Protein AF-A0A1X0NUV6-F1 (afdb_monomer_lite)

Sequence (522 aa):
MAQHPDKIKWKEHMSHGLSASQFGMALGLCGRVVDFVDYLRNIVGTELEFTGNASTSHGIVTEAKSRSLYELLTGNAVSDGGFFLTDDGLLGCSPDGRMFYRTNSQNGDSQPQVKGNISTIEVDTREKAVPTVKIPFRSKWQPQVHSTSSLESSSSSSPMQEKCRLLEIKSPFHSLYDGSKPAYQPFGIPQQYLCQMQGQMAIAGVDECDFFVYLDKPACQVVAWRVYRSQEFWEWAGPKLRQVSQWVRDGPPSWLNRSFEFDAFDFSKLVVEPLIFPYDITENAPIRDPRRFPFFERHPNPYESTTSLLLKDDQEALLRSLMNPVTRFLFYSETDSQTEDGMQKEECVLWCRSEKPIPESATVGISWNSLNVEKNSTNDIANWNMKVAVKKPLDFNNGIVICTVHNRQVKFNENNDNSISVRYFERLFFTSLLPLTTQSPALEAVAPSTVMDPLNDGCDDPSSRPETVNECSQRSFYFINETKRFDKRRRSCSISDDSVIIIENESTSRRSVSIEVCTLSQ

Foldseek 3Di:
DPDDPVNVVLCVVQLLAEELLCLCVCQQLPAFNVVSLCCSQPPPPDPNDCPDDPQRVQFVQCLLVLQLLVLLLQLFDWAFQDKFADPVSRYIYGFRTKTKDFDPCVDVDDDDPDDDDDDDDDDDDDDDDDDDDDDPPPPPPDDDDDDDDDDDDDPPPPPGDIAMETEHEHEGAEDQQFCLDPCCPDFSRRVSVVSSRLSSCVRVVHFKYKYKYFYQPPFTKIWIKIWTHDPVVCVQRVVSSVVSSCCSVVNNDPPRDRPDHDDDDDPVPTDMGTDGAIATLRVLGGDPDCRRGVNCVVDPDLVPPPPPVPDDPSSVLSNLSSNFVVNCVQRHDPDCPPPVPPDDDPWDKFKWFFPAQLPVVQVVQKDFDDPPPPPPPPPVSRPGRKIKIWTHDPGSNVQWTKIFIDDPPDPDDPPDGRIIIGGSSSNVRRSRIDTDPPPPPPPPPPDDDDDDDDDYDDDDDDDDDDDDDDDDDDDDDDDDDPDPDDDDDDDDDDDDDDDDDDDDDDDDDDDDDDDDDDDDDD

Organism: NCBI:txid67003

Secondary structure (DSSP, 8-state):
-PPPHHHHHHHHH-TT-EEGGGHHHHTTTTS-HHHHHHIIIIITTSTTS----HHHHHHHHHHHHHHHHHHHHH----B----EE-TTSSEEE--SEEEEEE--TTS---S--S--------------PPP--------S-----------------PPP-EEEEEEEEE--SS-S--TTSGGGTTTTS-HHHHHHHHHHHHHHT-SEEEEEEEE-SSS-EEEEEEEE--HHHHHHHHHHHHHHHHHHHH---TT--TT--PPPP-GGGS-EEEEEEEEETTTTEE---TTT-TTGGGS--TTT---GGGS-HHHHHHHHHHH-HHHHHHH---------S-------EEEEEESSPPPHHHHHH-EESS----GGGTTGGG----EEEEEPPS-STT-EEEEEEE-TTS---TT---EEEEETT-HHHHHTEEE-------------------------------------------------------------S-----------S-------------

pLDDT: mean 75.66, std 26.55, range [22.31, 98.81]

Radius of gyration: 31.15 Å; chains: 1; bounding box: 81×99×83 Å

InterPro domains:
  IPR011335 Restriction endonuclease type II-like [SSF52980] (9-250)
  IPR011604 PD-(D/E)XK endonuclease-like domain superfamily [G3DSA:3.90.320.10] (6-252)
  IPR019080 YqaJ viral recombinase [PF09588] (9-206)
  IPR051703 NF-kappa-B Signaling Regulator [PTHR46609] (2-325)

Structure (mmCIF, N/CA/C/O backbone):
data_AF-A0A1X0NUV6-F1
#
_entry.id   AF-A0A1X0NUV6-F1
#
loop_
_atom_site.group_PDB
_atom_site.id
_atom_site.type_symbol
_atom_site.label_atom_id
_atom_site.label_alt_id
_atom_site.label_comp_id
_atom_site.label_asym_id
_atom_site.label_entity_id
_atom_site.label_seq_id
_atom_site.pdbx_PDB_ins_code
_atom_site.Cartn_x
_atom_site.Cartn_y
_atom_site.Cartn_z
_atom_site.occupancy
_atom_site.B_iso_or_equiv
_atom_site.auth_seq_id
_atom_site.auth_comp_id
_atom_site.auth_asym_id
_atom_site.auth_atom_id
_atom_site.pdbx_PDB_model_num
ATOM 1 N N . MET A 1 1 ? 11.931 4.943 1.319 1.00 46.28 1 MET A N 1
ATOM 2 C CA . MET A 1 1 ? 11.627 3.637 1.938 1.00 46.28 1 MET A CA 1
ATOM 3 C C . MET A 1 1 ? 12.933 3.077 2.456 1.00 46.28 1 MET A C 1
ATOM 5 O O . MET A 1 1 ? 13.927 3.215 1.743 1.00 46.28 1 MET A O 1
ATOM 9 N N . ALA A 1 2 ? 12.967 2.538 3.677 1.00 55.44 2 ALA A N 1
ATOM 10 C CA . ALA A 1 2 ? 14.160 1.847 4.158 1.00 55.44 2 ALA A CA 1
ATOM 11 C C . ALA A 1 2 ? 14.452 0.711 3.171 1.00 55.44 2 ALA A C 1
ATOM 13 O O . ALA A 1 2 ? 13.598 -0.137 2.923 1.00 55.44 2 ALA A O 1
ATOM 14 N N . GLN A 1 3 ? 15.596 0.762 2.491 1.00 77.38 3 GLN A N 1
ATOM 15 C CA . GLN A 1 3 ? 15.897 -0.262 1.501 1.00 77.38 3 GLN A CA 1
ATOM 16 C C . GLN A 1 3 ? 16.219 -1.562 2.234 1.00 77.38 3 GLN A C 1
ATOM 18 O O . GLN A 1 3 ? 17.076 -1.575 3.115 1.00 77.38 3 GLN A O 1
ATOM 23 N N . HIS A 1 4 ? 15.538 -2.649 1.862 1.00 88.56 4 HIS A N 1
ATOM 24 C CA . HIS A 1 4 ? 15.842 -3.975 2.389 1.00 88.56 4 HIS A CA 1
ATOM 25 C C . HIS A 1 4 ? 17.346 -4.268 2.200 1.00 88.56 4 HIS A C 1
ATOM 27 O O . HIS A 1 4 ? 17.849 -4.071 1.088 1.00 88.56 4 HIS A O 1
ATOM 33 N N . PRO A 1 5 ? 18.082 -4.747 3.221 1.00 92.50 5 PRO A N 1
ATOM 34 C CA . PRO A 1 5 ? 19.536 -4.919 3.136 1.00 92.50 5 PRO A CA 1
ATOM 35 C C . PRO A 1 5 ? 19.984 -5.756 1.933 1.00 92.50 5 PRO A C 1
ATOM 37 O O . PRO A 1 5 ? 20.959 -5.429 1.261 1.00 92.50 5 PRO A O 1
ATOM 40 N N . ASP A 1 6 ? 19.231 -6.806 1.603 1.00 94.81 6 ASP A N 1
ATOM 41 C CA . ASP A 1 6 ? 19.552 -7.660 0.455 1.00 94.81 6 ASP A CA 1
ATOM 42 C C . ASP A 1 6 ? 19.289 -6.989 -0.899 1.00 94.81 6 ASP A C 1
ATOM 44 O O . ASP A 1 6 ? 19.956 -7.322 -1.876 1.00 94.81 6 ASP A O 1
ATOM 48 N N . LYS A 1 7 ? 18.394 -5.991 -0.966 1.00 94.75 7 LYS A N 1
ATOM 49 C CA . LYS A 1 7 ? 18.219 -5.165 -2.168 1.00 94.75 7 LYS A CA 1
ATOM 50 C C . LYS A 1 7 ? 19.465 -4.320 -2.426 1.00 94.75 7 LYS A C 1
ATOM 52 O O . LYS A 1 7 ? 19.875 -4.204 -3.578 1.00 94.75 7 LYS A O 1
ATOM 57 N N . ILE A 1 8 ? 20.062 -3.759 -1.370 1.00 93.50 8 ILE A N 1
ATOM 58 C CA . ILE A 1 8 ? 21.303 -2.973 -1.458 1.00 93.50 8 ILE A CA 1
ATOM 59 C C . ILE A 1 8 ? 22.433 -3.870 -1.967 1.00 93.50 8 ILE A C 1
ATOM 61 O O . ILE A 1 8 ? 23.012 -3.584 -3.012 1.00 93.50 8 ILE A O 1
ATOM 65 N N . LYS A 1 9 ? 22.654 -5.019 -1.312 1.00 95.62 9 LY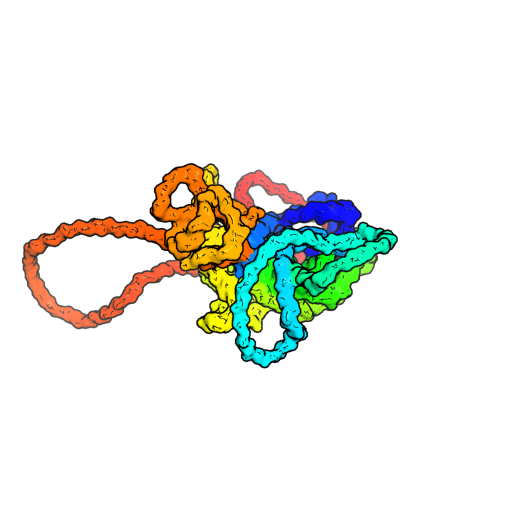S A N 1
ATOM 66 C CA . LYS A 1 9 ? 23.658 -6.007 -1.745 1.00 95.62 9 LYS A CA 1
ATOM 67 C C . LYS A 1 9 ? 23.440 -6.448 -3.188 1.00 95.62 9 LYS A C 1
ATOM 69 O O . LYS A 1 9 ? 24.387 -6.543 -3.960 1.00 95.62 9 LYS A O 1
ATOM 74 N N . TRP A 1 10 ? 22.197 -6.719 -3.583 1.00 95.88 10 TRP A N 1
ATOM 75 C CA . TRP A 1 10 ? 21.893 -7.078 -4.965 1.00 95.88 10 TRP A CA 1
ATOM 76 C C . TRP A 1 10 ? 22.240 -5.949 -5.936 1.00 95.88 10 TRP A C 1
ATOM 78 O O . TRP A 1 10 ? 22.851 -6.222 -6.963 1.00 95.88 10 TRP A O 1
ATOM 88 N N . LYS A 1 11 ? 21.927 -4.691 -5.608 1.00 93.75 11 LYS A N 1
ATOM 89 C CA . LYS A 1 11 ? 22.270 -3.535 -6.448 1.00 93.75 11 LYS A CA 1
ATOM 90 C C . LYS A 1 11 ? 23.772 -3.312 -6.602 1.00 93.75 11 LYS A C 1
ATOM 92 O O . LYS A 1 11 ? 24.189 -2.894 -7.677 1.00 93.75 11 LYS A O 1
ATOM 97 N N . GLU A 1 12 ? 24.571 -3.642 -5.591 1.00 93.62 12 GLU A N 1
ATOM 98 C CA . GLU A 1 12 ? 26.038 -3.611 -5.686 1.00 93.62 12 GLU A CA 1
ATOM 99 C C . GLU A 1 12 ? 26.567 -4.614 -6.726 1.00 93.62 12 GLU A C 1
ATOM 101 O O . GLU A 1 12 ? 27.489 -4.303 -7.474 1.00 93.62 12 GLU A O 1
ATOM 106 N N . HIS A 1 13 ? 25.959 -5.803 -6.816 1.00 95.12 13 HIS A N 1
ATOM 107 C CA . HIS A 1 13 ? 26.381 -6.856 -7.752 1.00 95.12 13 HIS A CA 1
ATOM 108 C C . HIS A 1 13 ? 25.717 -6.734 -9.134 1.00 95.12 13 HIS A C 1
ATOM 110 O O . HIS A 1 13 ? 26.300 -7.113 -10.148 1.00 95.12 13 HIS A O 1
ATOM 116 N N . MET A 1 14 ? 24.494 -6.204 -9.179 1.00 94.81 14 MET A N 1
ATOM 117 C CA . MET A 1 14 ? 23.630 -6.104 -10.356 1.00 94.81 14 MET A CA 1
ATOM 118 C C . MET A 1 14 ? 23.179 -4.653 -10.552 1.00 94.81 14 MET A C 1
ATOM 120 O O . MET A 1 14 ? 21.990 -4.333 -10.484 1.00 94.81 14 MET A O 1
ATOM 124 N N . SER A 1 15 ? 24.134 -3.760 -10.819 1.00 94.00 15 SER A N 1
ATOM 125 C CA . SER A 1 15 ? 23.891 -2.313 -10.961 1.00 94.00 15 SER A CA 1
ATOM 126 C C . SER A 1 15 ? 22.811 -1.968 -12.001 1.00 94.00 15 SER A C 1
ATOM 128 O O . SER A 1 15 ? 21.980 -1.087 -11.777 1.00 94.00 15 SER A O 1
ATOM 130 N N . HIS A 1 16 ? 22.749 -2.735 -13.092 1.00 96.06 16 HIS A N 1
ATOM 131 C CA . HIS A 1 16 ? 21.771 -2.604 -14.179 1.00 96.06 16 HIS A CA 1
ATOM 132 C C . HIS A 1 16 ? 20.442 -3.343 -13.930 1.00 96.06 16 HIS A C 1
ATOM 134 O O . HIS A 1 16 ? 19.530 -3.276 -14.760 1.00 96.06 16 HIS A O 1
ATOM 140 N N . GLY A 1 17 ? 20.314 -4.071 -12.817 1.00 96.75 17 GLY A N 1
ATOM 141 C CA . GLY A 1 17 ? 19.087 -4.779 -12.466 1.00 96.75 17 GLY A CA 1
ATOM 142 C C . GLY A 1 17 ? 17.946 -3.811 -12.149 1.00 96.75 17 GLY A C 1
ATOM 143 O O . GLY A 1 17 ? 18.179 -2.703 -11.666 1.00 96.75 17 GLY A O 1
ATOM 144 N N . LEU A 1 18 ? 16.696 -4.200 -12.391 1.00 98.12 18 LEU A N 1
ATOM 145 C CA . LEU A 1 18 ? 15.523 -3.350 -12.143 1.00 98.12 18 LEU A CA 1
ATOM 146 C C . LEU A 1 18 ? 14.721 -3.857 -10.945 1.00 98.12 18 LEU A C 1
ATOM 148 O O . LEU A 1 18 ? 14.373 -5.034 -10.866 1.00 98.12 18 LEU A O 1
ATOM 152 N N . SER A 1 19 ? 14.413 -2.965 -10.004 1.00 97.81 19 SER A N 1
ATOM 153 C CA . SER A 1 19 ? 13.496 -3.287 -8.906 1.00 97.81 19 SER A CA 1
ATOM 154 C C . SER A 1 19 ? 12.045 -3.007 -9.297 1.00 97.81 19 SER A C 1
ATOM 156 O O . SER A 1 19 ? 11.794 -2.102 -10.088 1.00 97.81 19 SER A O 1
ATOM 158 N N . ALA A 1 20 ? 11.083 -3.734 -8.724 1.00 98.12 20 ALA A N 1
ATOM 159 C CA . ALA A 1 20 ? 9.664 -3.615 -9.082 1.00 98.12 20 ALA A CA 1
ATOM 160 C C . ALA A 1 20 ? 9.110 -2.179 -9.017 1.00 98.12 20 ALA A C 1
ATOM 162 O O . ALA A 1 20 ? 8.323 -1.781 -9.872 1.00 98.12 20 ALA A O 1
ATOM 163 N N . SER A 1 21 ? 9.576 -1.357 -8.071 1.00 96.50 21 SER A N 1
ATOM 164 C CA . SER A 1 21 ? 9.194 0.061 -7.964 1.00 96.50 21 SER A CA 1
ATOM 165 C C . SER A 1 21 ? 9.615 0.910 -9.174 1.00 96.50 21 SER A C 1
ATOM 167 O O . SER A 1 21 ? 9.131 2.023 -9.343 1.00 96.50 21 SER A O 1
ATOM 169 N N . GLN A 1 22 ? 10.524 0.404 -10.011 1.00 97.44 22 GLN A N 1
ATOM 170 C CA . GLN A 1 22 ? 11.012 1.054 -11.227 1.00 97.44 22 GLN A CA 1
ATOM 171 C C . GLN A 1 22 ? 10.286 0.567 -12.491 1.00 97.44 22 GLN A C 1
ATOM 173 O O . GLN A 1 22 ? 10.464 1.158 -13.553 1.00 97.44 22 GLN A O 1
ATOM 178 N N . PHE A 1 23 ? 9.464 -0.487 -12.410 1.00 98.50 23 PHE A N 1
ATOM 179 C CA . PHE A 1 23 ? 8.874 -1.115 -13.598 1.00 98.50 23 PHE A CA 1
ATOM 180 C C . PHE A 1 23 ? 7.961 -0.163 -14.369 1.00 98.50 23 PHE A C 1
ATOM 182 O O . PHE A 1 23 ? 8.035 -0.119 -15.590 1.00 98.50 23 PHE A O 1
ATOM 189 N N . GLY A 1 24 ? 7.163 0.657 -13.678 1.00 98.19 24 GLY A N 1
ATOM 190 C CA . GLY A 1 24 ? 6.322 1.651 -14.347 1.00 98.19 24 GLY A CA 1
ATOM 191 C C . GLY A 1 24 ? 7.122 2.678 -15.158 1.00 98.19 24 GLY A C 1
ATOM 192 O O . GLY A 1 24 ? 6.729 3.011 -16.270 1.00 98.19 24 GLY A O 1
ATOM 193 N N . MET A 1 25 ? 8.271 3.140 -14.649 1.00 97.69 25 MET A N 1
ATOM 194 C CA . MET A 1 25 ? 9.156 4.055 -15.386 1.00 97.69 25 MET A CA 1
ATOM 195 C C . MET A 1 25 ? 9.848 3.350 -16.556 1.00 97.69 25 MET A C 1
ATOM 197 O O . MET A 1 25 ? 9.859 3.875 -17.665 1.00 97.69 25 MET A O 1
ATOM 201 N N . ALA A 1 26 ? 10.359 2.136 -16.328 1.00 98.31 26 ALA A N 1
ATOM 202 C CA . ALA A 1 26 ? 10.993 1.317 -17.360 1.00 98.31 26 ALA A CA 1
ATOM 203 C C . ALA A 1 26 ? 10.045 0.998 -18.529 1.00 98.31 26 ALA A C 1
ATOM 205 O O . ALA A 1 26 ? 10.490 0.875 -19.665 1.00 98.31 26 ALA A O 1
ATOM 206 N N . LEU A 1 27 ? 8.741 0.894 -18.258 1.00 98.50 27 LEU A N 1
ATOM 207 C CA . LEU A 1 27 ? 7.695 0.651 -19.253 1.00 98.50 27 LEU A CA 1
ATOM 208 C C . LEU A 1 27 ? 7.103 1.942 -19.855 1.00 98.50 27 LEU A C 1
ATOM 210 O O . LEU A 1 27 ? 6.200 1.849 -20.678 1.00 98.50 27 LEU A O 1
ATOM 214 N N . GLY A 1 28 ? 7.591 3.128 -19.471 1.00 97.62 28 GLY A N 1
ATOM 215 C CA . GLY A 1 28 ? 7.167 4.412 -20.050 1.00 97.62 28 GLY A CA 1
ATOM 216 C C . GLY A 1 28 ? 5.889 5.027 -19.459 1.00 97.62 28 GLY A C 1
ATOM 217 O O . GLY A 1 28 ? 5.324 5.944 -20.042 1.00 97.62 28 GLY A O 1
ATOM 218 N N . LEU A 1 29 ? 5.413 4.560 -18.300 1.00 96.12 29 LEU A N 1
ATOM 219 C CA . LEU A 1 29 ? 4.155 5.035 -17.691 1.00 96.12 29 LEU A CA 1
ATOM 220 C C . LEU A 1 29 ? 4.332 6.275 -16.801 1.00 96.12 29 LEU A C 1
ATOM 222 O O . LEU A 1 29 ? 3.357 6.900 -16.392 1.00 96.12 29 LEU A O 1
ATOM 226 N N . CYS A 1 30 ? 5.575 6.625 -16.468 1.00 92.25 30 CYS A N 1
ATOM 227 C CA . CYS A 1 30 ? 5.910 7.769 -15.618 1.00 92.25 30 CYS A CA 1
ATOM 228 C C . CYS A 1 30 ? 7.164 8.488 -16.141 1.00 92.25 30 CYS A C 1
ATOM 230 O O . CYS A 1 30 ? 8.133 8.694 -15.411 1.00 92.25 30 CYS A O 1
ATOM 232 N N . GLY A 1 31 ? 7.155 8.820 -17.432 1.00 94.38 31 GLY A N 1
ATOM 233 C CA . GLY A 1 31 ? 8.279 9.434 -18.137 1.00 94.38 31 GLY A CA 1
ATOM 234 C C . GLY A 1 31 ? 8.656 8.653 -19.392 1.00 94.38 31 GLY A C 1
ATOM 235 O O . GLY A 1 31 ? 7.995 7.683 -19.752 1.00 94.38 31 GLY A O 1
ATOM 236 N N . ARG A 1 32 ? 9.721 9.084 -20.069 1.00 97.62 32 ARG A N 1
ATOM 237 C CA . ARG A 1 32 ? 10.198 8.443 -21.301 1.00 97.62 32 ARG A CA 1
ATOM 238 C C . ARG A 1 32 ? 11.205 7.350 -20.976 1.00 97.62 32 ARG A C 1
ATOM 240 O O . ARG A 1 32 ? 12.070 7.534 -20.121 1.00 97.62 32 ARG A O 1
ATOM 247 N N . VAL A 1 33 ? 11.147 6.246 -21.719 1.00 98.25 33 VAL A N 1
ATOM 248 C CA . VAL A 1 33 ? 12.046 5.099 -21.513 1.00 98.25 33 VAL A CA 1
ATOM 249 C C . VAL A 1 33 ? 13.513 5.500 -21.695 1.00 98.25 33 VAL A C 1
ATOM 251 O O . VAL A 1 33 ? 14.351 5.110 -20.888 1.00 98.25 33 VAL A O 1
ATOM 254 N N . VAL A 1 34 ? 13.824 6.328 -22.701 1.00 98.06 34 VAL A N 1
ATOM 255 C CA . VAL A 1 34 ? 15.197 6.805 -22.944 1.00 98.06 34 VAL A CA 1
ATOM 256 C C . VAL A 1 34 ? 15.747 7.633 -21.779 1.00 98.06 34 VAL A C 1
ATOM 258 O O . VAL A 1 34 ? 16.877 7.403 -21.365 1.00 98.06 34 VAL A O 1
ATOM 261 N N . ASP A 1 35 ? 14.937 8.530 -21.202 1.00 97.69 35 ASP A N 1
ATOM 262 C CA . ASP A 1 35 ? 15.359 9.375 -20.078 1.00 97.69 35 ASP A CA 1
ATOM 263 C C . ASP A 1 35 ? 15.580 8.505 -18.816 1.00 97.69 35 ASP A C 1
ATOM 265 O O . ASP A 1 35 ? 16.493 8.750 -18.032 1.00 97.69 35 ASP A O 1
ATOM 269 N N . PHE A 1 36 ? 14.789 7.437 -18.635 1.00 97.62 36 PHE A N 1
ATOM 270 C CA . PHE A 1 36 ? 14.983 6.480 -17.540 1.00 97.62 36 PHE A CA 1
ATOM 271 C C . PHE A 1 36 ? 16.255 5.630 -17.702 1.00 97.62 36 PHE A C 1
ATOM 273 O O . PHE A 1 36 ? 16.977 5.413 -16.726 1.00 97.62 36 PHE A O 1
ATOM 280 N N . VAL A 1 37 ? 16.546 5.153 -18.918 1.00 97.94 37 VAL A N 1
ATOM 281 C CA . VAL A 1 37 ? 17.789 4.416 -19.211 1.00 97.94 37 VAL A CA 1
ATOM 282 C C . VAL A 1 37 ? 19.008 5.307 -18.977 1.00 97.94 37 VAL A C 1
ATOM 284 O O . VAL A 1 37 ? 19.965 4.860 -18.347 1.00 97.94 37 VAL A O 1
ATOM 287 N N . ASP A 1 38 ? 18.958 6.556 -19.443 1.00 97.19 38 ASP A N 1
ATOM 288 C CA . ASP A 1 38 ? 20.014 7.548 -19.231 1.00 97.19 38 ASP A CA 1
ATOM 289 C C . ASP A 1 38 ? 20.251 7.807 -17.736 1.00 97.19 38 ASP A C 1
ATOM 291 O O . ASP A 1 38 ? 21.378 7.678 -17.259 1.00 97.19 38 ASP A O 1
ATOM 295 N N . TYR A 1 39 ? 19.177 8.030 -16.970 1.00 96.62 39 TYR A N 1
ATOM 296 C CA . TYR A 1 39 ? 19.250 8.200 -15.518 1.00 96.62 39 TYR A CA 1
ATOM 297 C C . TYR A 1 39 ? 19.945 7.022 -14.817 1.00 96.62 39 TYR A C 1
ATOM 299 O O . TYR A 1 39 ? 20.868 7.223 -14.028 1.00 96.62 39 TYR A O 1
ATOM 307 N N . LEU A 1 40 ? 19.560 5.777 -15.119 1.00 95.81 40 LEU A N 1
ATOM 308 C CA . LEU A 1 40 ? 20.181 4.611 -14.481 1.00 95.81 40 LEU A CA 1
ATOM 309 C C . LEU A 1 40 ? 21.653 4.412 -14.855 1.00 95.81 40 LEU A C 1
ATOM 311 O O . LEU A 1 40 ? 22.398 3.845 -14.061 1.00 95.81 40 LEU A O 1
ATOM 315 N N . ARG A 1 41 ? 22.062 4.825 -16.057 1.00 95.94 41 ARG A N 1
ATOM 316 C CA . ARG A 1 41 ? 23.435 4.638 -16.546 1.00 95.94 41 ARG A CA 1
ATOM 317 C C . ARG A 1 41 ? 24.387 5.725 -16.082 1.00 95.94 41 ARG A C 1
ATOM 319 O O . ARG A 1 41 ? 25.523 5.425 -15.732 1.00 95.94 41 ARG A O 1
ATOM 326 N N . ASN A 1 42 ? 23.927 6.967 -16.158 1.00 95.94 42 ASN A N 1
ATOM 327 C CA . ASN A 1 42 ? 24.794 8.136 -16.108 1.00 95.94 42 ASN A CA 1
ATOM 328 C C . ASN A 1 42 ? 24.583 8.970 -14.840 1.00 95.94 42 ASN A C 1
ATOM 330 O O . ASN A 1 42 ? 25.432 9.798 -14.529 1.00 95.94 42 ASN A O 1
ATOM 334 N N . ILE A 1 43 ? 23.477 8.763 -14.111 1.00 92.44 43 ILE A N 1
ATOM 335 C CA . ILE A 1 43 ? 23.127 9.564 -12.928 1.00 92.44 43 ILE A CA 1
ATOM 336 C C . ILE A 1 43 ? 23.185 8.734 -11.639 1.00 92.44 43 ILE A C 1
ATOM 338 O O . ILE A 1 43 ? 23.703 9.218 -10.634 1.00 92.44 43 ILE A O 1
ATOM 342 N N . VAL A 1 44 ? 22.687 7.494 -11.631 1.00 90.50 44 VAL A N 1
ATOM 343 C CA . VAL A 1 44 ? 22.752 6.631 -10.434 1.00 90.50 44 VAL A CA 1
ATOM 344 C C . VAL A 1 44 ? 24.208 6.346 -10.055 1.00 90.50 44 VAL A C 1
ATOM 346 O O . VAL A 1 44 ? 25.012 5.968 -10.905 1.00 90.50 44 VAL A O 1
ATOM 349 N N . GLY A 1 45 ? 24.546 6.517 -8.775 1.00 88.19 45 GLY A N 1
ATOM 350 C CA . GLY A 1 45 ? 25.916 6.437 -8.266 1.00 88.19 45 GLY A CA 1
ATOM 351 C C . GLY A 1 45 ? 26.708 7.747 -8.342 1.00 88.19 45 GLY A C 1
ATOM 352 O O . GLY A 1 45 ? 27.864 7.766 -7.922 1.00 88.19 45 GLY A O 1
ATOM 353 N N . THR A 1 46 ? 26.111 8.831 -8.848 1.00 93.38 46 THR A N 1
ATOM 354 C CA . THR A 1 46 ? 26.702 10.181 -8.841 1.00 93.38 46 THR A CA 1
ATOM 355 C C . THR A 1 46 ? 26.038 11.065 -7.783 1.00 93.38 46 THR A C 1
ATOM 357 O O . THR A 1 46 ? 25.009 10.716 -7.206 1.00 93.38 46 THR A O 1
ATOM 360 N N . GLU A 1 47 ? 26.583 12.255 -7.554 1.00 92.75 47 GLU A N 1
ATOM 361 C CA . GLU A 1 47 ? 25.992 13.296 -6.708 1.00 92.75 47 GLU A CA 1
ATOM 362 C C . GLU A 1 47 ? 24.637 13.816 -7.217 1.00 92.75 47 GLU A C 1
ATOM 364 O O . GLU A 1 47 ? 23.884 14.419 -6.453 1.00 92.75 47 GLU A O 1
ATOM 369 N N . LEU A 1 48 ? 24.319 13.573 -8.493 1.00 92.62 48 LEU A N 1
ATOM 370 C CA . LEU A 1 48 ? 23.044 13.943 -9.108 1.00 92.62 48 LEU A CA 1
ATOM 371 C C . LEU A 1 48 ? 21.948 12.894 -8.861 1.00 92.62 48 LEU A C 1
ATOM 373 O O . LEU A 1 48 ? 20.793 13.104 -9.245 1.00 92.62 48 LEU A O 1
ATOM 377 N N . GLU A 1 49 ? 22.279 11.757 -8.240 1.00 93.19 49 GLU A N 1
ATOM 378 C CA . GLU A 1 49 ? 21.297 10.738 -7.898 1.00 93.19 49 GLU A CA 1
ATOM 379 C C . GLU A 1 49 ? 20.224 11.304 -6.958 1.00 93.19 49 GLU A C 1
ATOM 381 O O . GLU A 1 49 ? 20.500 11.926 -5.934 1.00 93.19 49 GLU A O 1
ATOM 386 N N . PHE A 1 50 ? 18.956 11.055 -7.290 1.00 91.50 50 PHE A N 1
ATOM 387 C CA . PHE A 1 50 ? 17.844 11.376 -6.406 1.00 91.50 50 PHE A CA 1
ATOM 388 C C . PHE A 1 50 ? 17.946 10.599 -5.082 1.00 91.50 50 PHE A C 1
ATOM 390 O O . PHE A 1 50 ? 17.618 9.416 -5.008 1.00 91.50 50 PHE A O 1
ATOM 397 N N . THR A 1 51 ? 18.334 11.293 -4.012 1.00 90.19 51 THR A N 1
ATOM 398 C CA . THR A 1 51 ? 18.478 10.728 -2.658 1.00 90.19 51 THR A CA 1
ATOM 399 C C . THR A 1 51 ? 17.186 10.757 -1.835 1.00 90.19 51 THR A C 1
ATOM 401 O O . THR A 1 51 ? 17.131 10.210 -0.733 1.00 90.19 51 THR A O 1
ATOM 404 N N . GLY A 1 52 ? 16.114 11.349 -2.370 1.00 90.06 52 GLY A N 1
ATOM 405 C CA . GLY A 1 52 ? 14.819 11.465 -1.706 1.00 90.06 52 GLY A CA 1
ATOM 406 C C . GLY A 1 52 ? 14.293 12.897 -1.663 1.00 90.06 52 GLY A C 1
ATOM 407 O O . GLY A 1 52 ? 14.991 13.863 -1.947 1.00 90.06 52 GLY A O 1
ATOM 408 N N . ASN A 1 53 ? 13.019 13.032 -1.308 1.00 92.69 53 ASN A N 1
ATOM 409 C CA . ASN A 1 53 ? 12.374 14.313 -1.031 1.00 92.69 53 ASN A CA 1
ATOM 410 C C . ASN A 1 53 ? 11.479 14.180 0.213 1.00 92.69 53 ASN A C 1
ATOM 412 O O . ASN A 1 53 ? 11.359 13.095 0.788 1.00 92.69 53 ASN A O 1
ATOM 416 N N . ALA A 1 54 ? 10.812 15.266 0.609 1.00 93.69 54 ALA A N 1
ATOM 417 C CA . ALA A 1 54 ? 9.909 15.269 1.761 1.00 93.69 54 ALA A CA 1
ATOM 418 C C . ALA A 1 54 ? 8.805 14.195 1.674 1.00 93.69 54 ALA A C 1
ATOM 420 O O . ALA A 1 54 ? 8.446 13.608 2.691 1.00 93.69 54 ALA A O 1
ATOM 421 N N . SER A 1 55 ? 8.306 13.880 0.471 1.00 92.56 55 SER A N 1
ATOM 422 C CA . SER A 1 55 ? 7.322 12.805 0.276 1.00 92.56 55 SER A CA 1
ATOM 423 C C . SER A 1 55 ? 7.928 11.419 0.520 1.00 92.56 55 SER A C 1
ATOM 425 O O . SER A 1 55 ? 7.302 10.589 1.175 1.00 92.56 55 SER A O 1
ATOM 427 N N . THR A 1 56 ? 9.159 11.169 0.061 1.00 91.12 56 THR A N 1
ATOM 428 C CA . THR A 1 56 ? 9.879 9.913 0.338 1.00 91.12 56 THR A CA 1
ATOM 429 C C . THR A 1 56 ? 10.131 9.734 1.833 1.00 91.12 56 THR A C 1
ATOM 431 O O . THR A 1 56 ? 9.907 8.643 2.359 1.00 91.12 56 THR A O 1
ATOM 434 N N . SER A 1 57 ? 10.569 10.793 2.519 1.00 93.94 57 SER A N 1
ATOM 435 C CA . SER A 1 57 ? 10.789 10.777 3.970 1.00 93.94 57 SER A CA 1
ATOM 436 C C . SER A 1 57 ? 9.486 10.556 4.735 1.00 93.94 57 SER A C 1
ATOM 438 O O . SER A 1 57 ? 9.444 9.734 5.645 1.00 93.94 57 SER A O 1
ATOM 440 N N . HIS A 1 58 ? 8.400 11.217 4.325 1.00 94.38 58 HIS A N 1
ATOM 441 C CA . HIS A 1 58 ? 7.076 11.011 4.907 1.00 94.38 58 HIS A CA 1
ATOM 442 C C . HIS A 1 58 ? 6.605 9.560 4.767 1.00 94.38 58 HIS A C 1
ATOM 444 O O . HIS A 1 58 ? 6.162 8.969 5.750 1.00 94.38 58 HIS A O 1
ATOM 450 N N . GLY A 1 59 ? 6.767 8.963 3.582 1.00 94.38 59 GLY A N 1
ATOM 451 C CA . GLY A 1 59 ? 6.449 7.554 3.357 1.00 94.38 59 GLY A CA 1
ATOM 452 C C . GLY A 1 59 ? 7.225 6.619 4.289 1.00 94.38 59 GLY A C 1
ATOM 453 O O . GLY A 1 59 ? 6.626 5.729 4.874 1.00 94.38 59 GLY A O 1
ATOM 454 N N . ILE A 1 60 ? 8.528 6.862 4.500 1.00 93.00 60 ILE A N 1
ATOM 455 C CA . ILE A 1 60 ? 9.353 6.074 5.441 1.00 93.00 60 ILE A CA 1
ATOM 456 C C . ILE A 1 60 ? 8.801 6.160 6.865 1.00 93.00 60 ILE A C 1
ATOM 458 O O . ILE A 1 60 ? 8.623 5.142 7.523 1.00 93.00 60 ILE A O 1
ATOM 462 N N . VAL A 1 61 ? 8.542 7.379 7.342 1.00 94.12 61 VAL A N 1
ATOM 463 C CA . VAL A 1 61 ? 8.108 7.618 8.726 1.00 94.12 61 VAL A CA 1
ATOM 464 C C . VAL A 1 61 ? 6.725 7.021 8.991 1.00 94.12 61 VAL A C 1
ATOM 466 O O . VAL A 1 61 ? 6.459 6.514 10.078 1.00 94.12 61 VAL A O 1
ATOM 469 N N . THR A 1 62 ? 5.833 7.068 8.002 1.00 95.50 62 THR A N 1
ATOM 470 C CA . THR A 1 62 ? 4.441 6.626 8.158 1.00 95.50 62 THR A CA 1
ATOM 471 C C . THR A 1 62 ? 4.220 5.151 7.835 1.00 95.50 62 THR A C 1
ATOM 473 O O . THR A 1 62 ? 3.147 4.636 8.146 1.00 95.50 62 THR A O 1
ATOM 476 N N . GLU A 1 63 ? 5.196 4.442 7.264 1.00 96.19 63 GLU A N 1
ATOM 477 C CA . GLU A 1 63 ? 5.042 3.046 6.832 1.00 96.19 63 GLU A CA 1
ATOM 478 C C . GLU A 1 63 ? 4.620 2.121 7.984 1.00 96.19 63 GLU A C 1
ATOM 480 O O . GLU A 1 63 ? 3.620 1.413 7.867 1.00 96.19 63 GLU A O 1
ATOM 485 N N . ALA A 1 64 ? 5.313 2.173 9.130 1.00 96.69 64 ALA A N 1
ATOM 486 C CA . ALA A 1 64 ? 4.992 1.333 10.287 1.00 96.69 64 ALA A CA 1
ATOM 487 C C . ALA A 1 64 ? 3.574 1.604 10.817 1.00 96.69 64 ALA A C 1
ATOM 489 O O . ALA A 1 64 ? 2.813 0.673 11.078 1.00 96.69 64 ALA A O 1
ATOM 490 N N . LYS A 1 65 ? 3.184 2.883 10.887 1.00 97.12 65 LYS A N 1
ATOM 491 C CA . LYS A 1 65 ? 1.834 3.308 11.284 1.00 97.12 65 LYS A CA 1
ATOM 492 C C . LYS A 1 65 ? 0.774 2.809 10.300 1.00 97.12 65 LYS A C 1
ATOM 494 O O . LYS A 1 65 ? -0.255 2.284 10.713 1.00 97.12 65 LYS A O 1
ATOM 499 N N . SER A 1 66 ? 1.057 2.907 9.005 1.00 97.75 66 SER A N 1
ATOM 500 C CA . SER A 1 66 ? 0.181 2.421 7.933 1.00 97.75 66 SER A CA 1
ATOM 501 C C . SER A 1 66 ? 0.002 0.902 8.013 1.00 97.75 66 SER A C 1
ATOM 503 O O . SER A 1 66 ? -1.123 0.412 7.934 1.00 97.75 66 SER A O 1
ATOM 505 N N . ARG A 1 67 ? 1.093 0.154 8.239 1.00 98.12 67 ARG A N 1
ATOM 506 C CA . ARG A 1 67 ? 1.073 -1.305 8.423 1.00 98.12 67 ARG A CA 1
ATOM 507 C C . ARG A 1 67 ? 0.228 -1.693 9.635 1.00 98.12 67 ARG A C 1
ATOM 509 O O . ARG A 1 67 ? -0.657 -2.529 9.499 1.00 98.12 67 ARG A O 1
ATOM 516 N N . SER A 1 68 ? 0.435 -1.050 10.785 1.00 98.06 68 SER A N 1
ATOM 517 C CA . SER A 1 68 ? -0.363 -1.296 11.993 1.00 98.06 68 SER A CA 1
ATOM 518 C C . SER A 1 68 ? -1.855 -1.027 11.784 1.00 98.06 68 SER A C 1
ATOM 520 O O . SER A 1 68 ? -2.691 -1.789 12.265 1.00 98.06 68 SER A O 1
ATOM 522 N N . LEU A 1 69 ? -2.212 0.023 11.037 1.00 98.12 69 LEU A N 1
ATOM 523 C CA . LEU A 1 69 ? -3.611 0.281 10.699 1.00 98.12 69 LEU A CA 1
ATOM 524 C C . LEU A 1 69 ? -4.174 -0.808 9.782 1.00 98.12 69 LEU A C 1
ATOM 526 O O . LEU A 1 69 ? -5.271 -1.301 10.026 1.00 98.12 69 LEU A O 1
ATOM 530 N N . TYR A 1 70 ? -3.425 -1.223 8.760 1.00 98.38 70 TYR A N 1
ATOM 531 C CA . TYR A 1 70 ? -3.823 -2.329 7.891 1.00 98.38 70 TYR A CA 1
ATOM 532 C C . TYR A 1 70 ? -4.072 -3.626 8.685 1.00 98.38 70 TYR A C 1
ATOM 534 O O . TYR A 1 70 ? -5.108 -4.271 8.499 1.00 98.38 70 TYR A O 1
ATOM 542 N N . GLU A 1 71 ? -3.165 -3.986 9.600 1.00 97.62 71 GLU A N 1
ATOM 543 C CA . GLU A 1 71 ? -3.312 -5.151 10.485 1.00 97.62 71 GLU A CA 1
ATOM 544 C C . GLU A 1 71 ? -4.588 -5.052 11.332 1.00 97.62 71 GLU A C 1
ATOM 546 O O . GLU A 1 71 ? -5.379 -5.994 11.371 1.00 97.62 71 GLU A O 1
ATOM 551 N N . LEU A 1 72 ? -4.839 -3.890 11.945 1.00 96.88 72 LEU A N 1
ATOM 552 C CA . LEU A 1 72 ? -6.036 -3.642 12.753 1.00 96.88 72 LEU A CA 1
ATOM 553 C C . LEU A 1 72 ? -7.336 -3.750 11.952 1.00 96.88 72 LEU A C 1
ATOM 555 O O . LEU A 1 72 ? -8.327 -4.306 12.432 1.00 96.88 72 LEU A O 1
ATOM 559 N N . LEU A 1 73 ? -7.358 -3.198 10.741 1.00 97.00 73 LEU A N 1
ATOM 560 C CA . LEU A 1 73 ? -8.554 -3.178 9.905 1.00 97.00 73 LEU A CA 1
ATOM 561 C C . LEU A 1 73 ? -8.867 -4.567 9.342 1.00 97.00 73 LEU A C 1
ATOM 563 O O . LEU A 1 73 ? -10.020 -5.010 9.363 1.00 97.00 73 LEU A O 1
ATOM 567 N N . THR A 1 74 ? -7.845 -5.283 8.880 1.00 96.25 74 THR A N 1
ATOM 568 C CA . THR A 1 74 ? -8.025 -6.572 8.202 1.00 96.25 74 THR A CA 1
ATOM 569 C C . THR A 1 74 ? -7.998 -7.775 9.142 1.00 96.25 74 THR A C 1
ATOM 571 O O . THR A 1 74 ? -8.515 -8.826 8.776 1.00 96.25 74 THR A O 1
ATOM 574 N N . GLY A 1 75 ? -7.433 -7.633 10.345 1.00 95.12 75 GLY A N 1
ATOM 575 C CA . GLY A 1 75 ? -7.179 -8.750 11.258 1.00 95.12 75 GLY A CA 1
ATOM 576 C C . GLY A 1 75 ? -6.074 -9.698 10.778 1.00 95.12 75 GLY A C 1
ATOM 577 O O . GLY A 1 75 ? -5.900 -10.769 11.353 1.00 95.12 75 GLY A O 1
ATOM 578 N N . ASN A 1 76 ? -5.339 -9.339 9.720 1.00 95.38 76 ASN A N 1
ATOM 579 C CA . ASN A 1 76 ? -4.247 -10.152 9.196 1.00 95.38 76 ASN A CA 1
ATOM 580 C C . ASN A 1 76 ? -2.925 -9.708 9.817 1.00 95.38 76 ASN A C 1
ATOM 582 O O . ASN A 1 76 ? -2.582 -8.530 9.758 1.00 95.38 76 ASN A O 1
ATOM 586 N N . ALA A 1 77 ? -2.159 -10.657 10.351 1.00 96.00 77 ALA A N 1
ATOM 587 C CA . ALA A 1 77 ? -0.784 -10.407 10.762 1.00 96.00 77 ALA A CA 1
ATOM 588 C C . ALA A 1 77 ? 0.113 -10.219 9.529 1.00 96.00 77 ALA A C 1
ATOM 590 O O . ALA A 1 77 ? 0.086 -11.038 8.600 1.00 96.00 77 ALA A O 1
ATOM 591 N N . VAL A 1 78 ? 0.929 -9.166 9.531 1.00 96.94 78 VAL A N 1
ATOM 592 C CA . VAL A 1 78 ? 1.843 -8.850 8.431 1.00 96.94 78 VAL A CA 1
ATOM 593 C C . VAL A 1 78 ? 3.274 -9.175 8.846 1.00 96.94 78 VAL A C 1
ATOM 595 O O . VAL A 1 78 ? 3.839 -8.595 9.768 1.00 96.94 78 VAL A O 1
ATOM 598 N N . SER A 1 79 ? 3.885 -10.111 8.128 1.00 96.12 79 SER A N 1
ATOM 599 C CA . SER A 1 79 ? 5.314 -10.411 8.228 1.00 96.12 79 SER A CA 1
ATOM 600 C C . SER A 1 79 ? 6.136 -9.488 7.329 1.00 96.12 79 SER A C 1
ATOM 602 O O . SER A 1 79 ? 5.613 -8.938 6.358 1.00 96.12 79 SER A O 1
ATOM 604 N N . ASP A 1 80 ? 7.439 -9.385 7.605 1.00 95.56 80 ASP A N 1
ATOM 605 C CA . ASP A 1 80 ? 8.395 -8.686 6.738 1.00 95.56 80 ASP A CA 1
ATOM 606 C C . ASP A 1 80 ? 8.298 -9.178 5.285 1.00 95.56 80 ASP A C 1
ATOM 608 O O . ASP A 1 80 ? 8.121 -10.377 5.030 1.00 95.56 80 ASP A O 1
ATOM 612 N N . GLY A 1 81 ? 8.393 -8.252 4.331 1.00 95.25 81 GLY A N 1
ATOM 613 C CA . GLY A 1 81 ? 8.227 -8.539 2.912 1.00 95.25 81 GLY A CA 1
ATOM 614 C C . GLY A 1 81 ? 9.336 -9.397 2.304 1.00 95.25 81 GLY A C 1
ATOM 615 O O . GLY A 1 81 ? 9.052 -10.208 1.424 1.00 95.25 81 GLY A O 1
ATOM 616 N N . GLY A 1 82 ? 10.567 -9.293 2.807 1.00 95.75 82 GLY A N 1
ATOM 617 C CA . GLY A 1 82 ? 11.757 -9.904 2.221 1.00 95.75 82 GLY A CA 1
ATOM 618 C C . GLY A 1 82 ? 12.182 -9.274 0.888 1.00 95.75 82 GLY A C 1
ATOM 619 O O . GLY A 1 82 ? 11.634 -8.268 0.434 1.00 95.75 82 GLY A O 1
ATOM 620 N N . PHE A 1 83 ? 13.159 -9.904 0.232 1.00 97.69 83 PHE A N 1
ATOM 621 C CA . PHE A 1 83 ? 13.632 -9.525 -1.098 1.00 97.69 83 PHE A CA 1
ATOM 622 C C . PHE A 1 83 ? 13.688 -10.746 -2.020 1.00 97.69 83 PHE A C 1
ATOM 624 O O . PHE A 1 83 ? 14.262 -11.776 -1.663 1.00 97.69 83 PHE A O 1
ATOM 631 N N . PHE A 1 84 ? 13.089 -10.632 -3.205 1.00 97.62 84 PHE A N 1
ATOM 632 C CA . PHE A 1 84 ? 12.987 -11.718 -4.181 1.00 97.62 84 PHE A CA 1
ATOM 633 C C . PHE A 1 84 ? 13.644 -11.328 -5.495 1.00 97.62 84 PHE A C 1
ATOM 635 O O . PHE A 1 84 ? 13.618 -10.164 -5.898 1.00 97.62 84 PHE A O 1
ATOM 642 N N . LEU A 1 85 ? 14.191 -12.328 -6.180 1.00 98.25 85 LEU A N 1
ATOM 643 C CA . LEU A 1 85 ? 14.844 -12.189 -7.472 1.00 98.25 85 LEU A CA 1
ATOM 644 C C . LEU A 1 85 ? 14.233 -13.158 -8.475 1.00 98.25 85 LEU A C 1
ATOM 646 O O . LEU A 1 85 ? 13.782 -14.246 -8.127 1.00 98.25 85 LEU A O 1
ATOM 650 N N . THR A 1 86 ? 14.249 -12.741 -9.732 1.00 98.38 86 THR A N 1
ATOM 651 C CA . THR A 1 86 ? 14.059 -13.636 -10.877 1.00 98.38 86 THR A CA 1
ATOM 652 C C . THR A 1 86 ? 15.240 -14.595 -11.023 1.00 98.38 86 THR A C 1
ATOM 654 O O . THR A 1 86 ? 16.330 -14.317 -10.528 1.00 98.38 86 THR A O 1
ATOM 657 N N . ASP A 1 87 ? 15.038 -15.707 -11.735 1.00 97.50 87 ASP A N 1
ATOM 658 C CA . ASP A 1 87 ? 16.067 -16.743 -11.925 1.00 97.50 87 ASP A CA 1
ATOM 659 C C . ASP A 1 87 ? 17.357 -16.215 -12.580 1.00 97.50 87 ASP A C 1
ATOM 661 O O . ASP A 1 87 ? 18.443 -16.715 -12.299 1.00 97.50 87 ASP A O 1
ATOM 665 N N . ASP A 1 88 ? 17.250 -15.193 -13.436 1.00 97.62 88 ASP A N 1
ATOM 666 C CA . ASP A 1 88 ? 18.393 -14.527 -14.078 1.00 97.62 88 ASP A CA 1
ATOM 667 C C . ASP A 1 88 ? 19.018 -13.412 -13.218 1.00 97.62 88 ASP A C 1
ATOM 669 O O . ASP A 1 88 ? 20.025 -12.821 -13.607 1.00 97.62 88 ASP A O 1
ATOM 673 N N . GLY A 1 89 ? 18.426 -13.105 -12.061 1.00 97.62 89 GLY A N 1
ATOM 674 C CA . GLY A 1 89 ? 18.868 -12.054 -11.148 1.00 97.62 89 GLY A CA 1
ATOM 675 C C . GLY A 1 89 ? 18.716 -10.625 -11.680 1.00 97.62 89 GLY A C 1
ATOM 676 O O . GLY A 1 89 ? 19.133 -9.693 -10.990 1.00 97.62 89 GLY A O 1
ATOM 677 N N . LEU A 1 90 ? 18.137 -10.413 -12.870 1.00 97.88 90 LEU A N 1
ATOM 678 C CA . LEU A 1 90 ? 18.033 -9.084 -13.493 1.00 97.88 90 LEU A CA 1
ATOM 679 C C . LEU A 1 90 ? 16.903 -8.250 -12.896 1.00 97.88 90 LEU A C 1
ATOM 681 O O . LEU A 1 90 ? 16.994 -7.024 -12.836 1.00 97.88 90 LEU A O 1
ATOM 685 N N . LEU A 1 91 ? 15.827 -8.905 -12.470 1.00 98.56 91 LEU A N 1
ATOM 686 C CA . LEU A 1 91 ? 14.657 -8.251 -11.895 1.00 98.56 91 LEU A CA 1
ATOM 687 C C . LEU A 1 91 ? 14.488 -8.676 -10.437 1.00 98.56 91 LEU A C 1
ATOM 689 O O . LEU A 1 91 ? 14.563 -9.870 -10.131 1.00 98.56 91 LEU A O 1
ATOM 693 N N . GLY A 1 92 ? 14.214 -7.709 -9.563 1.00 98.06 92 GLY A N 1
ATOM 694 C CA . GLY A 1 92 ? 14.008 -7.946 -8.135 1.00 98.06 92 GLY A CA 1
ATOM 695 C C . GLY A 1 92 ? 12.811 -7.202 -7.556 1.00 98.06 92 GLY A C 1
ATOM 696 O O . GLY A 1 92 ? 12.338 -6.210 -8.116 1.00 98.06 92 GLY A O 1
ATOM 697 N N . CYS A 1 93 ? 12.309 -7.648 -6.410 1.00 98.06 93 CYS A N 1
ATOM 698 C CA . CYS A 1 93 ? 11.212 -6.981 -5.717 1.00 98.06 93 CYS A CA 1
ATOM 699 C C . CYS A 1 93 ? 11.343 -7.076 -4.192 1.00 98.06 93 CYS A C 1
ATOM 701 O O . CYS A 1 93 ? 11.930 -8.011 -3.660 1.00 98.06 93 CYS A O 1
ATOM 703 N N . SER A 1 94 ? 10.799 -6.074 -3.502 1.00 97.75 94 SER A N 1
ATOM 704 C CA . SER A 1 94 ? 10.704 -5.998 -2.043 1.00 97.75 94 SER A CA 1
ATOM 705 C C . SER A 1 94 ? 9.286 -5.516 -1.740 1.00 97.75 94 SER A C 1
ATOM 707 O O . SER A 1 94 ? 9.044 -4.319 -1.886 1.00 97.75 94 SER A O 1
ATOM 709 N N . PRO A 1 95 ? 8.313 -6.409 -1.503 1.00 97.81 95 PRO A N 1
ATOM 710 C CA . PRO A 1 95 ? 6.995 -5.992 -1.029 1.00 97.81 95 PRO A CA 1
ATOM 711 C C . PRO A 1 95 ? 7.103 -5.399 0.383 1.00 97.81 95 PRO A C 1
ATOM 713 O O . PRO A 1 95 ? 8.066 -5.682 1.094 1.00 97.81 95 PRO A O 1
ATOM 716 N N . ASP A 1 96 ? 6.113 -4.613 0.803 1.00 97.81 96 ASP A N 1
ATOM 717 C CA . ASP A 1 96 ? 6.101 -3.995 2.139 1.00 97.81 96 ASP A CA 1
ATOM 718 C C . ASP A 1 96 ? 5.657 -4.971 3.235 1.00 97.81 96 ASP A C 1
ATOM 720 O O . ASP A 1 96 ? 5.849 -4.720 4.427 1.00 97.81 96 ASP A O 1
ATOM 724 N N . GLY A 1 97 ? 5.057 -6.098 2.856 1.00 97.69 97 GLY A N 1
ATOM 725 C CA . GLY A 1 97 ? 4.696 -7.150 3.792 1.00 97.69 97 GLY A CA 1
ATOM 726 C C . GLY A 1 97 ? 4.189 -8.420 3.126 1.00 97.69 97 GLY A C 1
ATOM 727 O O . GLY A 1 97 ? 3.918 -8.460 1.922 1.00 97.69 97 GLY A O 1
ATOM 728 N N . ARG A 1 98 ? 4.064 -9.473 3.933 1.00 97.62 98 ARG A N 1
ATOM 729 C CA . ARG A 1 98 ? 3.491 -10.769 3.547 1.00 97.62 98 ARG A CA 1
ATOM 730 C C . ARG A 1 98 ? 2.484 -11.234 4.581 1.00 97.62 98 ARG A C 1
ATOM 732 O O . ARG A 1 98 ? 2.721 -11.107 5.778 1.00 97.62 98 ARG A O 1
ATOM 739 N N . MET A 1 99 ? 1.397 -11.823 4.112 1.00 97.12 99 MET A N 1
ATOM 740 C CA . MET A 1 99 ? 0.364 -12.419 4.951 1.00 97.12 99 MET A CA 1
ATOM 741 C C . MET A 1 99 ? 0.184 -13.873 4.561 1.00 97.12 99 MET A C 1
ATOM 743 O O . MET A 1 99 ? 0.123 -14.197 3.373 1.00 97.12 99 MET A O 1
ATOM 747 N N . PHE A 1 100 ? 0.057 -14.729 5.565 1.00 95.44 100 PHE A N 1
ATOM 748 C CA . PHE A 1 100 ? -0.156 -16.154 5.379 1.00 95.44 100 PHE A CA 1
ATOM 749 C C . PHE A 1 100 ? -1.555 -16.517 5.848 1.00 95.44 100 PHE A C 1
ATOM 751 O O . PHE A 1 100 ? -1.981 -16.116 6.931 1.00 95.44 100 PHE A O 1
ATOM 758 N N . TYR A 1 101 ? -2.282 -17.258 5.021 1.00 92.62 101 TYR A N 1
ATOM 759 C CA . TYR A 1 101 ? -3.626 -17.704 5.352 1.00 92.62 101 TYR A CA 1
ATOM 760 C C . TYR A 1 101 ? -3.855 -19.135 4.880 1.00 92.62 101 TYR A C 1
ATOM 762 O O . TYR A 1 101 ? -3.274 -19.616 3.903 1.00 92.62 101 TYR A O 1
ATOM 770 N N . ARG A 1 102 ? -4.717 -19.842 5.608 1.00 89.81 102 ARG A N 1
ATOM 771 C CA . ARG A 1 102 ? -5.072 -21.226 5.300 1.00 89.81 102 ARG A CA 1
ATOM 772 C C . ARG A 1 102 ? -6.281 -21.239 4.383 1.00 89.81 102 ARG A C 1
ATOM 774 O O . ARG A 1 102 ? -7.311 -20.656 4.711 1.00 89.81 102 ARG A O 1
ATOM 781 N N . THR A 1 103 ? -6.184 -21.950 3.267 1.00 85.25 103 THR A N 1
ATOM 782 C CA . THR A 1 103 ? -7.370 -22.315 2.495 1.00 85.25 103 THR A CA 1
ATOM 783 C C . THR A 1 103 ? -7.904 -23.636 3.013 1.00 85.25 103 THR A C 1
ATOM 785 O O . THR A 1 103 ? -7.215 -24.655 2.951 1.00 85.25 103 THR A O 1
ATOM 788 N N . ASN A 1 104 ? -9.135 -23.630 3.520 1.00 79.6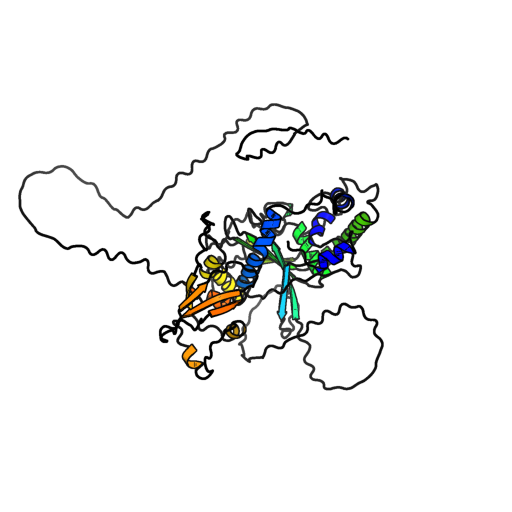2 104 ASN A N 1
ATOM 789 C CA . ASN A 1 104 ? -9.839 -24.863 3.838 1.00 79.62 104 ASN A CA 1
ATOM 790 C C . ASN A 1 104 ? -10.207 -25.553 2.519 1.00 79.62 104 ASN A C 1
ATOM 792 O O . ASN A 1 104 ? -11.287 -25.338 1.982 1.00 79.62 104 ASN A O 1
ATOM 796 N N . SER A 1 105 ? -9.312 -26.389 1.990 1.00 65.06 105 SER A N 1
ATOM 797 C CA . SER A 1 105 ? -9.527 -27.165 0.757 1.00 65.06 105 SER A CA 1
ATOM 798 C C . SER A 1 105 ? -10.605 -28.257 0.890 1.00 65.06 105 SER A C 1
ATOM 800 O O . SER A 1 105 ? -10.624 -29.194 0.100 1.00 65.06 105 SER A O 1
ATOM 802 N N . GLN A 1 106 ? -11.464 -28.197 1.915 1.00 58.34 106 GLN A N 1
ATOM 803 C CA . GLN A 1 106 ? -12.426 -29.257 2.224 1.00 58.34 106 GLN A CA 1
ATOM 804 C C . GLN A 1 106 ? -13.728 -29.182 1.428 1.00 58.34 106 GLN A C 1
ATOM 806 O O . GLN A 1 106 ? -14.422 -30.190 1.352 1.00 58.34 106 GLN A O 1
ATOM 811 N N . ASN A 1 107 ? -14.009 -28.071 0.751 1.00 54.22 107 ASN A N 1
ATOM 812 C CA . ASN A 1 107 ? -15.086 -28.034 -0.227 1.00 54.22 107 ASN A CA 1
ATOM 813 C C . ASN A 1 107 ? -14.438 -28.042 -1.604 1.00 54.22 107 ASN A C 1
ATOM 815 O O . ASN A 1 107 ? -13.809 -27.061 -1.994 1.00 54.22 107 ASN A O 1
ATOM 819 N N . GLY A 1 108 ? -14.551 -29.164 -2.319 1.00 49.56 108 GLY A N 1
ATOM 820 C CA . GLY A 1 108 ? -14.151 -29.319 -3.721 1.00 49.56 108 GLY A CA 1
ATOM 821 C C . GLY A 1 108 ? -14.987 -28.467 -4.682 1.00 49.56 108 GLY A C 1
ATOM 822 O O . GLY A 1 108 ? -15.372 -28.939 -5.749 1.00 49.56 108 GLY A O 1
ATOM 823 N N . ASP A 1 109 ? -15.279 -27.227 -4.299 1.00 44.28 109 ASP A N 1
ATOM 824 C CA . ASP A 1 109 ? -15.922 -26.238 -5.135 1.00 44.28 109 ASP A CA 1
ATOM 825 C C . ASP A 1 109 ? -14.886 -25.710 -6.122 1.00 44.28 109 ASP A C 1
ATOM 827 O O . ASP A 1 109 ? -14.020 -24.884 -5.825 1.00 44.28 109 ASP A O 1
ATOM 831 N N . SER A 1 110 ? -14.986 -26.257 -7.329 1.00 43.53 110 SER A N 1
ATOM 832 C CA . SER A 1 110 ? -14.686 -25.593 -8.594 1.00 43.53 110 SER A CA 1
ATOM 833 C C . SER A 1 110 ? -14.783 -24.069 -8.450 1.00 43.53 110 SER A C 1
ATOM 835 O O . SER A 1 110 ? -15.775 -23.573 -7.919 1.00 43.53 110 SER A O 1
ATOM 837 N N . GLN A 1 111 ? -13.772 -23.335 -8.932 1.00 39.00 111 GLN A N 1
ATOM 838 C CA . GLN A 1 111 ? -13.764 -21.867 -8.993 1.00 39.00 111 GLN A CA 1
ATOM 839 C C . GLN A 1 111 ? -15.163 -21.280 -9.266 1.00 39.00 111 GLN A C 1
ATOM 841 O O . GLN A 1 111 ? -15.880 -21.805 -10.123 1.00 39.00 111 GLN A O 1
ATOM 846 N N . PRO A 1 112 ? -15.544 -20.172 -8.608 1.00 39.25 112 PRO A N 1
ATOM 847 C CA . PRO A 1 112 ? -16.880 -19.618 -8.739 1.00 39.25 112 PRO A CA 1
ATOM 848 C C . PRO A 1 112 ? -17.107 -19.119 -10.170 1.00 39.25 112 PRO A C 1
ATOM 850 O O . PRO A 1 112 ? -16.698 -18.020 -10.541 1.00 39.25 112 PRO A O 1
ATOM 853 N N . GLN A 1 113 ? -17.832 -19.903 -10.971 1.00 34.12 113 GLN A N 1
ATOM 854 C CA . GLN A 1 113 ? -18.715 -19.312 -11.963 1.00 34.12 113 GLN A CA 1
ATOM 855 C C . GLN A 1 113 ? -19.868 -18.667 -11.196 1.00 34.12 113 GLN A C 1
ATOM 857 O O . GLN A 1 113 ? -20.632 -19.332 -10.502 1.00 34.12 113 GLN A O 1
ATOM 862 N N . VAL A 1 114 ? -19.961 -17.344 -11.294 1.00 34.81 114 VAL A N 1
ATOM 863 C CA . VAL A 1 114 ? -21.020 -16.533 -10.694 1.00 34.81 114 VAL A CA 1
ATOM 864 C C . VAL A 1 114 ? -22.384 -17.004 -11.215 1.00 34.81 114 VAL A C 1
ATOM 866 O O . VAL A 1 114 ? -22.765 -16.653 -12.329 1.00 34.81 114 VAL A O 1
ATOM 869 N N . LYS A 1 115 ? -23.117 -17.792 -10.418 1.00 31.73 115 LYS A N 1
ATOM 870 C CA . LYS A 1 115 ? -24.588 -17.930 -10.428 1.00 31.73 115 LYS A CA 1
ATOM 871 C C . LYS A 1 115 ? -25.040 -18.606 -9.128 1.00 31.73 115 LYS A C 1
ATOM 873 O O . LYS A 1 115 ? -24.555 -19.672 -8.776 1.00 31.73 115 LYS A O 1
ATOM 878 N N . GLY A 1 116 ? -25.913 -17.920 -8.390 1.00 34.09 116 GLY A N 1
ATOM 879 C CA . GLY A 1 116 ? -26.222 -18.216 -6.992 1.00 34.09 116 GLY A CA 1
ATOM 880 C C . GLY A 1 116 ? -27.194 -19.370 -6.745 1.00 34.09 116 GLY A C 1
ATOM 881 O O . GLY A 1 116 ? -27.995 -19.719 -7.608 1.00 34.09 116 GLY A O 1
ATOM 882 N N . ASN A 1 117 ? -27.116 -19.918 -5.529 1.00 28.97 117 ASN A N 1
ATOM 883 C CA . ASN A 1 117 ? -28.223 -20.126 -4.585 1.00 28.97 117 ASN A CA 1
ATOM 884 C C . ASN A 1 117 ? -27.656 -20.653 -3.248 1.00 28.97 117 ASN A C 1
ATOM 886 O O . ASN A 1 117 ? -26.666 -21.377 -3.237 1.00 28.97 117 ASN A O 1
ATOM 890 N N . ILE A 1 118 ? -28.255 -20.233 -2.128 1.00 29.34 118 ILE A N 1
ATOM 891 C CA . ILE A 1 118 ? -27.753 -20.414 -0.753 1.00 29.34 118 ILE A CA 1
ATOM 892 C C . ILE A 1 118 ? -28.491 -21.570 -0.061 1.00 29.34 118 ILE A C 1
ATOM 894 O O . ILE A 1 118 ? -29.721 -21.609 -0.089 1.00 29.34 118 ILE A O 1
ATOM 898 N N . SER A 1 119 ? -27.758 -22.438 0.644 1.00 30.06 119 SER A N 1
ATOM 899 C CA . SER A 1 119 ? -28.303 -23.275 1.723 1.00 30.06 119 SER A CA 1
ATOM 900 C C . SER A 1 119 ? -27.308 -23.428 2.881 1.00 30.06 119 SER A C 1
ATOM 902 O O . SER A 1 119 ? -26.106 -23.564 2.666 1.00 30.06 119 SER A O 1
ATOM 904 N N . THR A 1 120 ? -27.854 -23.381 4.094 1.00 31.70 120 THR A N 1
ATOM 905 C CA . THR A 1 120 ? -27.241 -23.241 5.427 1.00 31.70 120 THR A CA 1
ATOM 906 C C . THR A 1 120 ? -26.598 -24.532 5.964 1.00 31.70 120 THR A C 1
ATOM 908 O O . THR A 1 120 ? -27.207 -25.590 5.816 1.00 31.70 120 THR A O 1
ATOM 911 N N . ILE A 1 121 ? -25.437 -24.459 6.647 1.00 27.78 121 ILE A N 1
ATOM 912 C CA . ILE A 1 121 ? -24.836 -25.571 7.430 1.00 27.78 121 ILE A CA 1
ATOM 913 C C . ILE A 1 121 ? -24.191 -25.057 8.740 1.00 27.78 121 ILE A C 1
ATOM 915 O O . ILE A 1 121 ? -23.608 -23.975 8.769 1.00 27.78 121 ILE A O 1
ATOM 919 N N . GLU A 1 122 ? -24.337 -25.863 9.801 1.00 32.25 122 GLU A N 1
ATOM 920 C CA . GLU A 1 122 ? -23.922 -25.694 11.207 1.00 32.25 122 GLU A CA 1
ATOM 921 C C . GLU A 1 122 ? -22.406 -25.879 11.467 1.00 32.25 122 GLU A C 1
ATOM 923 O O . GLU A 1 122 ? -21.705 -26.554 10.714 1.00 32.25 122 GLU A O 1
ATOM 928 N N . VAL A 1 123 ? -21.908 -25.288 12.565 1.00 29.58 123 VAL A N 1
ATOM 929 C CA . VAL A 1 123 ? -20.484 -25.212 12.957 1.00 29.58 123 VAL A CA 1
ATOM 930 C C . VAL A 1 123 ? -20.176 -26.161 14.125 1.00 29.58 123 VAL A C 1
ATOM 932 O O . VAL A 1 123 ? -20.831 -26.086 15.160 1.00 29.58 123 VAL A O 1
ATOM 935 N N . ASP A 1 124 ? -19.137 -26.994 13.979 1.00 27.08 124 ASP A N 1
ATOM 936 C CA . ASP A 1 124 ? -18.569 -27.863 15.026 1.00 27.08 124 ASP A CA 1
ATOM 937 C C . ASP A 1 124 ? -17.195 -27.324 15.487 1.00 27.08 124 ASP A C 1
ATOM 939 O O . ASP A 1 124 ? -16.331 -26.992 14.666 1.00 27.08 124 ASP A O 1
ATOM 943 N N . THR A 1 125 ? -16.992 -27.205 16.801 1.00 30.52 125 THR A N 1
ATOM 944 C CA . THR A 1 125 ? -15.821 -26.587 17.445 1.00 30.52 125 THR A CA 1
ATOM 945 C C . THR A 1 125 ? -14.891 -27.640 18.051 1.00 30.52 125 THR A C 1
ATOM 947 O O . THR A 1 125 ? -15.211 -28.289 19.045 1.00 30.52 125 THR A O 1
ATOM 950 N N . ARG A 1 126 ? -13.668 -27.760 17.512 1.00 29.77 126 ARG A N 1
ATOM 951 C CA . ARG A 1 126 ? -12.545 -28.425 18.200 1.00 29.77 126 ARG A CA 1
ATOM 952 C C . ARG A 1 126 ? -11.247 -27.632 18.076 1.00 29.77 126 ARG A C 1
ATOM 954 O O . ARG A 1 126 ? -10.798 -27.305 16.979 1.00 29.77 126 ARG A O 1
ATOM 961 N N . GLU A 1 127 ? -10.643 -27.386 19.232 1.00 35.94 127 GLU A N 1
ATOM 962 C CA . GLU A 1 127 ? -9.368 -26.701 19.442 1.00 35.94 127 GLU A CA 1
ATOM 963 C C . GLU A 1 127 ? -8.180 -27.481 18.858 1.00 35.94 127 GLU A C 1
ATOM 965 O O . GLU A 1 127 ? -8.090 -28.706 18.985 1.00 35.94 127 GLU A O 1
ATOM 970 N N . LYS A 1 128 ? -7.224 -26.769 18.245 1.00 34.12 128 LYS A N 1
ATOM 971 C CA . LYS A 1 128 ? -5.921 -27.324 17.850 1.00 34.12 128 LYS A CA 1
ATOM 972 C C . LYS A 1 128 ? -4.785 -26.362 18.178 1.00 34.12 128 LYS A C 1
ATOM 974 O O . LYS A 1 128 ? -4.831 -25.184 17.837 1.00 34.12 128 LYS A O 1
ATOM 979 N N . ALA A 1 129 ? -3.750 -26.926 18.796 1.00 30.56 129 ALA A N 1
ATOM 980 C CA . ALA A 1 129 ? -2.497 -26.276 19.153 1.00 30.56 129 ALA A CA 1
ATOM 981 C C . ALA A 1 129 ? -1.750 -25.698 17.936 1.00 30.56 129 ALA A C 1
ATOM 983 O O . ALA A 1 129 ? -1.790 -26.257 16.837 1.00 30.56 129 ALA A O 1
ATOM 984 N N . VAL A 1 130 ? -1.041 -24.589 18.163 1.00 30.62 130 VAL A N 1
ATOM 985 C CA . VAL A 1 130 ? -0.233 -23.862 17.173 1.00 30.62 130 VAL A CA 1
ATOM 986 C C . VAL A 1 130 ? 1.081 -24.614 16.907 1.00 30.62 130 VAL A C 1
ATOM 988 O O . VAL A 1 130 ? 1.876 -24.772 17.834 1.00 30.62 130 VAL A O 1
ATOM 991 N N . PRO A 1 131 ? 1.354 -25.074 15.671 1.00 29.94 131 PRO A N 1
ATOM 992 C CA . PRO A 1 131 ? 2.640 -25.655 15.316 1.00 29.94 131 PRO A CA 1
ATOM 993 C C . PRO A 1 131 ? 3.595 -24.575 14.788 1.00 29.94 131 PRO A C 1
ATOM 995 O O . PRO A 1 131 ? 3.243 -23.789 13.910 1.00 29.94 131 PRO A O 1
ATOM 998 N N . THR A 1 132 ? 4.834 -24.576 15.274 1.00 26.44 132 THR A N 1
ATOM 999 C CA . THR A 1 132 ? 5.938 -23.798 14.697 1.00 26.44 132 THR A CA 1
ATOM 1000 C C . THR A 1 132 ? 6.373 -24.456 13.384 1.00 26.44 132 THR A C 1
ATOM 1002 O O . THR A 1 132 ? 7.028 -25.500 13.392 1.00 26.44 132 THR A O 1
ATOM 1005 N N . VAL A 1 133 ? 5.985 -23.881 12.244 1.00 29.50 133 VAL A N 1
ATOM 1006 C CA . VAL A 1 133 ? 6.298 -24.416 10.908 1.00 29.50 133 VAL A CA 1
ATOM 1007 C C . VAL A 1 133 ? 7.557 -23.745 10.353 1.00 29.50 133 VAL A C 1
ATOM 1009 O O . VAL A 1 133 ? 7.640 -22.524 10.255 1.00 29.50 133 VAL A O 1
ATOM 1012 N N . LYS A 1 134 ? 8.553 -24.550 9.959 1.00 28.47 134 LYS A N 1
ATOM 1013 C CA . LYS A 1 134 ? 9.679 -24.096 9.129 1.00 28.47 134 LYS A CA 1
ATOM 1014 C C . LYS A 1 134 ? 9.182 -23.931 7.691 1.00 28.47 134 LYS A C 1
ATOM 1016 O O . LYS A 1 134 ? 8.859 -24.923 7.043 1.00 28.47 134 LYS A O 1
ATOM 1021 N N . ILE A 1 135 ? 9.124 -22.692 7.209 1.00 34.38 135 ILE A N 1
ATOM 1022 C CA . ILE A 1 135 ? 8.651 -22.343 5.863 1.00 34.38 135 ILE A CA 1
ATOM 1023 C C . ILE A 1 135 ? 9.663 -22.851 4.815 1.00 34.38 135 ILE A C 1
ATOM 1025 O O . ILE A 1 135 ? 10.822 -22.427 4.844 1.00 34.38 135 ILE A O 1
ATOM 1029 N N . PRO A 1 136 ? 9.286 -23.739 3.875 1.00 32.34 136 PRO A N 1
ATOM 1030 C CA . PRO A 1 136 ? 10.207 -24.269 2.883 1.00 32.34 136 PRO A CA 1
ATOM 1031 C C . PRO A 1 136 ? 10.241 -23.368 1.643 1.00 32.34 136 PRO A C 1
ATOM 1033 O O . PRO A 1 136 ? 9.774 -23.755 0.574 1.00 32.34 136 PRO A O 1
ATOM 1036 N N . PHE A 1 137 ? 10.859 -22.191 1.739 1.00 38.97 137 PHE A N 1
ATOM 1037 C CA . PHE A 1 137 ? 11.399 -21.557 0.535 1.00 38.97 137 PHE A CA 1
ATOM 1038 C C . PHE A 1 137 ? 12.730 -22.237 0.218 1.00 38.97 137 PHE A C 1
ATOM 1040 O O . PHE A 1 137 ? 13.786 -21.855 0.716 1.00 38.97 137 PHE A O 1
ATOM 1047 N N . ARG A 1 138 ? 12.684 -23.305 -0.587 1.00 35.00 138 ARG A N 1
ATOM 1048 C CA . ARG A 1 138 ? 13.899 -23.812 -1.228 1.00 35.00 138 ARG A CA 1
ATOM 1049 C C . ARG A 1 138 ? 14.274 -22.822 -2.326 1.00 35.00 138 ARG A C 1
ATOM 1051 O O . ARG A 1 138 ? 13.704 -22.879 -3.413 1.00 35.00 138 ARG A O 1
ATOM 1058 N N . SER A 1 139 ? 15.250 -21.955 -2.062 1.00 38.06 139 SER A N 1
ATOM 1059 C CA . SER A 1 139 ? 16.100 -21.441 -3.134 1.00 38.06 139 SER A CA 1
ATOM 1060 C C . SER A 1 139 ? 16.677 -22.670 -3.842 1.00 38.06 139 SER A C 1
ATOM 1062 O O . SER A 1 139 ? 17.431 -23.455 -3.266 1.00 38.06 139 SER A O 1
ATOM 1064 N N . LYS A 1 140 ? 16.206 -22.957 -5.056 1.00 38.22 140 LYS A N 1
ATOM 1065 C CA . LYS A 1 140 ? 16.653 -24.126 -5.818 1.00 38.22 140 LYS A CA 1
ATOM 1066 C C . LYS A 1 140 ? 18.072 -23.884 -6.329 1.00 38.22 140 LYS A C 1
ATOM 1068 O O . LYS A 1 140 ? 18.247 -23.592 -7.498 1.00 38.22 140 LYS A O 1
ATOM 1073 N N . TRP A 1 141 ? 19.072 -24.037 -5.469 1.00 40.28 141 TRP A N 1
ATOM 1074 C CA . TRP A 1 141 ? 20.463 -24.249 -5.871 1.00 40.28 141 TRP A CA 1
ATOM 1075 C C . TRP A 1 141 ? 21.129 -25.258 -4.930 1.00 40.28 141 TRP A C 1
ATOM 1077 O O . TRP A 1 141 ? 21.934 -24.915 -4.073 1.00 40.28 141 TRP A O 1
ATOM 1087 N N . GLN A 1 142 ? 20.778 -26.534 -5.107 1.00 32.34 142 GLN A N 1
ATOM 1088 C CA . GLN A 1 142 ? 21.679 -27.660 -4.847 1.00 32.34 142 GLN A CA 1
ATOM 1089 C C . GLN A 1 142 ? 21.430 -28.746 -5.910 1.00 32.34 142 GLN A C 1
ATOM 1091 O O . GLN A 1 142 ? 20.284 -29.178 -6.062 1.00 32.34 142 GLN A O 1
ATOM 1096 N N . PRO A 1 143 ? 22.462 -29.199 -6.647 1.00 34.16 143 PRO A N 1
ATOM 1097 C CA . PRO A 1 143 ? 22.367 -30.376 -7.505 1.00 34.16 143 PRO A CA 1
ATOM 1098 C C . PRO A 1 143 ? 22.018 -31.607 -6.658 1.00 34.16 143 PRO A C 1
ATOM 1100 O O . PRO A 1 143 ? 22.717 -31.926 -5.697 1.00 34.16 143 PRO A O 1
ATOM 1103 N N . GLN A 1 144 ? 20.920 -32.287 -6.992 1.00 33.84 144 GLN A N 1
ATOM 1104 C CA . GLN A 1 144 ? 20.504 -33.517 -6.320 1.00 33.84 144 GLN A CA 1
ATOM 1105 C C . GLN A 1 144 ? 21.504 -34.641 -6.619 1.00 33.84 144 GLN A C 1
ATOM 1107 O O . GLN A 1 144 ? 21.533 -35.188 -7.718 1.00 33.84 144 GLN A O 1
ATOM 1112 N N . VAL A 1 145 ? 22.293 -35.013 -5.614 1.00 39.75 145 VAL A N 1
ATOM 1113 C CA . VAL A 1 145 ? 22.942 -36.324 -5.550 1.00 39.75 145 VAL A CA 1
ATOM 1114 C C . VAL A 1 145 ? 21.891 -37.317 -5.050 1.00 39.75 145 VAL A C 1
ATOM 1116 O O . VAL A 1 145 ? 21.317 -37.140 -3.975 1.00 39.75 145 VAL A O 1
ATOM 1119 N N . HIS A 1 146 ? 21.590 -38.326 -5.865 1.00 37.47 146 HIS A N 1
ATOM 1120 C CA . HIS A 1 146 ? 20.660 -39.400 -5.531 1.00 37.47 146 HIS A CA 1
ATOM 1121 C C . HIS A 1 146 ? 21.216 -40.263 -4.391 1.00 37.47 146 HIS A C 1
ATOM 1123 O O . HIS A 1 146 ? 22.223 -40.941 -4.571 1.00 37.47 146 HIS A O 1
ATOM 1129 N N . SER A 1 147 ? 20.510 -40.304 -3.260 1.00 40.59 147 SER A N 1
ATOM 1130 C CA . SER A 1 147 ? 20.716 -41.308 -2.213 1.00 40.59 147 SER A CA 1
ATOM 1131 C C . SER A 1 147 ? 19.391 -42.010 -1.929 1.00 40.59 147 SER A C 1
ATOM 1133 O O . SER A 1 147 ? 18.427 -41.398 -1.474 1.00 40.59 147 SER A O 1
ATOM 1135 N N . THR A 1 148 ? 19.349 -43.298 -2.254 1.00 55.56 148 THR A N 1
ATOM 1136 C CA . THR A 1 148 ? 18.238 -44.239 -2.078 1.00 55.56 148 THR A CA 1
ATOM 1137 C C . THR A 1 148 ? 18.226 -44.855 -0.678 1.00 55.56 148 THR A C 1
ATOM 1139 O O . THR A 1 148 ? 19.223 -45.454 -0.282 1.00 55.56 148 THR A O 1
ATOM 1142 N N . SER A 1 149 ? 17.102 -44.742 0.040 1.00 49.00 149 SER A N 1
ATOM 1143 C CA . SER A 1 149 ? 16.566 -45.650 1.092 1.00 49.00 149 SER A CA 1
ATOM 1144 C C . SER A 1 149 ? 15.557 -44.879 1.968 1.00 49.00 149 SER A C 1
ATOM 1146 O O . SER A 1 149 ? 15.741 -43.688 2.175 1.00 49.00 149 SER A O 1
ATOM 1148 N N . SER A 1 150 ? 14.529 -45.431 2.617 1.00 51.00 150 SER A N 1
ATOM 1149 C CA . SER A 1 150 ? 13.507 -46.464 2.356 1.00 51.00 150 SER A CA 1
ATOM 1150 C C . SER A 1 150 ? 12.604 -46.492 3.617 1.00 51.00 150 SER A C 1
ATOM 1152 O O . SER A 1 150 ? 13.147 -46.351 4.708 1.00 51.00 150 SER A O 1
ATOM 1154 N N . LEU A 1 151 ? 11.291 -46.744 3.446 1.00 54.00 151 LEU A N 1
ATOM 1155 C CA . LEU A 1 151 ? 10.239 -47.121 4.436 1.00 54.00 151 LEU A CA 1
ATOM 1156 C C . LEU A 1 151 ? 9.779 -46.049 5.462 1.00 54.00 151 LEU A C 1
ATOM 1158 O O . LEU A 1 151 ? 10.533 -45.643 6.333 1.00 54.00 151 LEU A O 1
ATOM 1162 N N . GLU A 1 152 ? 8.604 -45.417 5.316 1.00 54.78 152 GLU A N 1
ATOM 1163 C CA . GLU A 1 152 ? 7.204 -45.871 5.548 1.00 54.78 152 GLU A CA 1
ATOM 1164 C C . GLU A 1 152 ? 6.711 -45.786 7.013 1.00 54.78 152 GLU A C 1
ATOM 1166 O O . GLU A 1 152 ? 6.960 -46.660 7.834 1.00 54.78 152 GLU A O 1
ATOM 1171 N N . SER A 1 153 ? 5.910 -44.752 7.309 1.00 49.88 153 SER A N 1
ATOM 1172 C CA . SER A 1 153 ? 4.674 -44.870 8.105 1.00 49.88 153 SER A CA 1
ATOM 1173 C C . SER A 1 153 ? 3.702 -43.770 7.655 1.00 49.88 153 SER A C 1
ATOM 1175 O O . SER A 1 153 ? 3.993 -42.576 7.714 1.00 49.88 153 SER A O 1
ATOM 1177 N N . SER A 1 154 ? 2.585 -44.190 7.068 1.00 54.78 154 SER A N 1
ATOM 1178 C CA . SER A 1 154 ? 1.701 -43.392 6.221 1.00 54.78 154 SER A CA 1
ATOM 1179 C C . SER A 1 154 ? 0.502 -42.843 6.997 1.00 54.78 154 SER A C 1
ATOM 1181 O O . SER A 1 154 ? -0.584 -43.414 6.987 1.00 54.78 154 SER A O 1
ATOM 1183 N N . SER A 1 155 ? 0.669 -41.678 7.626 1.00 56.06 155 SER A N 1
ATOM 1184 C CA . SER A 1 155 ? -0.454 -40.774 7.898 1.00 56.06 155 SER A CA 1
ATOM 1185 C C . SER A 1 155 ? -0.553 -39.786 6.735 1.00 56.06 155 SER A C 1
ATOM 1187 O O . SER A 1 155 ? 0.133 -38.769 6.683 1.00 56.06 155 SER A O 1
ATOM 1189 N N . SER A 1 156 ? -1.384 -40.111 5.742 1.00 58.34 156 SER A N 1
ATOM 1190 C CA . SER A 1 156 ? -1.597 -39.307 4.532 1.00 58.34 156 SER A CA 1
ATOM 1191 C C . SER A 1 156 ? -2.425 -38.045 4.815 1.00 58.34 156 SER A C 1
ATOM 1193 O O . SER A 1 156 ? -3.468 -37.820 4.197 1.00 58.34 156 SER A O 1
ATOM 1195 N N . SER A 1 157 ? -2.005 -37.216 5.772 1.00 70.94 157 SER A N 1
ATOM 1196 C CA . SER A 1 157 ? -2.530 -35.860 5.876 1.00 70.94 157 SER A CA 1
ATOM 1197 C C . SER A 1 157 ? -1.971 -35.080 4.694 1.00 70.94 157 SER A C 1
ATOM 1199 O O . SER A 1 157 ? -0.788 -34.729 4.697 1.00 70.94 157 SER A O 1
ATOM 1201 N N . SER A 1 158 ? -2.795 -34.856 3.668 1.00 72.69 158 SER A N 1
ATOM 1202 C CA . SER A 1 158 ? -2.457 -33.945 2.576 1.00 72.69 158 SER A CA 1
ATOM 1203 C C . SER A 1 158 ? -1.906 -32.652 3.184 1.00 72.69 158 SER A C 1
ATOM 1205 O O . SER A 1 158 ? -2.559 -32.096 4.074 1.00 72.69 158 SER A O 1
ATOM 1207 N N . PRO A 1 159 ? -0.699 -32.204 2.792 1.00 77.19 159 PRO A N 1
ATOM 1208 C CA . PRO A 1 159 ? -0.088 -31.026 3.387 1.00 77.19 159 PRO A CA 1
ATOM 1209 C C . PRO A 1 159 ? -1.055 -29.854 3.233 1.00 77.19 159 PRO A C 1
ATOM 1211 O O . PRO A 1 159 ? -1.475 -29.537 2.121 1.00 77.19 159 PRO A O 1
ATOM 1214 N N . MET A 1 160 ? -1.456 -29.253 4.358 1.00 77.69 160 MET A N 1
ATOM 1215 C CA . MET A 1 160 ? -2.287 -28.052 4.336 1.00 77.69 160 MET A CA 1
ATOM 1216 C C . MET A 1 160 ? -1.538 -26.990 3.533 1.00 77.69 160 MET A C 1
ATOM 1218 O O . MET A 1 160 ? -0.439 -26.589 3.913 1.00 77.69 160 MET A O 1
ATOM 1222 N N . GLN A 1 161 ? -2.108 -26.577 2.402 1.00 82.19 161 GLN A N 1
ATOM 1223 C CA . GLN A 1 161 ? -1.488 -25.576 1.550 1.00 82.19 161 GLN A CA 1
ATOM 1224 C C . GLN A 1 161 ? -1.716 -24.201 2.178 1.00 82.19 161 GLN A C 1
ATOM 1226 O O . GLN A 1 161 ? -2.830 -23.679 2.203 1.00 82.19 161 GLN A O 1
ATOM 1231 N N . GLU A 1 162 ? -0.652 -23.642 2.739 1.00 89.50 162 GLU A N 1
ATOM 1232 C CA . GLU A 1 162 ? -0.629 -22.260 3.197 1.00 89.50 162 GLU A CA 1
ATOM 1233 C C . GLU A 1 162 ? -0.480 -21.348 1.976 1.00 89.50 162 GLU A C 1
ATOM 1235 O O . GLU A 1 162 ? 0.444 -21.514 1.173 1.00 89.50 162 GLU A O 1
ATOM 1240 N N . LYS A 1 163 ? -1.420 -20.415 1.802 1.00 94.56 163 LYS A N 1
ATOM 1241 C CA . LYS A 1 163 ? -1.337 -19.389 0.763 1.00 94.56 163 LYS A CA 1
ATOM 1242 C C . LYS A 1 163 ? -0.668 -18.143 1.325 1.00 94.56 163 LYS A C 1
ATOM 1244 O O . LYS A 1 163 ? -0.811 -17.820 2.502 1.00 94.56 163 LYS A O 1
ATOM 1249 N N . CYS A 1 164 ? 0.047 -17.442 0.453 1.00 96.44 164 CYS A N 1
ATOM 1250 C CA . CYS A 1 164 ? 0.705 -16.180 0.754 1.00 96.44 164 CYS A CA 1
ATOM 1251 C C . CYS A 1 164 ? 0.097 -15.068 -0.107 1.00 96.44 164 CYS A C 1
ATOM 1253 O O . CYS A 1 164 ? -0.149 -15.270 -1.298 1.00 96.44 164 CYS A O 1
ATOM 1255 N N . ARG A 1 165 ? -0.106 -13.896 0.494 1.00 97.44 165 ARG A N 1
ATOM 1256 C CA . ARG A 1 165 ? -0.481 -12.648 -0.180 1.00 97.44 165 ARG A CA 1
ATOM 1257 C C . ARG A 1 165 ? 0.524 -11.556 0.172 1.00 97.44 165 ARG A C 1
ATOM 1259 O O . ARG A 1 165 ? 1.002 -11.505 1.305 1.00 97.44 165 ARG A O 1
ATOM 1266 N N . LEU A 1 166 ? 0.827 -10.675 -0.779 1.00 98.50 166 LEU A N 1
ATOM 1267 C CA . LEU A 1 166 ? 1.697 -9.516 -0.548 1.00 98.50 166 LEU A CA 1
ATOM 1268 C C . LEU A 1 166 ? 0.917 -8.300 -0.050 1.00 98.50 166 LEU A C 1
ATOM 1270 O O . LEU A 1 166 ? -0.279 -8.171 -0.304 1.00 98.50 166 LEU A O 1
ATOM 1274 N N . LEU A 1 167 ? 1.620 -7.378 0.592 1.00 98.62 167 LEU A N 1
ATOM 1275 C CA . LEU A 1 167 ? 1.137 -6.046 0.934 1.00 98.62 167 LEU A CA 1
ATOM 1276 C C . LEU A 1 167 ? 2.040 -4.998 0.276 1.00 98.62 167 LEU A C 1
ATOM 1278 O O . LEU A 1 167 ? 3.264 -5.091 0.382 1.00 98.62 167 LEU A O 1
ATOM 1282 N N . GLU A 1 168 ? 1.428 -4.010 -0.368 1.00 98.69 168 GLU A N 1
ATOM 1283 C CA . GLU A 1 168 ? 2.078 -2.792 -0.853 1.00 98.69 168 GLU A CA 1
ATOM 1284 C C . GLU A 1 168 ? 1.391 -1.583 -0.207 1.00 98.69 168 GLU A C 1
ATOM 1286 O O . GLU A 1 168 ? 0.180 -1.394 -0.345 1.00 98.69 168 GLU A O 1
ATOM 1291 N N . ILE A 1 169 ? 2.165 -0.762 0.496 1.00 98.38 169 ILE A N 1
ATOM 1292 C CA . ILE A 1 169 ? 1.718 0.397 1.262 1.00 98.38 169 ILE A CA 1
ATOM 1293 C C . ILE A 1 169 ? 2.159 1.670 0.548 1.00 98.38 169 ILE A C 1
ATOM 1295 O O . ILE A 1 169 ? 3.324 1.845 0.190 1.00 98.38 169 ILE A O 1
ATOM 1299 N N . LYS A 1 170 ? 1.240 2.626 0.405 1.00 97.75 170 LYS A N 1
ATOM 1300 C CA . LYS A 1 170 ? 1.579 3.994 0.007 1.00 97.75 170 LYS A CA 1
ATOM 1301 C C . LYS A 1 170 ? 1.017 5.005 0.985 1.00 97.75 170 LYS A C 1
ATOM 1303 O O . LYS A 1 170 ? -0.175 4.996 1.278 1.00 97.75 170 LYS A O 1
ATOM 1308 N N . SER A 1 171 ? 1.864 5.947 1.376 1.00 97.25 171 SER A N 1
ATOM 1309 C CA . SER A 1 171 ? 1.475 7.034 2.268 1.00 97.25 171 SER A CA 1
ATOM 1310 C C . SER A 1 171 ? 1.694 8.381 1.583 1.00 97.25 171 SER A C 1
ATOM 1312 O O . SER A 1 171 ? 2.781 8.957 1.686 1.00 97.25 171 SER A O 1
ATOM 1314 N N . PRO A 1 172 ? 0.734 8.845 0.755 1.00 96.06 172 PRO A N 1
ATOM 1315 C CA . PRO A 1 172 ? 0.856 10.121 0.061 1.00 96.06 172 PRO A CA 1
ATOM 1316 C C . PRO A 1 172 ? 0.798 11.292 1.049 1.00 96.06 172 PRO A C 1
ATOM 1318 O O . PRO A 1 172 ? 0.178 11.200 2.098 1.00 96.06 172 PRO A O 1
ATOM 1321 N N . PHE A 1 173 ? 1.413 12.420 0.688 1.00 92.12 173 PHE A N 1
ATOM 1322 C CA . PHE A 1 173 ? 1.573 13.556 1.603 1.00 92.12 173 PHE A CA 1
ATOM 1323 C C . PHE A 1 173 ? 0.340 14.476 1.696 1.00 92.12 173 PHE A C 1
ATOM 1325 O O . PHE A 1 173 ? 0.088 15.066 2.738 1.00 92.12 173 PHE A O 1
ATOM 1332 N N . HIS A 1 174 ? -0.405 14.652 0.597 1.00 92.88 174 HIS A N 1
ATOM 1333 C CA . HIS A 1 174 ? -1.449 15.688 0.508 1.00 92.88 174 HIS A CA 1
ATOM 1334 C C . HIS A 1 174 ? -2.872 15.142 0.395 1.00 92.88 174 HIS A C 1
ATOM 1336 O O . HIS A 1 174 ? -3.816 15.770 0.862 1.00 92.88 174 HIS A O 1
ATOM 1342 N N . SER A 1 175 ? -3.049 14.024 -0.306 1.00 95.81 175 SER A N 1
ATOM 1343 C CA . SER A 1 175 ? -4.367 13.449 -0.573 1.00 95.81 175 SER A CA 1
ATOM 1344 C C . SER A 1 175 ? -4.246 11.985 -0.973 1.00 95.81 175 SER A C 1
ATOM 1346 O O . SER A 1 175 ? -3.233 11.572 -1.545 1.00 95.81 175 SER A O 1
ATOM 1348 N N . LEU A 1 176 ? -5.303 11.213 -0.709 1.00 95.81 176 LEU A N 1
ATOM 1349 C CA . LEU A 1 176 ? -5.491 9.901 -1.327 1.00 95.81 176 LEU A CA 1
ATOM 1350 C C . LEU A 1 176 ? -5.488 10.016 -2.857 1.00 95.81 176 LEU A C 1
ATOM 1352 O O . LEU A 1 176 ? -5.834 11.062 -3.414 1.00 95.81 176 LEU A O 1
ATOM 1356 N N . TYR A 1 177 ? -5.137 8.924 -3.538 1.00 93.56 177 TYR A N 1
ATOM 1357 C CA . TYR A 1 177 ? -5.127 8.888 -4.996 1.00 93.56 177 TYR A CA 1
ATOM 1358 C C . TYR A 1 177 ? -6.508 9.190 -5.578 1.00 93.56 177 TYR A C 1
ATOM 1360 O O . TYR A 1 177 ? -7.505 8.570 -5.224 1.00 93.56 177 TYR A O 1
ATOM 1368 N N . ASP A 1 178 ? -6.534 10.170 -6.477 1.00 87.75 178 ASP A N 1
ATOM 1369 C CA . ASP A 1 178 ? -7.729 10.627 -7.169 1.00 87.75 178 ASP A CA 1
ATOM 1370 C C . ASP A 1 178 ? -7.880 9.892 -8.505 1.00 87.75 178 ASP A C 1
ATOM 1372 O O . ASP A 1 178 ? -7.089 10.089 -9.434 1.00 87.75 178 ASP A O 1
ATOM 1376 N N . GLY A 1 179 ? -8.911 9.055 -8.599 1.00 89.38 179 GLY A N 1
ATOM 1377 C CA . GLY A 1 179 ? -9.249 8.296 -9.794 1.00 89.38 179 GLY A CA 1
ATOM 1378 C C . GLY A 1 179 ? -9.638 9.154 -10.998 1.00 89.38 179 GLY A C 1
ATOM 1379 O O . GLY A 1 179 ? -9.714 8.614 -12.097 1.00 89.38 179 GLY A O 1
ATOM 1380 N N . SER A 1 180 ? -9.828 10.468 -10.858 1.00 90.38 180 SER A N 1
ATOM 1381 C CA . SER A 1 180 ? -10.077 11.364 -11.997 1.00 90.38 180 SER A CA 1
ATOM 1382 C C . SER A 1 180 ? -8.904 11.436 -12.987 1.00 90.38 180 SER A C 1
ATOM 1384 O O . SER A 1 180 ? -9.088 11.798 -14.152 1.00 90.38 180 SER A O 1
ATOM 1386 N N . LYS A 1 181 ? -7.691 11.063 -12.559 1.00 94.69 181 LYS A N 1
ATOM 1387 C CA . LYS A 1 181 ? -6.495 11.091 -13.407 1.00 94.69 181 LYS A CA 1
ATOM 1388 C C . LYS A 1 181 ? -6.501 9.931 -14.415 1.00 94.69 181 LYS A C 1
ATOM 1390 O O . LYS A 1 181 ? -6.618 8.778 -13.999 1.00 94.69 181 LYS A O 1
ATOM 1395 N N . PRO A 1 182 ? -6.258 10.183 -15.718 1.00 94.44 182 PRO A N 1
ATOM 1396 C CA . PRO A 1 182 ? -6.209 9.123 -16.730 1.00 94.44 182 PRO A CA 1
ATOM 1397 C C . PRO A 1 182 ? -5.215 8.002 -16.402 1.00 94.44 182 PRO A C 1
ATOM 1399 O O . PRO A 1 182 ? -5.540 6.830 -16.543 1.00 94.44 182 PRO A O 1
ATOM 1402 N N . ALA A 1 183 ? -4.042 8.351 -15.863 1.00 95.19 183 ALA A N 1
ATOM 1403 C CA . ALA A 1 183 ? -3.011 7.389 -15.463 1.00 95.19 183 ALA A CA 1
ATOM 1404 C C . ALA A 1 183 ? -3.416 6.485 -14.279 1.00 95.19 183 ALA A C 1
ATOM 1406 O O . ALA A 1 183 ? -2.627 5.640 -13.861 1.00 95.19 183 ALA A O 1
ATOM 1407 N N . TYR A 1 184 ? -4.580 6.716 -13.661 1.00 96.31 184 TYR A N 1
ATOM 1408 C CA . TYR A 1 184 ? -5.084 5.939 -12.523 1.00 96.31 184 TYR A CA 1
ATOM 1409 C C . TYR A 1 184 ? -6.266 5.046 -12.943 1.00 96.31 184 TYR A C 1
ATOM 1411 O O . TYR A 1 184 ? -6.757 4.234 -12.157 1.00 96.31 184 TYR A O 1
ATOM 1419 N N . GLN A 1 185 ? -6.752 5.190 -14.178 1.00 96.00 185 GLN A N 1
ATOM 1420 C CA . GLN A 1 185 ? -7.825 4.363 -14.713 1.00 96.00 185 GLN A CA 1
ATOM 1421 C C . GLN A 1 185 ? -7.314 2.950 -15.056 1.00 96.00 185 GLN A C 1
ATOM 1423 O O . GLN A 1 185 ? -6.161 2.798 -15.474 1.00 96.00 185 GLN A O 1
ATOM 1428 N N . PRO A 1 186 ? -8.168 1.916 -14.903 1.00 96.88 186 PRO A N 1
ATOM 1429 C CA . PRO A 1 186 ? -9.603 2.005 -14.583 1.00 96.88 186 PRO A CA 1
ATOM 1430 C C . PRO A 1 186 ? -9.961 1.894 -13.088 1.00 96.88 186 PRO A C 1
ATOM 1432 O O . PRO A 1 186 ? -11.135 2.007 -12.737 1.00 96.88 186 PRO A O 1
ATOM 1435 N N . PHE A 1 187 ? -8.985 1.659 -12.207 1.00 97.62 187 PHE A N 1
ATOM 1436 C CA . PHE A 1 187 ? -9.244 1.249 -10.816 1.00 97.62 187 PHE A CA 1
ATOM 1437 C C . PHE A 1 187 ? -9.085 2.364 -9.771 1.00 97.62 187 PHE A C 1
ATOM 1439 O O . PHE A 1 187 ? -9.367 2.152 -8.593 1.00 97.62 187 PHE A O 1
ATOM 1446 N N . GLY A 1 188 ? -8.609 3.544 -10.174 1.00 96.56 188 GLY A N 1
ATOM 1447 C CA . GLY A 1 188 ? -8.158 4.586 -9.247 1.00 96.56 188 GLY A CA 1
ATOM 1448 C C . GLY A 1 188 ? -6.768 4.319 -8.652 1.00 96.56 188 GLY A C 1
ATOM 1449 O O . GLY A 1 188 ? -6.361 5.016 -7.726 1.00 96.56 188 GLY A O 1
ATOM 1450 N N . ILE A 1 189 ? -6.032 3.338 -9.188 1.00 97.88 189 ILE A N 1
ATOM 1451 C CA . ILE A 1 189 ? -4.660 2.997 -8.796 1.00 97.88 189 ILE A CA 1
ATOM 1452 C C . ILE A 1 189 ? -3.712 3.532 -9.875 1.00 97.88 189 ILE A C 1
ATOM 1454 O O . ILE A 1 189 ? -3.889 3.175 -11.041 1.00 97.88 189 ILE A O 1
ATOM 1458 N N . PRO A 1 190 ? -2.687 4.332 -9.530 1.00 97.69 190 PRO A N 1
ATOM 1459 C CA . PRO A 1 190 ? -1.673 4.750 -10.494 1.00 97.69 190 PRO A CA 1
ATOM 1460 C C . PRO A 1 190 ? -1.040 3.551 -11.219 1.00 97.69 190 PRO A C 1
ATOM 1462 O O . PRO A 1 190 ? -0.561 2.612 -10.576 1.00 97.69 190 PRO A O 1
ATOM 1465 N N . GLN A 1 191 ? -1.010 3.581 -12.554 1.00 97.81 191 GLN A N 1
ATOM 1466 C CA . GLN A 1 191 ? -0.571 2.448 -13.382 1.00 97.81 191 GLN A CA 1
ATOM 1467 C C . GLN A 1 191 ? 0.855 1.974 -13.066 1.00 97.81 191 GLN A C 1
ATOM 1469 O O . GLN A 1 191 ? 1.123 0.774 -13.084 1.00 97.81 191 GLN A O 1
ATOM 1474 N N . GLN A 1 192 ? 1.760 2.875 -12.675 1.00 97.81 192 GLN A N 1
ATOM 1475 C CA . GLN A 1 192 ? 3.106 2.496 -12.240 1.00 97.81 192 GLN A CA 1
ATOM 1476 C C . GLN A 1 192 ? 3.108 1.594 -10.995 1.00 97.81 192 GLN A C 1
ATOM 1478 O O . GLN A 1 192 ? 3.973 0.726 -10.877 1.00 97.81 192 GLN A O 1
ATOM 1483 N N . TYR A 1 193 ? 2.136 1.756 -10.090 1.00 98.38 193 TYR A N 1
ATOM 1484 C CA . TYR A 1 193 ? 1.991 0.886 -8.922 1.00 98.38 193 TYR A CA 1
ATOM 1485 C C . TYR A 1 193 ? 1.322 -0.441 -9.283 1.00 98.38 193 TYR A C 1
ATOM 1487 O O . TYR A 1 193 ? 1.692 -1.466 -8.717 1.00 98.38 193 TYR A O 1
ATOM 1495 N N . LEU A 1 194 ? 0.431 -0.470 -10.283 1.00 98.62 194 LEU A N 1
ATOM 1496 C CA . LEU A 1 194 ? -0.042 -1.737 -10.857 1.00 98.62 194 LEU A CA 1
ATOM 1497 C C . LEU A 1 194 ? 1.131 -2.537 -11.439 1.00 98.62 194 LEU A C 1
ATOM 1499 O O . LEU A 1 194 ? 1.264 -3.719 -11.134 1.00 98.62 194 LEU A O 1
ATOM 1503 N N . CYS A 1 195 ? 2.034 -1.900 -12.192 1.00 98.62 195 CYS A N 1
ATOM 1504 C CA . CYS A 1 195 ? 3.242 -2.568 -12.687 1.00 98.62 195 CYS A CA 1
ATOM 1505 C C . CYS A 1 195 ? 4.145 -3.073 -11.557 1.00 98.62 195 CYS A C 1
ATOM 1507 O O . CYS A 1 195 ? 4.670 -4.184 -11.651 1.00 98.62 195 CYS A O 1
ATOM 1509 N N . GLN A 1 196 ? 4.310 -2.280 -10.495 1.00 98.62 196 GLN A N 1
ATOM 1510 C CA . GLN A 1 196 ? 5.077 -2.676 -9.316 1.00 98.62 196 GLN A CA 1
ATOM 1511 C C . GLN A 1 196 ? 4.494 -3.942 -8.672 1.00 98.62 196 GLN A C 1
ATOM 1513 O O . GLN A 1 196 ? 5.223 -4.918 -8.501 1.00 98.62 196 GLN A O 1
ATOM 1518 N N . MET A 1 197 ? 3.193 -3.954 -8.371 1.00 98.75 197 MET A N 1
ATOM 1519 C CA . MET A 1 197 ? 2.530 -5.086 -7.712 1.00 98.75 197 MET A CA 1
ATOM 1520 C C . MET A 1 197 ? 2.493 -6.337 -8.589 1.00 98.75 197 MET A C 1
ATOM 1522 O O . MET A 1 197 ? 2.792 -7.432 -8.118 1.00 98.75 197 MET A O 1
ATOM 1526 N N . GLN A 1 198 ? 2.190 -6.194 -9.883 1.00 98.81 198 GLN A N 1
ATOM 1527 C CA . GLN A 1 198 ? 2.228 -7.320 -10.822 1.00 98.81 198 GLN A CA 1
ATOM 1528 C C . GLN A 1 198 ? 3.637 -7.916 -10.931 1.00 98.81 198 GLN A C 1
ATOM 1530 O O . GLN A 1 198 ? 3.801 -9.135 -10.923 1.00 98.81 198 GLN A O 1
ATOM 1535 N N . GLY A 1 199 ? 4.663 -7.061 -10.955 1.00 98.75 199 GLY A N 1
ATOM 1536 C CA . GLY A 1 199 ? 6.058 -7.480 -10.890 1.00 98.75 199 GLY A CA 1
ATOM 1537 C C . GLY A 1 199 ? 6.408 -8.200 -9.588 1.00 98.75 199 GLY A C 1
ATOM 1538 O O . GLY A 1 199 ? 7.012 -9.269 -9.621 1.00 98.75 199 GLY A O 1
ATOM 1539 N N . GLN A 1 200 ? 5.996 -7.654 -8.441 1.00 98.69 200 GLN A N 1
ATOM 1540 C CA . GLN A 1 200 ? 6.182 -8.286 -7.133 1.00 98.69 200 GLN A CA 1
ATOM 1541 C C . GLN A 1 200 ? 5.559 -9.687 -7.093 1.00 98.69 200 GLN A C 1
ATOM 1543 O O . GLN A 1 200 ? 6.246 -10.640 -6.729 1.00 98.69 200 GLN A O 1
ATOM 1548 N N . MET A 1 201 ? 4.304 -9.824 -7.530 1.00 98.75 201 MET A N 1
ATOM 1549 C CA . MET A 1 201 ? 3.578 -11.097 -7.565 1.00 98.75 201 MET A CA 1
ATOM 1550 C C . MET A 1 201 ? 4.222 -12.126 -8.500 1.00 98.75 201 MET A C 1
ATOM 1552 O O . MET A 1 201 ? 4.375 -13.296 -8.136 1.00 98.75 201 MET A O 1
ATOM 1556 N N . ALA A 1 202 ? 4.649 -11.693 -9.690 1.00 98.56 202 ALA A N 1
ATOM 1557 C CA . ALA A 1 202 ? 5.303 -12.567 -10.655 1.00 98.56 202 ALA A CA 1
ATOM 1558 C C . ALA A 1 202 ? 6.649 -13.104 -10.148 1.00 98.56 202 ALA A C 1
ATOM 1560 O O . ALA A 1 202 ? 6.930 -14.291 -10.315 1.00 98.56 202 ALA A O 1
ATOM 1561 N N . ILE A 1 203 ? 7.449 -12.249 -9.504 1.00 98.56 203 ILE A N 1
ATOM 1562 C CA . ILE A 1 203 ? 8.777 -12.599 -8.980 1.00 98.56 203 ILE A CA 1
ATOM 1563 C C . ILE A 1 203 ? 8.669 -13.450 -7.708 1.00 98.56 203 ILE A C 1
ATOM 1565 O O . ILE A 1 203 ? 9.382 -14.438 -7.572 1.00 98.56 203 ILE A O 1
ATOM 1569 N N . ALA A 1 204 ? 7.767 -13.100 -6.787 1.00 98.00 204 ALA A N 1
ATOM 1570 C CA . ALA A 1 204 ? 7.590 -13.828 -5.529 1.00 98.00 204 ALA A CA 1
ATOM 1571 C C . ALA A 1 204 ? 6.795 -15.139 -5.685 1.00 98.00 204 ALA A C 1
ATOM 1573 O O . ALA A 1 204 ? 6.732 -15.929 -4.745 1.00 98.00 204 ALA A O 1
ATOM 1574 N N . GLY A 1 205 ? 6.183 -15.382 -6.850 1.00 97.50 205 GLY A N 1
ATOM 1575 C CA . GLY A 1 205 ? 5.402 -16.594 -7.097 1.00 97.50 205 GLY A CA 1
ATOM 1576 C C . GLY A 1 205 ? 4.088 -16.635 -6.314 1.00 97.50 205 GLY A C 1
ATOM 1577 O O . GLY A 1 205 ? 3.703 -17.694 -5.828 1.00 97.50 205 GLY A O 1
ATOM 1578 N N . VAL A 1 206 ? 3.422 -15.490 -6.172 1.00 97.69 206 VAL A N 1
ATOM 1579 C CA . VAL A 1 206 ? 2.188 -15.320 -5.383 1.00 97.69 206 VAL A CA 1
ATOM 1580 C C . VAL A 1 206 ? 1.077 -14.719 -6.239 1.00 97.69 206 VAL A C 1
ATOM 1582 O O . VAL A 1 206 ? 1.356 -14.020 -7.211 1.00 97.69 206 VAL A O 1
ATOM 1585 N N . ASP A 1 207 ? -0.175 -15.001 -5.887 1.00 98.00 207 ASP A N 1
ATOM 1586 C CA . ASP A 1 207 ? -1.328 -14.703 -6.749 1.00 98.00 207 ASP A CA 1
ATOM 1587 C C . ASP A 1 207 ? -2.035 -13.388 -6.409 1.00 98.00 207 ASP A C 1
ATOM 1589 O O . ASP A 1 207 ? -2.849 -12.905 -7.192 1.00 98.00 207 ASP A O 1
ATOM 1593 N N . GLU A 1 208 ? -1.756 -12.813 -5.240 1.00 98.38 208 GLU A N 1
ATOM 1594 C CA . GLU A 1 208 ? -2.515 -11.691 -4.691 1.00 98.38 208 GLU A CA 1
ATOM 1595 C C . GLU A 1 208 ? -1.590 -10.664 -4.028 1.00 98.38 208 GLU A C 1
ATOM 1597 O O . GLU A 1 208 ? -0.616 -11.012 -3.346 1.00 98.38 208 GLU A O 1
ATOM 1602 N N . CYS A 1 209 ? -1.950 -9.390 -4.167 1.00 98.69 209 CYS A N 1
ATOM 1603 C CA . CYS A 1 209 ? -1.339 -8.272 -3.465 1.00 98.69 209 CYS A CA 1
ATOM 1604 C C . CYS A 1 209 ? -2.426 -7.298 -3.002 1.00 98.69 209 CYS A C 1
ATOM 1606 O O . CYS A 1 209 ? -3.243 -6.845 -3.805 1.00 98.69 209 CYS A O 1
ATOM 1608 N N . ASP A 1 210 ? -2.441 -6.979 -1.710 1.00 98.81 210 ASP A N 1
ATOM 1609 C CA . ASP A 1 210 ? -3.279 -5.908 -1.182 1.00 98.81 210 ASP A CA 1
ATOM 1610 C C . ASP A 1 210 ? -2.536 -4.572 -1.341 1.00 98.81 210 ASP A C 1
ATOM 1612 O O . ASP A 1 210 ? -1.409 -4.416 -0.870 1.00 98.81 210 ASP A O 1
ATOM 1616 N N . PHE A 1 211 ? -3.170 -3.613 -2.017 1.00 98.75 211 PHE A N 1
ATOM 1617 C CA . PHE A 1 211 ? -2.688 -2.242 -2.171 1.00 98.75 211 PHE A CA 1
ATOM 1618 C C . PHE A 1 211 ? -3.360 -1.363 -1.122 1.00 98.75 211 PHE A C 1
ATOM 1620 O O . PHE A 1 211 ? -4.562 -1.104 -1.220 1.00 98.75 211 PHE A O 1
ATOM 1627 N N . PHE A 1 212 ? -2.609 -0.917 -0.119 1.00 98.69 212 PHE A N 1
ATOM 1628 C CA . PHE A 1 212 ? -3.120 -0.131 1.001 1.00 98.69 212 PHE A CA 1
ATOM 1629 C C . PHE A 1 212 ? -2.596 1.302 0.944 1.00 98.69 212 PHE A C 1
ATOM 1631 O O . PHE A 1 212 ? -1.388 1.533 0.902 1.00 98.69 212 PHE A O 1
ATOM 1638 N N . VAL A 1 213 ? -3.503 2.278 0.958 1.00 98.44 213 VAL A N 1
ATOM 1639 C CA . VAL A 1 213 ? -3.145 3.697 0.901 1.00 98.44 213 VAL A CA 1
ATOM 1640 C C . VAL A 1 213 ? -3.599 4.391 2.173 1.00 98.44 213 VAL A C 1
ATOM 1642 O O . VAL A 1 213 ? -4.786 4.371 2.504 1.00 98.44 213 VAL A O 1
ATOM 1645 N N . TYR A 1 214 ? -2.648 5.020 2.859 1.00 98.00 214 TYR A N 1
ATOM 1646 C CA . TYR A 1 214 ? -2.848 5.695 4.136 1.00 98.00 214 TYR A CA 1
ATOM 1647 C C . TYR A 1 214 ? -2.450 7.167 4.045 1.00 98.00 214 TYR A C 1
ATOM 1649 O O . TYR A 1 214 ? -1.290 7.494 3.813 1.00 98.00 214 TYR A O 1
ATOM 1657 N N . LEU A 1 215 ? -3.402 8.069 4.250 1.00 97.31 215 LEU A N 1
ATOM 1658 C CA . LEU A 1 215 ? -3.128 9.494 4.389 1.00 97.31 215 LEU A CA 1
ATOM 1659 C C . LEU A 1 215 ? -3.081 9.828 5.878 1.00 97.31 215 LEU A C 1
ATOM 1661 O O . LEU A 1 215 ? -4.089 9.680 6.557 1.00 97.31 215 LEU A O 1
ATOM 1665 N N . ASP A 1 216 ? -1.930 10.272 6.381 1.00 95.38 216 ASP A N 1
ATOM 1666 C CA . ASP A 1 216 ? -1.781 10.642 7.797 1.00 95.38 216 ASP A CA 1
ATOM 1667 C C . ASP A 1 216 ? -2.286 12.065 8.089 1.00 95.38 216 ASP A C 1
ATOM 1669 O O . ASP A 1 216 ? -2.878 12.329 9.134 1.00 95.38 216 ASP A O 1
ATOM 1673 N N . LYS A 1 217 ? -2.025 12.992 7.158 1.00 92.06 217 LYS A N 1
ATOM 1674 C CA . LYS A 1 217 ? -2.344 14.424 7.243 1.00 92.06 217 LYS A CA 1
ATOM 1675 C C . LYS A 1 217 ? -2.807 14.934 5.867 1.00 92.06 217 LYS A C 1
ATOM 1677 O O . LYS A 1 217 ? -2.356 14.402 4.856 1.00 92.06 217 LYS A O 1
ATOM 1682 N N . PRO A 1 218 ? -3.670 15.967 5.792 1.00 92.75 218 PRO A N 1
ATOM 1683 C CA . PRO A 1 218 ? -4.237 16.742 6.906 1.00 92.75 218 PRO A CA 1
ATOM 1684 C C . PRO A 1 218 ? -5.348 16.015 7.679 1.00 92.75 218 PRO A C 1
ATOM 1686 O O . PRO A 1 218 ? -5.646 16.397 8.804 1.00 92.75 218 PRO A O 1
ATOM 1689 N N . ALA A 1 219 ? -5.921 14.963 7.098 1.00 93.88 219 ALA A N 1
ATOM 1690 C CA . ALA A 1 219 ? -6.886 14.079 7.737 1.00 93.88 219 ALA A CA 1
ATOM 1691 C C . ALA A 1 219 ? -6.374 12.638 7.666 1.00 93.88 219 ALA A C 1
ATOM 1693 O O . ALA A 1 219 ? -5.696 12.272 6.702 1.00 93.88 219 ALA A O 1
ATOM 1694 N N . CYS A 1 220 ? -6.723 11.837 8.671 1.00 96.31 220 CYS A N 1
ATOM 1695 C CA . CYS A 1 220 ? -6.408 10.418 8.713 1.00 96.31 220 CYS A CA 1
ATOM 1696 C C . CYS A 1 220 ? -7.392 9.673 7.803 1.00 96.31 220 CYS A C 1
ATOM 1698 O O . CYS A 1 220 ? -8.551 9.488 8.171 1.00 96.31 220 CYS A O 1
ATOM 1700 N N . GLN A 1 221 ? -6.965 9.281 6.601 1.00 97.69 221 GLN A N 1
ATOM 1701 C CA . GLN A 1 221 ? -7.829 8.637 5.604 1.00 97.69 221 GLN A CA 1
ATOM 1702 C C . GLN A 1 221 ? -7.224 7.332 5.092 1.00 97.69 221 GLN A C 1
ATOM 1704 O O . GLN A 1 221 ? -6.003 7.187 5.011 1.00 97.69 221 GLN A O 1
ATOM 1709 N N . VAL A 1 222 ? -8.081 6.392 4.695 1.00 98.12 222 VAL A N 1
ATOM 1710 C CA . VAL A 1 222 ? -7.665 5.086 4.165 1.00 98.12 222 VAL A CA 1
ATOM 1711 C C . VAL A 1 222 ? -8.473 4.661 2.951 1.00 98.12 222 VAL A C 1
ATOM 1713 O O . VAL A 1 222 ? -9.653 4.989 2.823 1.00 98.12 222 VAL A O 1
ATOM 1716 N N . VAL A 1 223 ? -7.838 3.883 2.078 1.00 98.31 223 VAL A N 1
ATOM 1717 C CA . VAL A 1 223 ? -8.480 3.144 0.984 1.00 98.31 223 VAL A CA 1
ATOM 1718 C C . VAL A 1 223 ? -7.609 1.945 0.610 1.00 98.31 223 VAL A C 1
ATOM 1720 O O . VAL A 1 223 ? -6.380 2.022 0.696 1.00 98.31 223 VAL A O 1
ATOM 1723 N N . ALA A 1 224 ? -8.223 0.828 0.215 1.00 98.44 224 ALA A N 1
ATOM 1724 C CA . ALA A 1 224 ? -7.476 -0.359 -0.179 1.00 98.44 224 ALA A CA 1
ATOM 1725 C C . ALA A 1 224 ? -8.147 -1.179 -1.280 1.00 98.44 224 ALA A C 1
ATOM 1727 O O . ALA A 1 224 ? -9.376 -1.275 -1.356 1.00 98.44 224 ALA A O 1
ATOM 1728 N N . TRP A 1 225 ? -7.311 -1.849 -2.065 1.00 98.38 225 TRP A N 1
ATOM 1729 C CA . TRP A 1 225 ? -7.699 -2.762 -3.134 1.00 98.38 225 TRP A CA 1
ATOM 1730 C C . TRP A 1 225 ? -7.009 -4.106 -2.945 1.00 98.38 225 TRP A C 1
ATOM 1732 O O . TRP A 1 225 ? -5.906 -4.169 -2.405 1.00 98.38 225 TRP A O 1
ATOM 1742 N N . ARG A 1 226 ? -7.620 -5.166 -3.465 1.00 98.50 226 ARG A N 1
ATOM 1743 C CA . ARG A 1 226 ? -6.950 -6.438 -3.723 1.00 98.50 226 ARG A CA 1
ATOM 1744 C C . ARG A 1 226 ? -6.687 -6.564 -5.213 1.00 98.50 226 ARG A C 1
ATOM 1746 O O . ARG A 1 226 ? -7.618 -6.489 -6.010 1.00 98.50 226 ARG A O 1
ATOM 1753 N N . VAL A 1 227 ? -5.427 -6.748 -5.582 1.00 98.75 227 VAL A N 1
ATOM 1754 C CA . VAL A 1 227 ? -4.978 -6.926 -6.964 1.00 98.75 227 VAL A CA 1
ATOM 1755 C C . VAL A 1 227 ? -4.560 -8.377 -7.153 1.00 98.75 227 VAL A C 1
ATOM 1757 O O . VAL A 1 227 ? -3.769 -8.903 -6.370 1.00 98.75 227 VAL A O 1
ATOM 1760 N N . TYR A 1 228 ? -5.068 -9.012 -8.205 1.00 98.69 228 TYR A N 1
ATOM 1761 C CA . TYR A 1 228 ? -4.706 -10.383 -8.550 1.00 98.69 228 TYR A CA 1
ATOM 1762 C C . TYR A 1 228 ? -3.632 -10.406 -9.634 1.00 98.69 228 TYR A C 1
ATOM 1764 O O . TYR A 1 228 ? -3.591 -9.551 -10.528 1.00 98.69 228 TYR A O 1
ATOM 1772 N N . ARG A 1 229 ? -2.754 -11.402 -9.559 1.00 98.69 229 ARG A N 1
ATOM 1773 C CA . ARG A 1 229 ? -1.691 -11.628 -10.533 1.00 98.69 229 ARG A CA 1
ATOM 1774 C C . ARG A 1 229 ? -2.280 -11.874 -11.921 1.00 98.69 229 ARG A C 1
ATOM 1776 O O . ARG A 1 229 ? -3.144 -12.724 -12.106 1.00 98.69 229 ARG A O 1
ATOM 1783 N N . SER A 1 230 ? -1.748 -11.168 -12.912 1.00 98.69 230 SER A N 1
ATOM 1784 C CA . SER A 1 230 ? -2.055 -11.364 -14.325 1.00 98.69 230 SER A CA 1
ATOM 1785 C C . SER A 1 230 ? -0.847 -11.958 -15.038 1.00 98.69 230 SER A C 1
ATOM 1787 O O . SER A 1 230 ? 0.202 -11.324 -15.179 1.00 98.69 230 SER A O 1
ATOM 1789 N N . GLN A 1 231 ? -1.006 -13.195 -15.503 1.00 98.56 231 GLN A N 1
ATOM 1790 C CA . GLN A 1 231 ? 0.001 -13.860 -16.322 1.00 98.56 231 GLN A CA 1
ATOM 1791 C C . GLN A 1 231 ? 0.187 -13.134 -17.666 1.00 98.56 231 GLN A C 1
ATOM 1793 O O . GLN A 1 231 ? 1.321 -12.921 -18.084 1.00 98.56 231 GLN A O 1
ATOM 1798 N N . GLU A 1 232 ? -0.905 -12.656 -18.273 1.00 98.62 232 GLU A N 1
ATOM 1799 C CA . GLU A 1 232 ? -0.881 -11.874 -19.518 1.00 98.62 232 GLU A CA 1
ATOM 1800 C C . GLU A 1 232 ? -0.070 -10.576 -19.363 1.00 98.62 232 GLU A C 1
ATOM 1802 O O . GLU A 1 232 ? 0.762 -10.251 -20.211 1.00 98.62 232 GLU A O 1
ATOM 1807 N N . PHE A 1 233 ? -0.248 -9.850 -18.250 1.00 98.62 233 PHE A N 1
ATOM 1808 C CA . PHE A 1 233 ? 0.570 -8.670 -17.961 1.00 98.62 233 PHE A CA 1
ATOM 1809 C C . PHE A 1 233 ? 2.053 -9.031 -17.873 1.00 98.62 233 PHE A C 1
ATOM 1811 O O . PHE A 1 233 ? 2.896 -8.323 -18.425 1.00 98.62 233 PHE A O 1
ATOM 1818 N N . TRP A 1 234 ? 2.392 -10.118 -17.174 1.00 98.62 234 TRP A N 1
ATOM 1819 C CA . TRP A 1 234 ? 3.790 -10.498 -16.984 1.00 98.62 234 TRP A CA 1
ATOM 1820 C C . TRP A 1 234 ? 4.457 -10.969 -18.279 1.00 98.62 234 TRP A C 1
ATOM 1822 O O . TRP A 1 234 ? 5.620 -10.642 -18.517 1.00 98.62 234 TRP A O 1
ATOM 1832 N N . GLU A 1 235 ? 3.725 -11.669 -19.143 1.00 98.56 235 GLU A N 1
ATOM 1833 C CA . GLU A 1 235 ? 4.185 -12.043 -20.486 1.00 98.56 235 GLU A CA 1
ATOM 1834 C C . GLU A 1 235 ? 4.465 -10.813 -21.354 1.00 98.56 235 GLU A C 1
ATOM 1836 O O . GLU A 1 235 ? 5.444 -10.790 -22.103 1.00 98.56 235 GLU A O 1
ATOM 1841 N N . TRP A 1 236 ? 3.669 -9.752 -21.201 1.00 98.69 236 TRP A N 1
ATOM 1842 C CA . TRP A 1 236 ? 3.908 -8.477 -21.871 1.00 98.69 236 TRP A CA 1
ATOM 1843 C C . TRP A 1 236 ? 5.085 -7.686 -21.266 1.00 98.69 236 TRP A C 1
ATOM 1845 O O . TRP A 1 236 ? 5.939 -7.195 -22.015 1.00 98.69 236 TRP A O 1
ATOM 1855 N N . ALA A 1 237 ? 5.138 -7.544 -19.938 1.00 98.69 237 ALA A N 1
ATOM 1856 C CA . ALA A 1 237 ? 6.086 -6.677 -19.231 1.00 98.69 237 ALA A CA 1
ATOM 1857 C C . ALA A 1 237 ? 7.472 -7.313 -19.058 1.00 98.69 237 ALA A C 1
ATOM 1859 O O . ALA A 1 237 ? 8.491 -6.652 -19.258 1.00 98.69 237 ALA A O 1
ATOM 1860 N N . GLY A 1 238 ? 7.531 -8.593 -18.688 1.00 98.62 238 GLY A N 1
ATOM 1861 C CA . GLY A 1 238 ? 8.758 -9.289 -18.296 1.00 98.62 238 GLY A CA 1
ATOM 1862 C C . GLY A 1 238 ? 9.879 -9.234 -19.345 1.00 98.62 238 GLY A C 1
ATOM 1863 O O . GLY A 1 238 ? 11.016 -8.923 -18.979 1.00 98.62 238 GLY A O 1
ATOM 1864 N N . PRO A 1 239 ? 9.610 -9.504 -20.638 1.00 98.75 239 PRO A N 1
ATOM 1865 C CA . PRO A 1 239 ? 10.612 -9.370 -21.697 1.00 98.75 239 PRO A CA 1
ATOM 1866 C C . PRO A 1 239 ? 11.088 -7.923 -21.901 1.00 98.75 239 PRO A C 1
ATOM 1868 O O . PRO A 1 239 ? 12.286 -7.692 -22.052 1.00 98.75 239 PRO A O 1
ATOM 1871 N N . LYS A 1 240 ? 10.179 -6.940 -21.835 1.00 98.75 240 LYS A N 1
ATOM 1872 C CA . LYS A 1 240 ? 10.497 -5.509 -22.003 1.00 98.75 240 LYS A CA 1
ATOM 1873 C C . LYS A 1 240 ? 11.378 -4.987 -20.871 1.00 98.75 240 LYS A C 1
ATOM 1875 O O . LYS A 1 240 ? 12.360 -4.301 -21.118 1.00 98.75 240 LYS A O 1
ATOM 1880 N N . LEU A 1 241 ? 11.081 -5.372 -19.630 1.00 98.75 241 LEU A N 1
ATOM 1881 C CA . LEU A 1 241 ? 11.893 -5.011 -18.465 1.00 98.75 241 LEU A CA 1
ATOM 1882 C C . LEU A 1 241 ? 13.322 -5.560 -18.574 1.00 98.75 241 LEU A C 1
ATOM 1884 O O . LEU A 1 241 ? 14.282 -4.846 -18.288 1.00 98.75 241 LEU A O 1
ATOM 1888 N N . ARG A 1 242 ? 13.484 -6.803 -19.047 1.00 98.62 242 ARG A N 1
ATOM 1889 C CA . ARG A 1 242 ? 14.813 -7.376 -19.322 1.00 98.62 242 ARG A CA 1
ATOM 1890 C C . ARG A 1 242 ? 15.534 -6.636 -20.438 1.00 98.62 242 ARG A C 1
ATOM 1892 O O . ARG A 1 242 ? 16.726 -6.382 -20.312 1.00 98.62 242 ARG A O 1
ATOM 1899 N N . GLN A 1 243 ? 14.818 -6.257 -21.491 1.00 98.56 243 GLN A N 1
ATOM 1900 C CA . GLN A 1 243 ? 15.374 -5.463 -22.580 1.00 98.56 243 GLN A CA 1
ATOM 1901 C C . GLN A 1 243 ? 15.862 -4.090 -22.088 1.00 98.56 243 GLN A C 1
ATOM 1903 O O . GLN A 1 243 ? 16.974 -3.687 -22.412 1.00 98.56 243 GLN A O 1
ATOM 1908 N N . VAL A 1 244 ? 15.091 -3.407 -21.237 1.00 98.50 244 VAL A N 1
ATOM 1909 C CA . VAL A 1 244 ? 15.520 -2.144 -20.612 1.00 98.50 244 VAL A CA 1
ATOM 1910 C C . VAL A 1 244 ? 16.752 -2.361 -19.733 1.00 98.50 244 VAL A C 1
ATOM 1912 O O . VAL A 1 244 ? 17.705 -1.596 -19.831 1.00 98.50 244 VAL A O 1
ATOM 1915 N N . SER A 1 245 ? 16.786 -3.423 -18.923 1.00 98.38 245 SER A N 1
ATOM 1916 C CA . SER A 1 245 ? 17.970 -3.774 -18.123 1.00 98.38 245 SER A CA 1
ATOM 1917 C C . SER A 1 245 ? 19.209 -4.027 -19.001 1.00 98.38 245 SER A C 1
ATOM 1919 O O . SER A 1 245 ? 20.306 -3.580 -18.666 1.00 98.38 245 SER A O 1
ATOM 1921 N N . GLN A 1 246 ? 19.038 -4.657 -20.168 1.00 98.38 246 GLN A N 1
ATOM 1922 C CA . GLN A 1 246 ? 20.105 -4.819 -21.161 1.00 98.38 246 GLN A CA 1
ATOM 1923 C C . GLN A 1 246 ? 20.555 -3.478 -21.744 1.00 98.38 246 GLN A C 1
ATOM 1925 O O . GLN A 1 246 ? 21.753 -3.248 -21.825 1.00 98.38 246 GLN A O 1
ATOM 1930 N N . TRP A 1 247 ? 19.646 -2.558 -22.080 1.00 98.44 247 TRP A N 1
ATOM 1931 C CA . TRP A 1 247 ? 20.026 -1.208 -22.525 1.00 98.44 247 TRP A CA 1
ATOM 1932 C C . TRP A 1 247 ? 20.782 -0.432 -21.445 1.00 98.44 247 TRP A C 1
ATOM 1934 O O . TRP A 1 247 ? 21.740 0.276 -21.750 1.00 98.44 247 TRP A O 1
ATOM 1944 N N . VAL A 1 248 ? 20.402 -0.600 -20.175 1.00 97.81 248 VAL A N 1
ATOM 1945 C CA . VAL A 1 248 ? 21.135 -0.024 -19.039 1.00 97.81 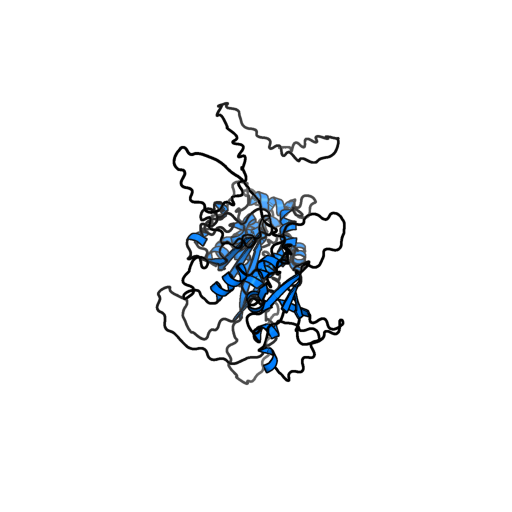248 VAL A CA 1
ATOM 1946 C C . VAL A 1 248 ? 22.530 -0.634 -18.918 1.00 97.81 248 VAL A C 1
ATOM 1948 O O . VAL A 1 248 ? 23.464 0.087 -18.595 1.00 97.81 248 VAL A O 1
ATOM 1951 N N . ARG A 1 249 ? 22.722 -1.920 -19.220 1.00 97.50 249 ARG A N 1
ATOM 1952 C CA . ARG A 1 249 ? 24.042 -2.568 -19.187 1.00 97.50 249 ARG A CA 1
ATOM 1953 C C . ARG A 1 249 ? 24.903 -2.209 -20.403 1.00 97.50 249 ARG A C 1
ATOM 1955 O O . ARG A 1 249 ? 25.983 -1.640 -20.261 1.00 97.50 249 ARG A O 1
ATOM 1962 N N . ASP A 1 250 ? 24.397 -2.498 -21.594 1.00 97.88 250 ASP A N 1
ATOM 1963 C CA . ASP A 1 250 ? 25.156 -2.541 -22.849 1.00 97.88 250 ASP A CA 1
ATOM 1964 C C . ASP A 1 250 ? 25.160 -1.188 -23.584 1.00 97.88 250 ASP A C 1
ATOM 1966 O O . ASP A 1 250 ? 25.986 -0.951 -24.463 1.00 97.88 250 ASP A O 1
ATOM 1970 N N . GLY A 1 251 ? 24.274 -0.275 -23.183 1.00 97.00 251 GLY A N 1
ATOM 1971 C CA . GLY A 1 251 ? 24.016 0.994 -23.854 1.00 97.00 251 GLY A CA 1
ATOM 1972 C C . GLY A 1 251 ? 22.711 0.945 -24.652 1.00 97.00 251 GLY A C 1
ATOM 1973 O O . GLY A 1 251 ? 22.367 -0.098 -25.220 1.00 97.00 251 GLY A O 1
ATOM 1974 N N . PRO A 1 252 ? 21.948 2.052 -24.693 1.00 97.44 252 PRO A N 1
ATOM 1975 C CA . PRO A 1 252 ? 20.739 2.104 -25.495 1.00 97.44 252 PRO A CA 1
ATOM 1976 C C . PRO A 1 252 ? 21.086 2.023 -26.990 1.00 97.44 252 PRO A C 1
ATOM 1978 O O . PRO A 1 252 ? 22.104 2.572 -27.421 1.00 97.44 252 PRO A O 1
ATOM 1981 N N . PRO A 1 253 ? 20.252 1.367 -27.811 1.00 97.81 253 PRO A N 1
ATOM 1982 C CA . PRO A 1 253 ? 20.448 1.373 -29.252 1.00 97.81 253 PRO A CA 1
ATOM 1983 C C . PRO A 1 253 ? 20.258 2.791 -29.807 1.00 97.81 253 PRO A C 1
ATOM 1985 O O . PRO A 1 253 ? 19.485 3.575 -29.265 1.00 97.81 253 PRO A O 1
ATOM 1988 N N . SER A 1 254 ? 20.908 3.114 -30.929 1.00 97.75 254 SER A N 1
ATOM 1989 C CA . SER A 1 254 ? 20.885 4.468 -31.516 1.00 97.75 254 SER A CA 1
ATOM 1990 C C . SER A 1 254 ? 19.491 4.964 -31.919 1.00 97.75 254 SER A C 1
ATOM 1992 O O . SER A 1 254 ? 19.273 6.167 -32.036 1.00 97.75 254 SER A O 1
ATOM 1994 N N . TRP A 1 255 ? 18.541 4.052 -32.131 1.00 97.81 255 TRP A N 1
ATOM 1995 C CA . TRP A 1 255 ? 17.149 4.383 -32.425 1.00 97.81 255 TRP A CA 1
ATOM 1996 C C . TRP A 1 255 ? 16.306 4.651 -31.169 1.00 97.81 255 TRP A C 1
ATOM 1998 O O . TRP A 1 255 ? 15.200 5.177 -31.309 1.00 97.81 255 TRP A O 1
ATOM 2008 N N . LEU A 1 256 ? 16.786 4.318 -29.961 1.00 97.81 256 LEU A N 1
ATOM 2009 C CA . LEU A 1 256 ? 16.078 4.610 -28.713 1.00 97.81 256 LEU A CA 1
ATOM 2010 C C . LEU A 1 256 ? 16.152 6.112 -28.446 1.00 97.81 256 LEU A C 1
ATOM 2012 O O . LEU A 1 256 ? 17.147 6.633 -27.950 1.00 97.81 256 LEU A O 1
ATOM 2016 N N . ASN A 1 257 ? 15.079 6.809 -28.791 1.00 97.31 257 ASN A N 1
ATOM 2017 C CA . ASN A 1 257 ? 14.968 8.251 -28.646 1.00 97.31 257 ASN A CA 1
ATOM 2018 C C . ASN A 1 257 ? 13.696 8.613 -27.860 1.00 97.31 257 ASN A C 1
ATOM 2020 O O . ASN A 1 257 ? 12.976 7.747 -27.365 1.00 97.31 257 ASN A O 1
ATOM 2024 N N . ARG A 1 258 ? 13.417 9.910 -27.716 1.00 97.56 258 ARG A N 1
ATOM 2025 C CA . ARG A 1 258 ? 12.317 10.417 -26.880 1.00 97.56 258 ARG A CA 1
ATOM 2026 C C . ARG A 1 258 ? 10.908 10.104 -27.391 1.00 97.56 258 ARG A C 1
ATOM 2028 O O . ARG A 1 258 ? 9.975 10.274 -26.611 1.00 97.56 258 ARG A O 1
ATOM 2035 N N . SER A 1 259 ? 10.748 9.668 -28.641 1.00 97.56 259 SER A N 1
ATOM 2036 C CA . SER A 1 259 ? 9.472 9.182 -29.182 1.00 97.56 259 SER A CA 1
ATOM 2037 C C . SER A 1 259 ? 9.297 7.668 -29.064 1.00 97.56 259 SER A C 1
ATOM 2039 O O . SER A 1 259 ? 8.280 7.148 -29.513 1.00 97.56 259 SER A O 1
ATOM 2041 N N . PHE A 1 260 ? 10.282 6.946 -28.515 1.00 98.19 260 PHE A N 1
ATOM 2042 C CA . PHE A 1 260 ? 10.143 5.513 -28.296 1.00 98.19 260 PHE A CA 1
ATOM 2043 C C . PHE A 1 260 ? 9.108 5.229 -27.207 1.00 98.19 260 PHE A C 1
ATOM 2045 O O . PHE A 1 260 ? 9.222 5.721 -26.081 1.00 98.19 260 PHE A O 1
ATOM 2052 N N . GLU A 1 261 ? 8.169 4.350 -27.532 1.00 97.88 261 GLU A N 1
ATOM 2053 C CA . GLU A 1 261 ? 7.181 3.798 -26.617 1.00 97.88 261 GLU A CA 1
ATOM 2054 C C . GLU A 1 261 ? 7.054 2.296 -26.884 1.00 97.88 261 GLU A C 1
ATOM 2056 O O . GLU A 1 261 ? 7.178 1.833 -28.020 1.00 97.88 261 GLU A O 1
ATOM 2061 N N . PHE A 1 262 ? 6.825 1.521 -25.827 1.00 98.12 262 PHE A N 1
ATOM 2062 C CA . PHE A 1 262 ? 6.405 0.135 -25.984 1.00 98.12 262 PHE A CA 1
ATOM 2063 C C . PHE A 1 262 ? 4.927 0.078 -26.373 1.00 98.12 262 PHE A C 1
ATOM 2065 O O . PHE A 1 262 ? 4.154 0.955 -25.992 1.00 98.12 262 PHE A O 1
ATOM 2072 N N . ASP A 1 263 ? 4.510 -1.005 -27.031 1.00 97.94 263 ASP A N 1
ATOM 2073 C CA . ASP A 1 263 ? 3.084 -1.274 -27.229 1.00 97.94 263 ASP A CA 1
ATOM 2074 C C . ASP A 1 263 ? 2.350 -1.271 -25.882 1.00 97.94 263 ASP A C 1
ATOM 2076 O O . ASP A 1 263 ? 2.777 -1.940 -24.930 1.00 97.94 263 ASP A O 1
ATOM 2080 N N . ALA A 1 264 ? 1.244 -0.530 -25.808 1.00 97.06 264 ALA A N 1
ATOM 2081 C CA . ALA A 1 264 ? 0.489 -0.335 -24.578 1.00 97.06 264 ALA A CA 1
ATOM 2082 C C . ALA A 1 264 ? -0.160 -1.636 -24.076 1.00 97.06 264 ALA A C 1
ATOM 2084 O O . ALA A 1 264 ? -0.642 -2.461 -24.855 1.00 97.06 264 ALA A O 1
ATOM 2085 N N . PHE A 1 265 ? -0.218 -1.792 -22.752 1.00 98.06 265 PHE A N 1
ATOM 2086 C CA . PHE A 1 265 ? -1.007 -2.833 -22.100 1.00 98.06 265 PHE A CA 1
ATOM 2087 C C . PHE A 1 265 ? -2.388 -2.301 -21.714 1.00 98.06 265 PHE A C 1
ATOM 2089 O O . PHE A 1 265 ? -2.510 -1.209 -21.158 1.00 98.06 265 PHE A O 1
ATOM 2096 N N . ASP A 1 266 ? -3.428 -3.097 -21.951 1.00 98.00 266 ASP A N 1
ATOM 2097 C CA . ASP A 1 266 ? -4.781 -2.783 -21.501 1.00 98.00 266 ASP A CA 1
ATOM 2098 C C . ASP A 1 266 ? -4.962 -3.166 -20.025 1.00 98.00 266 ASP A C 1
ATOM 2100 O O . ASP A 1 266 ? -5.266 -4.311 -19.682 1.00 98.00 266 ASP A O 1
ATOM 2104 N N . PHE A 1 267 ? -4.798 -2.184 -19.136 1.00 98.00 267 PHE A N 1
ATOM 2105 C CA . PHE A 1 267 ? -4.951 -2.374 -17.693 1.00 98.00 267 PHE A CA 1
ATOM 2106 C C . PHE A 1 267 ? -6.362 -2.808 -17.271 1.00 98.00 267 PHE A C 1
ATOM 2108 O O . PHE A 1 267 ? -6.509 -3.327 -16.166 1.00 98.00 267 PHE A O 1
ATOM 2115 N N . SER A 1 268 ? -7.390 -2.668 -18.118 1.00 97.81 268 SER A N 1
ATOM 2116 C CA . SER A 1 268 ? -8.739 -3.157 -17.798 1.00 97.81 268 SER A CA 1
ATOM 2117 C C . SER A 1 268 ? -8.848 -4.681 -17.738 1.00 97.81 268 SER A C 1
ATOM 2119 O O . SER A 1 268 ? -9.789 -5.199 -17.141 1.00 97.81 268 SER A O 1
ATOM 2121 N N . LYS A 1 269 ? -7.851 -5.396 -18.273 1.00 98.06 269 LYS A N 1
ATOM 2122 C CA . LYS A 1 269 ? -7.739 -6.858 -18.183 1.00 98.06 269 LYS A CA 1
ATOM 2123 C C . LYS A 1 269 ? -7.283 -7.360 -16.813 1.00 98.06 269 LYS A C 1
ATOM 2125 O O . LYS A 1 269 ? -7.329 -8.561 -16.556 1.00 98.06 269 LYS A O 1
ATOM 2130 N N . LEU A 1 270 ? -6.793 -6.476 -15.943 1.00 98.44 270 LEU A N 1
ATOM 2131 C CA . LEU A 1 270 ? -6.415 -6.864 -14.587 1.00 98.44 270 LEU A CA 1
ATOM 2132 C C . LEU A 1 270 ? -7.663 -7.113 -13.736 1.00 98.44 270 LEU A C 1
ATOM 2134 O O . LEU A 1 270 ? -8.665 -6.412 -13.856 1.00 98.44 270 LEU A O 1
ATOM 2138 N N . VAL A 1 271 ? -7.574 -8.081 -12.827 1.00 98.44 271 VAL A N 1
ATOM 2139 C CA . VAL A 1 271 ? -8.623 -8.334 -11.837 1.00 98.44 271 VAL A CA 1
ATOM 2140 C C . VAL A 1 271 ? -8.266 -7.579 -10.560 1.00 98.44 271 VAL A C 1
ATOM 2142 O O . VAL A 1 271 ? -7.198 -7.790 -9.977 1.00 98.44 271 VAL A O 1
ATOM 2145 N N . VAL A 1 272 ? -9.155 -6.678 -10.146 1.00 98.44 272 VAL A N 1
ATOM 2146 C CA . VAL A 1 272 ? -9.010 -5.844 -8.949 1.00 98.44 272 VAL A CA 1
ATOM 2147 C C . VAL A 1 272 ? -10.343 -5.798 -8.211 1.00 98.44 272 VAL A C 1
ATOM 2149 O O . VAL A 1 272 ? -11.389 -5.613 -8.833 1.00 98.44 272 VAL A O 1
ATOM 2152 N N . GLU A 1 273 ? -10.304 -5.931 -6.890 1.00 97.88 273 GLU A N 1
ATOM 2153 C CA . GLU A 1 273 ? -11.476 -5.876 -6.013 1.00 97.88 273 GLU A CA 1
ATOM 2154 C C . GLU A 1 273 ? -11.305 -4.803 -4.928 1.00 97.88 273 GLU A C 1
ATOM 2156 O O . GLU A 1 273 ? -10.180 -4.556 -4.477 1.00 97.88 273 GLU A O 1
ATOM 2161 N N . PRO A 1 274 ? -12.392 -4.154 -4.473 1.00 97.31 274 PRO A N 1
ATOM 2162 C CA . PRO A 1 274 ? -12.325 -3.273 -3.315 1.00 97.31 274 PRO A CA 1
ATOM 2163 C C . PRO A 1 274 ? -12.046 -4.095 -2.052 1.00 97.31 274 PRO A C 1
ATOM 2165 O O . PRO A 1 274 ? -12.707 -5.101 -1.795 1.00 97.31 274 PRO A O 1
ATOM 2168 N N . LEU A 1 275 ? -11.086 -3.644 -1.245 1.00 96.69 275 LEU A N 1
ATOM 2169 C CA . LEU A 1 275 ? -10.769 -4.260 0.045 1.00 96.69 275 LEU A CA 1
ATOM 2170 C C . LEU A 1 275 ? -11.244 -3.388 1.209 1.00 96.69 275 LEU A C 1
ATOM 2172 O O . LEU A 1 275 ? -11.939 -3.869 2.099 1.00 96.69 275 LEU A O 1
ATOM 2176 N N . ILE A 1 276 ? -10.895 -2.100 1.184 1.00 97.62 276 ILE A N 1
ATOM 2177 C CA . ILE A 1 276 ? -11.347 -1.097 2.154 1.00 97.62 276 ILE A CA 1
ATOM 2178 C C . ILE A 1 276 ? -11.866 0.082 1.345 1.00 97.62 276 ILE A C 1
ATOM 2180 O O . ILE A 1 276 ? -11.108 0.718 0.609 1.00 97.62 276 ILE A O 1
ATOM 2184 N N . PHE A 1 277 ? -13.162 0.361 1.466 1.00 97.38 277 PHE A N 1
ATOM 2185 C CA . PHE A 1 277 ? -13.765 1.516 0.808 1.00 97.38 277 PHE A CA 1
ATOM 2186 C C . PHE A 1 277 ? -13.211 2.810 1.421 1.00 97.38 277 PHE A C 1
ATOM 2188 O O . PHE A 1 277 ? -12.956 2.822 2.631 1.00 97.38 277 PHE A O 1
ATOM 2195 N N . PRO A 1 278 ? -13.055 3.885 0.622 1.00 97.75 278 PRO A N 1
ATOM 2196 C CA . PRO A 1 278 ? -12.552 5.173 1.085 1.00 97.75 278 PRO A CA 1
ATOM 2197 C C . PRO A 1 278 ? -13.224 5.644 2.380 1.00 97.75 278 PRO A C 1
ATOM 2199 O O . PRO A 1 278 ? -14.450 5.779 2.442 1.00 97.75 278 PRO A O 1
ATOM 2202 N N . TYR A 1 279 ? -12.423 5.897 3.411 1.00 97.81 279 TYR A N 1
ATOM 2203 C CA . TYR A 1 279 ? -12.913 6.266 4.738 1.00 97.81 279 TYR A CA 1
ATOM 2204 C C . TYR A 1 279 ? -12.043 7.354 5.364 1.00 97.81 279 TYR A C 1
ATOM 2206 O O . TYR A 1 279 ? -10.815 7.305 5.269 1.00 97.81 279 TYR A O 1
ATOM 2214 N N . ASP A 1 280 ? -12.686 8.320 6.013 1.00 97.69 280 ASP A N 1
ATOM 2215 C CA . ASP A 1 280 ? -12.050 9.362 6.809 1.00 97.69 280 ASP A CA 1
ATOM 2216 C C . ASP A 1 280 ? -12.176 8.998 8.293 1.00 97.69 280 ASP A C 1
ATOM 2218 O O . ASP A 1 280 ? -13.257 9.047 8.880 1.00 97.69 280 ASP A O 1
ATOM 2222 N N . ILE A 1 281 ? -11.068 8.566 8.894 1.00 96.94 281 ILE A N 1
ATOM 2223 C CA . ILE A 1 281 ? -10.992 8.157 10.303 1.00 96.94 281 ILE A CA 1
ATOM 2224 C C . ILE A 1 281 ? -11.070 9.384 11.219 1.00 96.94 281 ILE A C 1
ATOM 2226 O O . ILE A 1 281 ? -11.582 9.277 12.336 1.00 96.94 281 ILE A O 1
ATOM 2230 N N . THR A 1 282 ? -10.594 10.546 10.763 1.00 95.31 282 THR A N 1
ATOM 2231 C CA . THR A 1 282 ? -10.687 11.802 11.519 1.00 95.31 282 THR A CA 1
ATOM 2232 C C . THR A 1 282 ? -12.149 12.205 11.695 1.00 95.31 282 THR A C 1
ATOM 2234 O O . THR A 1 282 ? -12.615 12.342 12.830 1.00 95.31 282 THR A O 1
ATOM 2237 N N . GLU A 1 283 ? -12.885 12.289 10.587 1.00 96.38 283 GLU A N 1
ATOM 2238 C CA . GLU A 1 283 ? -14.313 12.642 10.573 1.00 96.38 283 GLU A CA 1
ATOM 2239 C C . GLU A 1 283 ? -15.228 11.470 10.958 1.00 96.38 283 GLU A C 1
ATOM 2241 O O . GLU A 1 283 ? -16.430 11.643 11.155 1.00 96.38 283 GLU A O 1
ATOM 2246 N N . ASN A 1 284 ? -14.658 10.268 11.087 1.00 96.06 284 ASN A N 1
ATOM 2247 C CA . ASN A 1 284 ? -15.378 9.025 11.323 1.00 96.06 284 ASN A CA 1
ATOM 2248 C C . ASN A 1 284 ? -16.519 8.803 10.309 1.00 96.06 284 ASN A C 1
ATOM 2250 O O . ASN A 1 284 ? -17.659 8.515 10.686 1.00 96.06 284 ASN A O 1
ATOM 2254 N N . ALA A 1 285 ? -16.216 8.977 9.020 1.00 96.69 285 ALA A N 1
ATOM 2255 C CA . ALA A 1 285 ? -17.211 8.932 7.956 1.00 96.69 285 ALA A CA 1
ATOM 2256 C C . ALA A 1 285 ? -16.668 8.327 6.645 1.00 96.69 285 ALA A C 1
ATOM 2258 O O . ALA A 1 285 ? -15.518 8.568 6.271 1.00 96.69 285 ALA A O 1
ATOM 2259 N N . PRO A 1 286 ? -17.502 7.596 5.880 1.00 96.50 286 PRO A N 1
ATOM 2260 C CA . PRO A 1 286 ? -17.184 7.205 4.508 1.00 96.50 286 PRO A CA 1
ATOM 2261 C C . PRO A 1 286 ? -16.919 8.405 3.589 1.00 96.50 286 PRO A C 1
ATOM 2263 O O . PRO A 1 286 ? -17.668 9.384 3.614 1.00 96.50 286 PRO A O 1
ATOM 2266 N N . ILE A 1 287 ? -15.934 8.297 2.693 1.00 96.31 287 ILE A N 1
ATOM 2267 C CA . ILE A 1 287 ? -15.684 9.311 1.658 1.00 96.31 287 ILE A CA 1
ATOM 2268 C C . ILE A 1 287 ? -16.515 8.965 0.416 1.00 96.31 287 ILE A C 1
ATOM 2270 O O . ILE A 1 287 ? -16.227 7.999 -0.287 1.00 96.31 287 ILE A O 1
ATOM 2274 N N . ARG A 1 288 ? -17.544 9.771 0.133 1.00 94.19 288 ARG A N 1
ATOM 2275 C CA . ARG A 1 288 ? -18.570 9.496 -0.895 1.00 94.19 288 ARG A CA 1
ATOM 2276 C C . ARG A 1 288 ? -18.419 10.311 -2.178 1.00 94.19 288 ARG A C 1
ATOM 2278 O O . ARG A 1 288 ? -19.414 10.691 -2.782 1.00 94.19 288 ARG A O 1
ATOM 2285 N N . ASP A 1 289 ? -17.199 10.657 -2.573 1.00 95.75 289 ASP A N 1
ATOM 2286 C CA . ASP A 1 289 ? -16.986 11.399 -3.818 1.00 95.75 289 ASP A CA 1
ATOM 2287 C C . ASP A 1 289 ? -16.781 10.424 -4.997 1.00 95.75 289 ASP A C 1
ATOM 2289 O O . ASP A 1 289 ? -15.659 9.935 -5.189 1.00 95.75 289 ASP A O 1
ATOM 2293 N N . PRO A 1 290 ? -17.818 10.147 -5.819 1.00 94.19 290 PRO A N 1
ATOM 2294 C CA . PRO A 1 290 ? -17.709 9.202 -6.929 1.00 94.19 290 PRO A CA 1
ATOM 2295 C C . PRO A 1 290 ? -16.774 9.703 -8.033 1.00 94.19 290 PRO A C 1
ATOM 2297 O O . PRO A 1 290 ? -16.316 8.911 -8.855 1.00 94.19 290 PRO A O 1
ATOM 2300 N N . ARG A 1 291 ? -16.458 11.007 -8.074 1.00 94.62 291 ARG A N 1
ATOM 2301 C CA . ARG A 1 291 ? -15.500 11.557 -9.046 1.00 94.62 291 ARG A CA 1
ATOM 2302 C C . ARG A 1 291 ? -14.074 11.192 -8.661 1.00 94.62 291 ARG A C 1
ATOM 2304 O O . ARG A 1 291 ? -13.267 10.909 -9.543 1.00 94.62 291 ARG A O 1
ATOM 2311 N N . ARG A 1 292 ? -13.788 11.165 -7.355 1.00 94.88 292 ARG A N 1
ATOM 2312 C CA . ARG A 1 292 ? -12.485 10.759 -6.814 1.00 94.88 292 ARG A CA 1
ATOM 2313 C C . ARG A 1 292 ? -12.310 9.247 -6.781 1.00 94.88 292 ARG A C 1
ATOM 2315 O O . ARG A 1 292 ? -11.201 8.766 -6.994 1.00 94.88 292 ARG A O 1
ATOM 2322 N N . PHE A 1 293 ? -13.387 8.496 -6.551 1.00 96.69 293 PHE A N 1
ATOM 2323 C CA . PHE A 1 293 ? -13.337 7.040 -6.386 1.00 96.69 293 PHE A CA 1
ATOM 2324 C C . PHE A 1 293 ? -14.323 6.283 -7.299 1.00 96.69 293 PHE A C 1
ATOM 2326 O O . PHE A 1 293 ? -15.091 5.448 -6.817 1.00 96.69 293 PHE A O 1
ATOM 2333 N N . PRO A 1 294 ? -14.284 6.493 -8.632 1.00 96.44 294 PRO A N 1
ATOM 2334 C CA . PRO A 1 294 ? -15.265 5.922 -9.563 1.00 96.44 294 PRO A CA 1
ATOM 2335 C C . PRO A 1 294 ? -15.227 4.390 -9.649 1.00 96.44 294 PRO A C 1
ATOM 2337 O O . PRO A 1 294 ? -16.184 3.778 -10.114 1.00 96.44 294 PRO A O 1
ATOM 2340 N N . PHE A 1 295 ? -14.121 3.762 -9.236 1.00 96.94 295 PHE A N 1
ATOM 2341 C CA . PHE A 1 295 ? -14.019 2.308 -9.128 1.00 96.94 295 PHE A CA 1
ATOM 2342 C C . PHE A 1 295 ? -14.935 1.765 -8.026 1.00 96.94 295 PHE A C 1
ATOM 2344 O O . PHE A 1 295 ? -15.729 0.868 -8.288 1.00 96.94 295 PHE A O 1
ATOM 2351 N N . PHE A 1 296 ? -14.877 2.345 -6.823 1.00 96.38 296 PHE A N 1
ATOM 2352 C CA . PHE A 1 296 ? -15.642 1.881 -5.662 1.00 96.38 296 PHE A CA 1
ATOM 2353 C C . PHE A 1 296 ? -17.147 2.087 -5.829 1.00 96.38 296 PHE A C 1
ATOM 2355 O O . PHE A 1 296 ? -17.914 1.258 -5.358 1.00 96.38 296 PHE A O 1
ATOM 2362 N N . GLU A 1 297 ? -17.562 3.118 -6.568 1.00 95.44 297 GLU A N 1
ATOM 2363 C CA . GLU A 1 297 ? -18.974 3.384 -6.885 1.00 95.44 297 GLU A CA 1
ATOM 2364 C C . GLU A 1 297 ? -19.655 2.220 -7.632 1.00 95.44 297 GLU A C 1
ATOM 2366 O O . GLU A 1 297 ? -20.870 2.049 -7.577 1.00 95.44 297 GLU A O 1
ATOM 2371 N N . ARG A 1 298 ? -18.879 1.382 -8.331 1.00 95.00 298 ARG A N 1
ATOM 2372 C CA . ARG A 1 298 ? -19.401 0.215 -9.065 1.00 95.00 298 ARG A CA 1
ATOM 2373 C C . ARG A 1 298 ? -19.656 -0.993 -8.166 1.00 95.00 298 ARG A C 1
ATOM 2375 O O . ARG A 1 298 ? -20.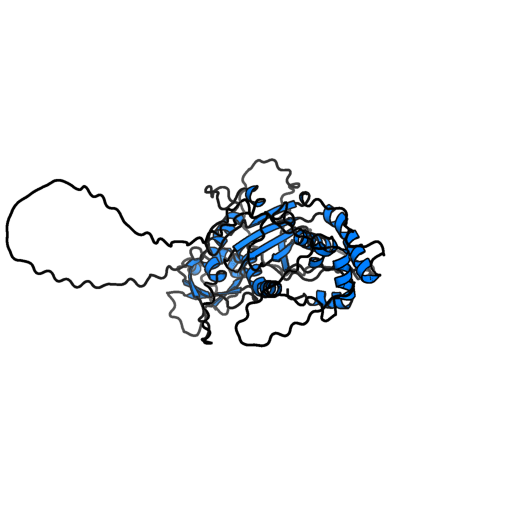176 -2.001 -8.643 1.00 95.00 298 ARG A O 1
ATOM 2382 N N . HIS A 1 299 ? -19.267 -0.916 -6.897 1.00 94.62 299 HIS A N 1
ATOM 2383 C CA . HIS A 1 299 ? -19.394 -1.995 -5.932 1.00 94.62 299 HIS A CA 1
ATOM 2384 C C . HIS A 1 299 ? -20.358 -1.593 -4.808 1.00 94.62 299 HIS A C 1
ATOM 2386 O O . HIS A 1 299 ? -20.366 -0.435 -4.395 1.00 94.62 299 HIS A O 1
ATOM 2392 N N . PRO A 1 300 ? -21.149 -2.535 -4.261 1.00 92.69 300 PRO A N 1
ATOM 2393 C CA . PRO A 1 300 ? -21.990 -2.252 -3.104 1.00 92.69 300 PRO A CA 1
ATOM 2394 C C . PRO A 1 300 ? -21.144 -1.746 -1.933 1.00 92.69 300 PRO A C 1
ATOM 2396 O O . PRO A 1 300 ? -20.255 -2.458 -1.462 1.00 92.69 300 PRO A O 1
ATOM 2399 N N . ASN A 1 301 ? -21.417 -0.526 -1.468 1.00 91.38 301 ASN A N 1
ATOM 2400 C CA . ASN A 1 301 ? -20.692 0.066 -0.353 1.00 91.38 301 ASN A CA 1
ATOM 2401 C C . ASN A 1 301 ? -21.117 -0.614 0.963 1.00 91.38 301 ASN A C 1
ATOM 2403 O O . ASN A 1 301 ? -22.271 -0.458 1.382 1.00 91.38 301 ASN A O 1
ATOM 2407 N N . PRO A 1 302 ? -20.216 -1.344 1.651 1.00 90.06 302 PRO A N 1
ATOM 2408 C CA . PRO A 1 302 ? -20.563 -2.053 2.881 1.00 90.06 302 PRO A CA 1
ATOM 2409 C C . PRO A 1 302 ? -20.950 -1.101 4.020 1.00 90.06 302 PRO A C 1
ATOM 2411 O O . PRO A 1 302 ? -21.563 -1.536 4.990 1.00 90.06 302 PRO A O 1
ATOM 2414 N N . TYR A 1 303 ? -20.632 0.192 3.908 1.00 89.94 303 TYR A N 1
ATOM 2415 C CA . TYR A 1 303 ? -20.931 1.197 4.926 1.00 89.94 303 TYR A CA 1
ATOM 2416 C C . TYR A 1 303 ? -22.349 1.779 4.818 1.00 89.94 303 TYR A C 1
ATOM 2418 O O . TYR A 1 303 ? -22.784 2.495 5.716 1.00 89.94 303 TYR A O 1
ATOM 2426 N N . GLU A 1 304 ? -23.067 1.518 3.721 1.00 85.00 304 GLU A N 1
ATOM 2427 C CA . GLU A 1 304 ? -24.400 2.091 3.473 1.00 85.00 304 GLU A CA 1
ATOM 2428 C C . GLU A 1 304 ? -25.541 1.099 3.692 1.00 85.00 304 GLU A C 1
ATOM 2430 O O . GLU A 1 304 ? -26.697 1.503 3.841 1.00 85.00 304 GLU A O 1
ATOM 2435 N N . SER A 1 305 ? -25.236 -0.200 3.743 1.00 78.62 305 SER A N 1
ATOM 2436 C CA . SER A 1 305 ? -26.256 -1.209 3.996 1.00 78.62 305 SER A CA 1
ATOM 2437 C C . SER A 1 305 ? -26.735 -1.114 5.444 1.00 78.62 305 SER A C 1
ATOM 2439 O O . SER A 1 305 ? -26.133 -1.659 6.364 1.00 78.62 305 SER A O 1
ATOM 2441 N N . THR A 1 306 ? -27.883 -0.466 5.642 1.00 66.31 306 THR A N 1
ATOM 2442 C CA . THR A 1 306 ? -28.666 -0.541 6.889 1.00 66.31 306 THR A CA 1
ATOM 2443 C C . THR A 1 306 ? -29.137 -1.967 7.182 1.00 66.31 306 THR A C 1
ATOM 2445 O O . THR A 1 306 ? -29.493 -2.286 8.316 1.00 66.31 306 THR A O 1
ATOM 2448 N N . THR A 1 307 ? -29.095 -2.856 6.184 1.00 66.69 307 THR A N 1
ATOM 2449 C CA . THR A 1 307 ? -29.426 -4.271 6.345 1.00 66.69 307 THR A CA 1
ATOM 2450 C C . THR A 1 307 ? -28.194 -5.024 6.848 1.00 66.69 307 THR A C 1
ATOM 2452 O O . THR A 1 307 ? -27.506 -5.709 6.091 1.00 66.69 307 THR A O 1
ATOM 2455 N N . SER A 1 308 ? -27.923 -4.888 8.149 1.00 61.38 308 SER A N 1
ATOM 2456 C CA . SER A 1 308 ? -26.848 -5.591 8.871 1.00 61.38 308 SER A CA 1
ATOM 2457 C C . SER A 1 308 ? -26.885 -7.118 8.672 1.00 61.38 308 SER A C 1
ATOM 2459 O O . SER A 1 308 ? -25.841 -7.756 8.693 1.00 61.38 308 SER A O 1
ATOM 2461 N N . LEU A 1 309 ? -28.054 -7.697 8.365 1.00 67.69 309 LEU A N 1
ATOM 2462 C CA . LEU A 1 309 ? -28.257 -9.143 8.200 1.00 67.69 309 LEU A CA 1
ATOM 2463 C C . LEU A 1 309 ? -27.566 -9.779 6.977 1.00 67.69 309 LEU A C 1
ATOM 2465 O O . LEU A 1 309 ? -27.552 -11.002 6.878 1.00 67.69 309 LEU A O 1
ATOM 2469 N N . LEU A 1 310 ? -27.034 -8.991 6.035 1.00 62.66 310 LEU A N 1
ATOM 2470 C CA . LEU A 1 310 ? -26.396 -9.509 4.811 1.00 62.66 310 LEU A CA 1
ATOM 2471 C C . LEU A 1 310 ? -24.895 -9.215 4.716 1.00 62.66 310 LEU A C 1
ATOM 2473 O O . LEU A 1 310 ? -24.255 -9.639 3.751 1.00 62.66 310 LEU A O 1
ATOM 2477 N N . LEU A 1 311 ? -24.325 -8.485 5.678 1.00 69.69 311 LEU A N 1
ATOM 2478 C CA . LEU A 1 311 ? -22.885 -8.260 5.698 1.00 69.69 311 LEU A CA 1
ATOM 2479 C C . LEU A 1 311 ? -22.186 -9.559 6.090 1.00 69.69 311 LEU A C 1
ATOM 2481 O O . LEU A 1 311 ? -22.588 -10.238 7.030 1.00 69.69 311 LEU A O 1
ATOM 2485 N N . LYS A 1 312 ? -21.118 -9.898 5.367 1.00 81.00 312 LYS A N 1
ATOM 2486 C CA . LYS A 1 312 ? -20.208 -10.956 5.814 1.00 81.00 312 LYS A CA 1
ATOM 2487 C C . LYS A 1 312 ? -19.570 -10.506 7.130 1.00 81.00 312 LYS A C 1
ATOM 2489 O O . LYS A 1 312 ? -19.222 -9.329 7.245 1.00 81.00 312 LYS A O 1
ATOM 2494 N N . ASP A 1 313 ? -19.349 -11.432 8.061 1.00 86.00 313 ASP A N 1
ATOM 2495 C CA . ASP A 1 313 ? -18.754 -11.152 9.380 1.00 86.00 313 ASP A CA 1
ATOM 2496 C C . ASP A 1 313 ? -17.488 -10.276 9.291 1.00 86.00 313 ASP A C 1
ATOM 2498 O O . ASP A 1 313 ? -17.287 -9.359 10.087 1.00 86.00 313 ASP A O 1
ATOM 2502 N N . ASP A 1 314 ? -16.666 -10.484 8.257 1.00 85.69 314 ASP A N 1
ATOM 2503 C CA . ASP A 1 314 ? -15.453 -9.699 8.014 1.00 85.69 314 ASP A CA 1
ATOM 2504 C C . ASP A 1 314 ? -15.709 -8.226 7.665 1.00 85.69 314 ASP A C 1
ATOM 2506 O O . ASP A 1 314 ? -14.937 -7.356 8.074 1.00 85.69 314 ASP A O 1
ATOM 2510 N N . GLN A 1 315 ? -16.772 -7.926 6.915 1.00 88.69 315 GLN A N 1
ATOM 2511 C CA . GLN A 1 315 ? -17.121 -6.551 6.542 1.00 88.69 315 GLN A CA 1
ATOM 2512 C C . GLN A 1 315 ? -17.682 -5.786 7.737 1.00 88.69 315 GLN A C 1
ATOM 2514 O O . GLN A 1 315 ? -17.350 -4.615 7.928 1.00 88.69 315 GLN A O 1
ATOM 2519 N N . GLU A 1 316 ? -18.494 -6.450 8.562 1.00 89.31 316 GLU A N 1
ATOM 2520 C CA . GLU A 1 316 ? -18.983 -5.855 9.801 1.00 89.31 316 GLU A CA 1
ATOM 2521 C C . GLU A 1 316 ? -17.823 -5.589 10.770 1.00 89.31 316 GLU A C 1
ATOM 2523 O O . GLU A 1 316 ? -17.732 -4.500 11.340 1.00 89.31 316 GLU A O 1
ATOM 2528 N N . ALA A 1 317 ? -16.899 -6.543 10.920 1.00 90.62 317 ALA A N 1
ATOM 2529 C CA . ALA A 1 317 ? -15.709 -6.363 11.745 1.00 90.62 317 ALA A CA 1
ATOM 2530 C C . ALA A 1 317 ? -14.834 -5.199 11.252 1.00 90.62 317 ALA A C 1
ATOM 2532 O O . ALA A 1 317 ? -14.384 -4.393 12.065 1.00 90.62 317 ALA A O 1
ATOM 2533 N N . LEU A 1 318 ? -14.642 -5.064 9.935 1.00 93.62 318 LEU A N 1
ATOM 2534 C CA . LEU A 1 318 ? -13.918 -3.941 9.336 1.00 93.62 318 LEU A CA 1
ATOM 2535 C C . LEU A 1 318 ? -14.594 -2.593 9.638 1.00 93.62 318 LEU A C 1
ATOM 2537 O O . LEU A 1 318 ? -13.922 -1.663 10.084 1.00 93.62 318 LEU A O 1
ATOM 2541 N N . LEU A 1 319 ? -15.910 -2.483 9.422 1.00 93.12 319 LEU A N 1
ATOM 2542 C CA . LEU A 1 319 ? -16.654 -1.250 9.696 1.00 93.12 319 LEU A CA 1
ATOM 2543 C C . LEU A 1 319 ? -16.606 -0.892 11.185 1.00 93.12 319 LEU A C 1
ATOM 2545 O O . LEU A 1 319 ? -16.343 0.258 11.534 1.00 93.12 319 LEU A O 1
ATOM 2549 N N . ARG A 1 320 ? -16.780 -1.883 12.069 1.00 92.56 320 ARG A N 1
ATOM 2550 C CA . ARG A 1 320 ? -16.619 -1.691 13.516 1.00 92.56 320 ARG A CA 1
ATOM 2551 C C . ARG A 1 320 ? -15.219 -1.192 13.858 1.00 92.56 320 ARG A C 1
ATOM 2553 O O . ARG A 1 320 ? -15.118 -0.283 14.673 1.00 92.56 320 ARG A O 1
ATOM 2560 N N . SER A 1 321 ? -14.161 -1.720 13.235 1.00 95.00 321 SER A N 1
ATOM 2561 C CA . SER A 1 321 ? -12.793 -1.222 13.436 1.00 95.00 321 SER A CA 1
ATOM 2562 C C . SER A 1 321 ? -12.622 0.224 12.981 1.00 95.00 321 SER A C 1
ATOM 2564 O O . SER A 1 321 ? -12.044 1.016 13.722 1.00 95.00 321 SER A O 1
ATOM 2566 N N . LEU A 1 322 ? -13.129 0.584 11.798 1.00 95.56 322 LEU A N 1
ATOM 2567 C CA . LEU A 1 322 ? -13.048 1.950 11.262 1.00 95.56 322 LEU A CA 1
ATOM 2568 C C . LEU A 1 322 ? -13.770 2.957 12.162 1.00 95.56 322 LEU A C 1
ATOM 2570 O O . LEU A 1 322 ? -13.245 4.037 12.422 1.00 95.56 322 LEU A O 1
ATOM 2574 N N . MET A 1 323 ? -14.946 2.575 12.664 1.00 95.06 323 MET A N 1
ATOM 2575 C CA . MET A 1 323 ? -15.775 3.417 13.524 1.00 95.06 323 MET A CA 1
ATOM 2576 C C . MET A 1 323 ? -15.339 3.437 14.991 1.00 95.06 323 MET A C 1
ATOM 2578 O O . MET A 1 323 ? -15.880 4.214 15.784 1.00 95.06 323 MET A O 1
ATOM 2582 N N . ASN A 1 324 ? -14.398 2.575 15.386 1.00 95.06 324 ASN A N 1
ATOM 2583 C CA . ASN A 1 324 ? -14.031 2.428 16.784 1.00 95.06 324 ASN A CA 1
ATOM 2584 C C . ASN A 1 324 ? -13.258 3.669 17.283 1.00 95.06 324 ASN A C 1
ATOM 2586 O O . ASN A 1 324 ? -12.238 4.047 16.696 1.00 95.06 324 ASN A O 1
ATOM 2590 N N . PRO A 1 325 ? -13.670 4.287 18.405 1.00 95.75 325 PRO A N 1
ATOM 2591 C CA . PRO A 1 325 ? -12.960 5.436 18.960 1.00 95.75 325 PRO A CA 1
ATOM 2592 C C . PRO A 1 325 ? -11.497 5.157 19.338 1.00 95.75 325 PRO A C 1
ATOM 2594 O O . PRO A 1 325 ? -10.683 6.077 19.286 1.00 95.75 325 PRO A O 1
ATOM 2597 N N . VAL A 1 326 ? -11.153 3.915 19.698 1.00 96.00 326 VAL A N 1
ATOM 2598 C CA . VAL A 1 326 ? -9.774 3.483 19.971 1.00 96.00 326 VAL A CA 1
ATOM 2599 C C . VAL A 1 326 ? -8.926 3.554 18.703 1.00 96.00 326 VAL A C 1
ATOM 2601 O O . VAL A 1 326 ? -7.810 4.063 18.758 1.00 96.00 326 VAL A O 1
ATOM 2604 N N . THR A 1 327 ? -9.459 3.141 17.548 1.00 96.56 327 THR A N 1
ATOM 2605 C CA . THR A 1 327 ? -8.784 3.299 16.248 1.00 96.56 327 THR A CA 1
ATOM 2606 C C . THR A 1 327 ? -8.469 4.766 15.990 1.00 96.56 327 THR A C 1
ATOM 2608 O O . THR A 1 327 ? -7.321 5.121 15.724 1.00 96.56 327 THR A O 1
ATOM 2611 N N . ARG A 1 328 ? -9.456 5.653 16.151 1.00 95.44 328 ARG A N 1
ATOM 2612 C CA . ARG A 1 328 ? -9.223 7.091 15.983 1.00 95.44 328 ARG A CA 1
ATOM 2613 C C . ARG A 1 328 ? -8.183 7.610 16.978 1.00 95.44 328 ARG A C 1
ATOM 2615 O O . ARG A 1 328 ? -7.246 8.272 16.563 1.00 95.44 328 ARG A O 1
ATOM 2622 N N . PHE A 1 329 ? -8.276 7.259 18.258 1.00 95.50 329 PHE A N 1
ATOM 2623 C CA . PHE A 1 329 ? -7.293 7.660 19.271 1.00 95.50 329 PHE A CA 1
ATOM 2624 C C . PHE A 1 329 ? -5.855 7.240 18.920 1.00 95.50 329 PHE A C 1
ATOM 2626 O O . PHE A 1 3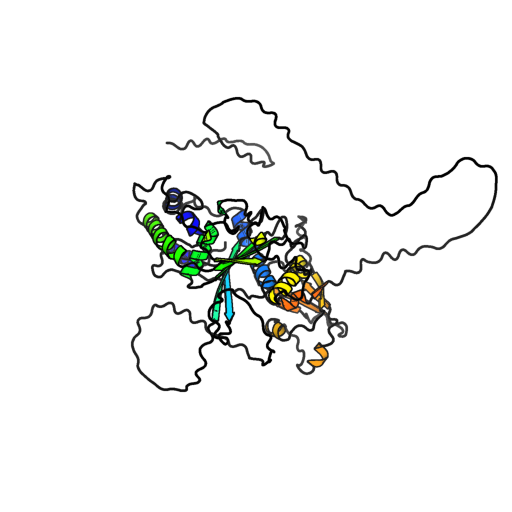29 ? -4.926 8.045 19.048 1.00 95.50 329 PHE A O 1
ATOM 2633 N N . LEU A 1 330 ? -5.674 6.001 18.453 1.00 95.81 330 LEU A N 1
ATOM 2634 C CA . LEU A 1 330 ? -4.366 5.460 18.092 1.00 95.81 330 LEU A CA 1
ATOM 2635 C C . LEU A 1 330 ? -3.794 6.147 16.846 1.00 95.81 330 LEU A C 1
ATOM 2637 O O . LEU A 1 330 ? -2.641 6.576 16.862 1.00 95.81 330 LEU A O 1
ATOM 2641 N N . PHE A 1 331 ? -4.586 6.292 15.781 1.00 95.62 331 PHE A N 1
ATOM 2642 C CA . PHE A 1 331 ? -4.066 6.694 14.469 1.00 95.62 331 PHE A CA 1
ATOM 2643 C C . PHE A 1 331 ? -4.238 8.177 14.145 1.00 95.62 331 PHE A C 1
ATOM 2645 O O . PHE A 1 331 ? -3.407 8.739 13.436 1.00 95.62 331 PHE A O 1
ATOM 2652 N N . TYR A 1 332 ? -5.247 8.853 14.682 1.00 90.94 332 TYR A N 1
ATOM 2653 C CA . TYR A 1 332 ? -5.390 10.292 14.503 1.00 90.94 332 TYR A CA 1
ATOM 2654 C C . TYR A 1 332 ? -4.544 11.037 15.535 1.00 90.94 332 TYR A C 1
ATOM 2656 O O . TYR A 1 332 ? -4.648 10.793 16.736 1.00 90.94 332 TYR A O 1
ATOM 2664 N N . SER A 1 333 ? -3.684 11.943 15.078 1.00 80.88 333 SER A N 1
ATOM 2665 C CA . SER A 1 333 ? -3.018 12.907 15.949 1.00 80.88 333 SER A CA 1
ATOM 2666 C C . SER A 1 333 ? -3.743 14.234 15.796 1.00 80.88 333 SER A C 1
ATOM 2668 O O . SER A 1 333 ? -3.608 14.871 14.752 1.00 80.88 333 SER A O 1
ATOM 2670 N N . GLU A 1 334 ? -4.494 14.646 16.824 1.00 74.56 334 GLU A N 1
ATOM 2671 C CA . GLU A 1 334 ? -4.818 16.062 16.996 1.00 74.56 334 GLU A CA 1
ATOM 2672 C C . GLU A 1 334 ? -3.476 16.780 16.963 1.00 74.56 334 GLU A C 1
ATOM 2674 O O . GLU A 1 334 ? -2.557 16.433 17.704 1.00 74.56 334 GLU A O 1
ATOM 2679 N N . THR A 1 335 ? -3.323 17.597 15.929 1.00 58.72 335 THR A N 1
ATOM 2680 C CA . THR A 1 335 ? -2.081 18.185 15.437 1.00 58.72 335 THR A CA 1
ATOM 2681 C C . THR A 1 335 ? -1.086 18.490 16.539 1.00 58.72 335 THR A C 1
ATOM 2683 O O . THR A 1 335 ? -1.485 19.027 17.565 1.00 58.72 335 THR A O 1
ATOM 2686 N N . ASP A 1 336 ? 0.189 18.197 16.258 1.00 52.97 336 ASP A N 1
ATOM 2687 C CA . ASP A 1 336 ? 1.386 18.665 16.958 1.00 52.97 336 ASP A CA 1
ATOM 2688 C C . ASP A 1 336 ? 1.299 20.183 17.209 1.00 52.97 336 ASP A C 1
ATOM 2690 O O . ASP A 1 336 ? 1.923 20.978 16.505 1.00 52.97 336 ASP A O 1
ATOM 2694 N N . SER A 1 337 ? 0.477 20.609 18.169 1.00 54.06 337 SER A N 1
ATOM 2695 C CA . SER A 1 337 ? 0.480 21.953 18.709 1.00 54.06 337 SER A CA 1
ATOM 2696 C C . SER A 1 337 ? 1.861 22.072 19.305 1.00 54.06 337 SER A C 1
ATOM 2698 O O . SER A 1 337 ? 2.141 21.453 20.329 1.00 54.06 337 SER A O 1
ATOM 2700 N N . GLN A 1 338 ? 2.735 22.720 18.543 1.00 53.69 338 GLN A N 1
ATOM 2701 C CA . GLN A 1 338 ? 4.156 22.840 18.782 1.00 53.69 338 GLN A CA 1
ATOM 2702 C C . GLN A 1 338 ? 4.370 23.404 20.184 1.00 53.69 338 GLN A C 1
ATOM 2704 O O . GLN A 1 338 ? 4.455 24.610 20.385 1.00 53.69 338 GLN A O 1
ATOM 2709 N N . THR A 1 339 ? 4.453 22.536 21.181 1.00 54.91 339 THR A N 1
ATOM 2710 C CA . THR A 1 339 ? 5.182 22.847 22.395 1.00 54.91 339 THR A CA 1
ATOM 2711 C C . THR A 1 339 ? 6.643 22.792 21.977 1.00 54.91 339 THR A C 1
ATOM 2713 O O . THR A 1 339 ? 7.270 21.736 22.007 1.00 54.91 339 THR A O 1
ATOM 2716 N N . GLU A 1 340 ? 7.135 23.918 21.451 1.00 65.25 340 GLU A N 1
ATOM 2717 C CA . GLU A 1 340 ? 8.554 24.141 21.140 1.00 65.25 340 GLU A CA 1
ATOM 2718 C C . GLU A 1 340 ? 9.426 24.088 22.403 1.00 65.25 340 GLU A C 1
ATOM 2720 O O . GLU A 1 340 ? 10.635 23.884 22.319 1.00 65.25 340 GLU A O 1
ATOM 2725 N N . ASP A 1 341 ? 8.818 24.189 23.584 1.00 70.94 341 ASP A N 1
ATOM 2726 C CA . ASP A 1 341 ? 9.473 23.874 24.841 1.00 70.94 341 ASP A CA 1
ATOM 2727 C C . ASP A 1 341 ? 9.522 22.361 25.004 1.00 70.94 341 ASP A C 1
ATOM 2729 O O . ASP A 1 341 ? 8.475 21.724 25.069 1.00 70.94 341 ASP A O 1
ATOM 2733 N N . GLY A 1 342 ? 10.732 21.795 25.086 1.00 75.56 342 GLY A N 1
ATOM 2734 C CA . GLY A 1 342 ? 11.035 20.367 25.256 1.00 75.56 342 GLY A CA 1
ATOM 2735 C C . GLY A 1 342 ? 10.506 19.717 26.545 1.00 75.56 342 GLY A C 1
ATOM 2736 O O . GLY A 1 342 ? 11.207 18.924 27.174 1.00 75.56 342 GLY A O 1
ATOM 2737 N N . MET A 1 343 ? 9.282 20.045 26.952 1.00 74.75 343 MET A N 1
ATOM 2738 C CA . MET A 1 343 ? 8.494 19.312 27.921 1.00 74.75 343 MET A CA 1
ATOM 2739 C C . MET A 1 343 ? 8.293 17.886 27.418 1.00 74.75 343 MET A C 1
ATOM 2741 O O . MET A 1 343 ? 7.974 17.633 26.255 1.00 74.75 343 MET A O 1
ATOM 2745 N N . GLN A 1 344 ? 8.519 16.941 28.327 1.00 74.94 344 GLN A N 1
ATOM 2746 C CA . GLN A 1 344 ? 8.289 15.524 28.095 1.00 74.94 344 GLN A CA 1
ATOM 2747 C C . GLN A 1 344 ? 6.854 15.339 27.591 1.00 74.94 344 GLN A C 1
ATOM 2749 O O . GLN A 1 344 ? 5.909 15.762 28.253 1.00 74.94 344 GLN A O 1
ATOM 2754 N N . LYS A 1 345 ? 6.701 14.752 26.398 1.00 77.06 345 LYS A N 1
ATOM 2755 C CA . LYS A 1 345 ? 5.398 14.491 25.781 1.00 77.06 345 LYS A CA 1
ATOM 2756 C C . LYS A 1 345 ? 4.611 13.585 26.726 1.00 77.06 345 LYS A C 1
ATOM 2758 O O . LYS A 1 345 ? 4.965 12.417 26.874 1.00 77.06 345 LYS A O 1
ATOM 2763 N N . GLU A 1 346 ? 3.608 14.142 27.402 1.00 82.25 346 GLU A N 1
ATOM 2764 C CA . GLU A 1 346 ? 2.786 13.386 28.344 1.00 82.25 346 GLU A CA 1
ATOM 2765 C C . GLU A 1 346 ? 2.185 12.162 27.639 1.00 82.25 346 GLU A C 1
ATOM 2767 O O . GLU A 1 346 ? 1.715 12.242 26.496 1.00 82.25 346 GLU A O 1
ATOM 2772 N N . GLU A 1 347 ? 2.235 11.004 28.305 1.00 88.38 347 GLU A N 1
ATOM 2773 C CA . GLU A 1 347 ? 1.647 9.777 27.776 1.00 88.38 347 GLU A CA 1
ATOM 2774 C C . GLU A 1 347 ? 0.143 9.986 27.563 1.00 88.38 347 GLU A C 1
ATOM 2776 O O . GLU A 1 347 ? -0.628 10.156 28.507 1.00 88.38 347 GLU A O 1
ATOM 2781 N N . CYS A 1 348 ? -0.295 9.943 26.306 1.00 92.25 348 CYS A N 1
ATOM 2782 C CA . CYS A 1 348 ? -1.714 9.987 25.982 1.00 92.25 348 CYS A CA 1
ATOM 2783 C C . CYS A 1 348 ? -2.340 8.621 26.288 1.00 92.25 348 CYS A C 1
ATOM 2785 O O . CYS A 1 348 ? -1.925 7.601 25.726 1.00 92.25 348 CYS A O 1
ATOM 2787 N N . VAL A 1 349 ? -3.362 8.598 27.146 1.00 94.12 349 VAL A N 1
ATOM 2788 C CA . VAL A 1 349 ? -4.050 7.372 27.578 1.00 94.12 349 VAL A CA 1
ATOM 2789 C C . VAL A 1 349 ? -5.551 7.486 27.332 1.00 94.12 349 VAL A C 1
ATOM 2791 O O . VAL A 1 349 ? -6.182 8.455 27.752 1.00 94.12 349 VAL A O 1
ATOM 2794 N N . LEU A 1 350 ? -6.138 6.466 26.703 1.00 95.00 350 LEU A N 1
ATOM 2795 C CA . LEU A 1 350 ? -7.582 6.327 26.541 1.00 95.00 350 LEU A CA 1
ATOM 2796 C C . LEU A 1 350 ? -8.118 5.249 27.481 1.00 95.00 350 LEU A C 1
ATOM 2798 O O . LEU A 1 350 ? -7.799 4.067 27.354 1.00 95.00 350 LEU A O 1
ATOM 2802 N N . TRP A 1 351 ? -8.982 5.649 28.406 1.00 94.81 351 TRP A N 1
ATOM 2803 C CA . TRP A 1 351 ? -9.642 4.723 29.318 1.00 94.81 351 TRP A CA 1
ATOM 2804 C C . TRP A 1 351 ? -10.864 4.086 28.667 1.00 94.81 351 TRP A C 1
ATOM 2806 O O . TRP A 1 351 ? -11.747 4.786 28.177 1.00 94.81 351 TRP A O 1
ATOM 2816 N N . CYS A 1 352 ? -10.939 2.761 28.713 1.00 95.31 352 CYS A N 1
ATOM 2817 C CA . CYS A 1 352 ? -11.990 1.960 28.103 1.00 95.31 352 CYS A CA 1
ATOM 2818 C C . CYS A 1 352 ? -12.601 0.963 29.099 1.00 95.31 352 CYS A C 1
ATOM 2820 O O . CYS A 1 352 ? -11.978 0.585 30.093 1.00 95.31 352 CYS A O 1
ATOM 2822 N N . ARG A 1 353 ? -13.817 0.502 28.802 1.00 93.12 353 ARG A N 1
ATOM 2823 C CA . ARG A 1 353 ? -14.425 -0.726 29.335 1.00 93.12 353 ARG A CA 1
ATOM 2824 C C . ARG A 1 353 ? -14.452 -1.784 28.230 1.00 93.12 353 ARG A C 1
ATOM 2826 O O . ARG A 1 353 ? -14.663 -1.428 27.074 1.00 93.12 353 ARG A O 1
ATOM 2833 N N . SER A 1 354 ? -14.276 -3.058 28.569 1.00 89.62 354 SER A N 1
ATOM 2834 C CA . SER A 1 354 ? -14.522 -4.158 27.622 1.00 89.62 354 SER A CA 1
ATOM 2835 C C . SER A 1 354 ? -15.983 -4.598 27.714 1.00 89.62 354 SER A C 1
ATOM 2837 O O . SER A 1 354 ? -16.461 -4.842 28.818 1.00 89.62 354 SER A O 1
ATOM 2839 N N . GLU A 1 355 ? -16.706 -4.693 26.595 1.00 83.19 355 GLU A N 1
ATOM 2840 C CA . GLU A 1 355 ? -18.100 -5.187 26.603 1.00 83.19 355 GLU A CA 1
ATOM 2841 C C . GLU A 1 355 ? -18.212 -6.708 26.580 1.00 83.19 355 GLU A C 1
ATOM 2843 O O . GLU A 1 355 ? -19.192 -7.272 27.065 1.00 83.19 355 GLU A O 1
ATOM 2848 N N . LYS A 1 356 ? -17.226 -7.372 25.978 1.00 79.44 356 LYS A N 1
ATOM 2849 C CA . LYS A 1 356 ? -17.210 -8.822 25.813 1.00 79.44 356 LYS A CA 1
ATOM 2850 C C . LYS A 1 356 ? -16.035 -9.417 26.583 1.00 79.44 356 LYS A C 1
ATOM 2852 O O . LYS A 1 356 ? -15.004 -8.743 26.718 1.00 79.44 356 LYS A O 1
ATOM 2857 N N . PRO A 1 357 ? -16.167 -10.662 27.076 1.00 70.12 357 PRO A N 1
ATOM 2858 C CA . PRO A 1 357 ? -15.002 -11.415 27.507 1.00 70.12 357 PRO A CA 1
ATOM 2859 C C . PRO A 1 357 ? -14.016 -11.460 26.337 1.00 70.12 357 PRO A C 1
ATOM 2861 O O . PRO A 1 357 ? -14.416 -11.701 25.194 1.00 70.12 357 PRO A O 1
ATOM 2864 N N . ILE A 1 358 ? -12.747 -11.148 26.614 1.00 65.50 358 ILE A N 1
ATOM 2865 C CA . ILE A 1 358 ? -11.696 -11.215 25.598 1.00 65.50 358 ILE A CA 1
ATOM 2866 C C . ILE A 1 358 ? -11.681 -12.665 25.096 1.00 65.50 358 ILE A C 1
ATOM 2868 O O . ILE A 1 358 ? -11.552 -13.567 25.927 1.00 65.50 358 ILE A O 1
ATOM 2872 N N . PRO A 1 359 ? -11.855 -12.913 23.783 1.00 66.38 359 PRO A N 1
ATOM 2873 C CA . PRO A 1 359 ? -11.860 -14.268 23.253 1.00 66.38 359 PRO A CA 1
ATOM 2874 C C . PRO A 1 359 ? -10.598 -15.005 23.700 1.00 66.38 359 PRO A C 1
ATOM 2876 O O . PRO A 1 359 ? -9.506 -14.441 23.620 1.00 66.38 359 PRO A O 1
ATOM 2879 N N . GLU A 1 360 ? -10.714 -16.265 24.123 1.00 66.31 360 GLU A N 1
ATOM 2880 C CA . GLU A 1 360 ? -9.541 -17.065 24.504 1.00 66.31 360 GLU A CA 1
ATOM 2881 C C . GLU A 1 360 ? -8.494 -17.105 23.380 1.00 66.31 360 GLU A C 1
ATOM 2883 O O . GLU A 1 360 ? -7.296 -17.079 23.644 1.00 66.31 360 GLU A O 1
ATOM 2888 N N . SER A 1 361 ? -8.916 -17.034 22.113 1.00 62.09 361 SER A N 1
ATOM 2889 C CA . SER A 1 361 ? -8.006 -16.927 20.968 1.00 62.09 361 SER A CA 1
ATOM 2890 C C . SER A 1 361 ? -7.111 -15.682 21.006 1.00 62.09 361 SER A C 1
ATOM 2892 O O . SER A 1 361 ? -5.946 -15.774 20.632 1.00 62.09 361 SER A O 1
ATOM 2894 N N . ALA A 1 362 ? -7.614 -14.544 21.498 1.00 58.72 362 ALA A N 1
ATOM 2895 C CA . ALA A 1 362 ? -6.823 -13.323 21.655 1.00 58.72 362 ALA A CA 1
ATOM 2896 C C . ALA A 1 362 ? -5.822 -13.444 22.817 1.00 58.72 362 ALA A C 1
ATOM 2898 O O . ALA A 1 362 ? -4.786 -12.785 22.816 1.00 58.72 362 ALA A O 1
ATOM 2899 N N . THR A 1 363 ? -6.066 -14.328 23.793 1.00 59.38 363 THR A N 1
ATOM 2900 C CA . THR A 1 363 ? -5.117 -14.543 24.902 1.00 59.38 363 THR A CA 1
ATOM 2901 C C . THR A 1 363 ? -3.804 -15.180 24.453 1.00 59.38 363 THR A C 1
ATOM 2903 O O . THR A 1 363 ? -2.788 -14.972 25.107 1.00 59.38 363 THR A O 1
ATOM 2906 N N . VAL A 1 364 ? -3.790 -15.887 23.314 1.00 59.56 364 VAL A N 1
ATOM 2907 C CA . VAL A 1 364 ? -2.564 -16.466 22.736 1.00 59.56 364 VAL A CA 1
ATOM 2908 C C . VAL A 1 364 ? -1.648 -15.378 22.160 1.00 59.56 364 VAL A C 1
ATOM 2910 O O . VAL A 1 364 ? -0.427 -15.513 22.224 1.00 59.56 364 VAL A O 1
ATOM 2913 N N . GLY A 1 365 ? -2.220 -14.293 21.627 1.00 58.06 365 GLY A N 1
ATOM 2914 C CA . GLY A 1 365 ? -1.473 -13.134 21.127 1.00 58.06 365 GLY A CA 1
ATOM 2915 C C . GLY A 1 365 ? -1.105 -12.112 22.208 1.00 58.06 365 GLY A C 1
ATOM 2916 O O . GLY A 1 365 ? -0.196 -11.303 22.004 1.00 58.06 365 GLY A O 1
ATOM 2917 N N . ILE A 1 366 ? -1.774 -12.155 23.365 1.00 62.91 366 ILE A N 1
ATOM 2918 C CA . ILE A 1 366 ? -1.500 -11.271 24.499 1.00 62.91 366 ILE A CA 1
ATOM 2919 C C . ILE A 1 366 ? -0.343 -11.842 25.322 1.00 62.91 366 ILE A C 1
ATOM 2921 O O . ILE A 1 366 ? -0.492 -12.800 26.081 1.00 62.91 366 ILE A O 1
ATOM 2925 N N . SER A 1 367 ? 0.823 -11.203 25.216 1.00 61.12 367 SER A N 1
ATOM 2926 C CA . SER A 1 367 ? 1.930 -11.479 26.132 1.00 61.12 367 SER A CA 1
ATOM 2927 C C . SER A 1 367 ? 1.629 -10.826 27.479 1.00 61.12 367 SER A C 1
ATOM 2929 O O . SER A 1 367 ? 1.764 -9.609 27.636 1.00 61.12 367 SER A O 1
ATOM 2931 N N . TRP A 1 368 ? 1.208 -11.637 28.446 1.00 60.97 368 TRP A N 1
ATOM 2932 C CA . TRP A 1 368 ? 1.078 -11.229 29.840 1.00 60.97 368 TRP A CA 1
ATOM 2933 C C . TRP A 1 368 ? 2.460 -11.233 30.486 1.00 60.97 368 TRP A C 1
ATOM 2935 O O . TRP A 1 368 ? 3.026 -12.291 30.763 1.00 60.97 368 TRP A O 1
ATOM 2945 N N . ASN A 1 369 ? 3.012 -10.051 30.744 1.00 48.03 369 ASN A N 1
ATOM 2946 C CA . ASN A 1 369 ? 4.219 -9.953 31.549 1.00 48.03 369 ASN A CA 1
ATOM 2947 C C . ASN A 1 369 ? 3.813 -10.150 33.022 1.00 48.03 369 ASN A C 1
ATOM 2949 O O . ASN A 1 369 ? 3.174 -9.299 33.626 1.00 48.03 369 ASN A O 1
ATOM 2953 N N . SER A 1 370 ? 4.166 -11.301 33.599 1.00 43.25 370 SER A N 1
ATOM 2954 C CA . SER A 1 370 ? 4.249 -11.521 35.057 1.00 43.25 370 SER A CA 1
ATOM 2955 C C . SER A 1 370 ? 2.957 -11.636 35.880 1.00 43.25 370 SER A C 1
ATOM 2957 O O . SER A 1 370 ? 3.036 -11.715 37.108 1.00 43.25 370 SER A O 1
ATOM 2959 N N . LEU A 1 371 ? 1.773 -11.734 35.273 1.00 44.56 371 LEU A N 1
ATOM 2960 C CA . LEU A 1 371 ? 0.566 -12.077 36.029 1.00 44.56 371 LEU A CA 1
ATOM 2961 C C . LEU A 1 371 ? 0.592 -13.574 36.388 1.00 44.56 371 LEU A C 1
ATOM 2963 O O . LEU A 1 371 ? 0.130 -14.423 35.629 1.00 44.56 371 LEU A O 1
ATOM 2967 N N . ASN A 1 372 ? 1.124 -13.885 37.579 1.00 42.22 372 ASN A N 1
ATOM 2968 C CA . ASN A 1 372 ? 0.882 -15.128 38.325 1.00 42.22 372 ASN A CA 1
ATOM 2969 C C . ASN A 1 372 ? -0.609 -15.220 38.709 1.00 42.22 372 ASN A C 1
ATOM 2971 O O . ASN A 1 372 ? -0.974 -15.280 39.881 1.00 42.22 372 ASN A O 1
ATOM 2975 N N . VAL A 1 373 ? -1.497 -15.181 37.718 1.00 45.94 373 VAL A N 1
ATOM 2976 C CA . VAL A 1 373 ? -2.878 -15.610 37.886 1.00 45.94 373 VAL A CA 1
ATOM 2977 C C . VAL A 1 373 ? -2.793 -17.124 37.865 1.00 45.94 373 VAL A C 1
ATOM 2979 O O . VAL A 1 373 ? -2.698 -17.742 36.804 1.00 45.94 373 VAL A O 1
ATOM 2982 N N . GLU A 1 374 ? -2.705 -17.722 39.053 1.00 45.22 374 GLU A N 1
ATOM 2983 C CA . GLU A 1 374 ? -2.885 -19.160 39.211 1.00 45.22 374 GLU A CA 1
ATOM 2984 C C . GLU A 1 374 ? -4.107 -19.575 38.383 1.00 45.22 374 GLU A C 1
ATOM 2986 O O . GLU A 1 374 ? -5.187 -19.004 38.531 1.00 45.22 374 GLU A O 1
ATOM 2991 N N . LYS A 1 375 ? -3.928 -20.551 37.484 1.00 49.19 375 LYS A N 1
ATOM 2992 C CA . LYS A 1 375 ? -4.920 -21.052 36.511 1.00 49.19 375 LYS A CA 1
ATOM 2993 C C . LYS A 1 375 ? -6.222 -21.605 37.131 1.00 49.19 375 LYS A C 1
ATOM 2995 O O . LYS A 1 375 ? -6.995 -22.262 36.443 1.00 49.19 375 LYS A O 1
ATOM 3000 N N . ASN A 1 376 ? -6.474 -21.371 38.415 1.00 41.00 376 ASN A N 1
ATOM 3001 C CA . ASN A 1 376 ? -7.494 -22.048 39.202 1.00 41.00 376 ASN A CA 1
ATOM 3002 C C . ASN A 1 376 ? -8.869 -21.353 39.228 1.00 41.00 376 ASN A C 1
ATOM 3004 O O . ASN A 1 376 ? -9.792 -21.924 39.801 1.00 41.00 376 ASN A O 1
ATOM 3008 N N . SER A 1 377 ? -9.076 -20.201 38.572 1.00 47.81 377 SER A N 1
ATOM 3009 C CA . SER A 1 377 ? -10.440 -19.684 38.345 1.00 47.81 377 SER A CA 1
ATOM 3010 C C . SER A 1 377 ? -10.634 -18.986 36.993 1.00 47.81 377 SER A C 1
ATOM 3012 O O . SER A 1 377 ? -10.933 -17.799 36.888 1.00 47.81 377 SER A O 1
ATOM 3014 N N . THR A 1 378 ? -10.584 -19.759 35.907 1.00 52.16 378 THR A N 1
ATOM 3015 C CA . THR A 1 378 ? -11.113 -19.320 34.598 1.00 52.16 378 THR A CA 1
ATOM 3016 C C . THR A 1 378 ? -12.585 -18.876 34.662 1.00 52.16 378 THR A C 1
ATOM 3018 O O . THR A 1 378 ? -13.025 -18.089 33.830 1.00 52.16 378 THR A O 1
ATOM 3021 N N . ASN A 1 379 ? -13.332 -19.284 35.695 1.00 53.38 379 ASN A N 1
ATOM 3022 C CA . ASN A 1 379 ? -14.711 -18.848 35.925 1.00 53.38 379 ASN A CA 1
ATOM 3023 C C . ASN A 1 379 ? -14.848 -17.435 36.533 1.00 53.38 379 ASN A C 1
ATOM 3025 O O . ASN A 1 379 ? -15.874 -16.797 36.304 1.00 53.38 379 ASN A O 1
ATOM 3029 N N . ASP A 1 380 ? -13.842 -16.892 37.234 1.00 50.41 380 ASP A N 1
ATOM 3030 C CA . ASP A 1 380 ? -13.910 -15.504 37.747 1.00 50.41 380 ASP A CA 1
ATOM 3031 C C . ASP A 1 380 ? -13.587 -14.461 36.665 1.00 50.41 380 ASP A C 1
ATOM 3033 O O . ASP A 1 380 ? -13.852 -13.265 36.815 1.00 50.41 380 ASP A O 1
ATOM 3037 N N . ILE A 1 381 ? -13.067 -14.924 35.527 1.00 51.06 381 ILE A N 1
ATOM 3038 C CA . ILE A 1 381 ? -12.756 -14.114 34.350 1.00 51.06 381 ILE A CA 1
ATOM 3039 C C . ILE A 1 381 ? -14.028 -13.724 33.558 1.00 51.06 381 ILE A C 1
ATOM 3041 O O . ILE A 1 381 ? -14.009 -12.843 32.707 1.00 51.06 381 ILE A O 1
ATOM 3045 N N . ALA A 1 382 ? -15.193 -14.290 33.876 1.00 53.31 382 ALA A N 1
ATOM 3046 C CA . ALA A 1 382 ? -16.439 -13.933 33.193 1.00 53.31 382 ALA A CA 1
ATOM 3047 C C . ALA A 1 382 ? -17.070 -12.600 33.671 1.00 53.31 382 ALA A C 1
ATOM 3049 O O . ALA A 1 382 ? -17.905 -12.035 32.967 1.00 53.31 382 ALA A O 1
ATOM 3050 N N . ASN A 1 383 ? -16.672 -12.053 34.831 1.00 54.69 383 ASN A N 1
ATOM 3051 C CA . ASN A 1 383 ? -17.274 -10.845 35.434 1.00 54.69 383 ASN A CA 1
ATOM 3052 C C . ASN A 1 383 ? -16.483 -9.553 35.136 1.00 54.69 383 ASN A C 1
ATOM 3054 O O . ASN A 1 383 ? -16.019 -8.844 36.035 1.00 54.69 383 ASN A O 1
ATOM 3058 N N . TRP A 1 384 ? -16.285 -9.233 33.856 1.00 59.56 384 TRP A N 1
ATOM 3059 C CA . TRP A 1 384 ? -15.351 -8.181 33.435 1.00 59.56 384 TRP A CA 1
ATOM 3060 C C . TRP A 1 384 ? -15.989 -6.804 33.239 1.00 59.56 384 TRP A C 1
ATOM 3062 O O . TRP A 1 384 ? -16.133 -6.309 32.131 1.00 59.56 384 TRP A O 1
ATOM 3072 N N . ASN A 1 385 ? -16.216 -6.103 34.353 1.00 70.88 385 ASN A N 1
ATOM 3073 C CA . ASN A 1 385 ? -16.213 -4.631 34.379 1.00 70.88 385 ASN A CA 1
ATOM 3074 C C . ASN A 1 385 ? -14.769 -4.096 34.500 1.00 70.88 385 ASN A C 1
ATOM 3076 O O . ASN A 1 385 ? -14.473 -3.237 35.338 1.00 70.88 385 ASN A O 1
ATOM 3080 N N . MET A 1 386 ? -13.840 -4.652 33.715 1.00 82.56 386 MET A N 1
ATOM 3081 C CA . MET A 1 386 ? -12.438 -4.238 33.732 1.00 82.56 386 MET A CA 1
ATOM 3082 C C . MET A 1 386 ? -12.276 -2.884 33.046 1.00 82.56 386 MET A C 1
ATOM 3084 O O . MET A 1 386 ? -12.799 -2.658 31.952 1.00 82.56 386 MET A O 1
ATOM 3088 N N . LYS A 1 387 ? -11.527 -1.988 33.695 1.00 91.25 387 LYS A N 1
ATOM 3089 C CA . LYS A 1 387 ? -11.079 -0.744 33.069 1.00 91.25 387 LYS A CA 1
ATOM 3090 C C . LYS A 1 387 ? -9.742 -1.005 32.390 1.00 91.25 387 LYS A C 1
ATOM 3092 O O . LYS A 1 387 ? -8.809 -1.470 33.042 1.00 91.25 387 LYS A O 1
ATOM 3097 N N . VAL A 1 388 ? -9.656 -0.701 31.104 1.00 93.25 388 VAL A N 1
ATOM 3098 C CA . VAL A 1 388 ? -8.445 -0.856 30.296 1.00 93.25 388 VAL A CA 1
ATOM 3099 C C . VAL A 1 388 ? -7.945 0.530 29.919 1.00 93.25 388 VAL A C 1
ATOM 3101 O O . VAL A 1 388 ? -8.670 1.300 29.297 1.00 93.25 388 VAL A O 1
ATOM 3104 N N . ALA A 1 389 ? -6.721 0.860 30.304 1.00 94.62 389 ALA A N 1
ATOM 3105 C CA . ALA A 1 389 ? -6.027 2.059 29.859 1.00 94.62 389 ALA A CA 1
ATOM 3106 C C . ALA A 1 389 ? -5.229 1.723 28.596 1.00 94.62 389 ALA A C 1
ATOM 3108 O O . ALA A 1 389 ? -4.228 1.016 28.674 1.00 94.62 389 ALA A O 1
ATOM 3109 N N . VAL A 1 390 ? -5.669 2.204 27.436 1.00 95.56 390 VAL A N 1
ATOM 3110 C CA . VAL A 1 390 ? -4.955 2.040 26.163 1.00 95.56 390 VAL A CA 1
ATOM 3111 C C . VAL A 1 390 ? -3.951 3.177 26.028 1.00 95.56 390 VAL A C 1
ATOM 3113 O O . VAL A 1 390 ? -4.349 4.340 25.927 1.00 95.56 390 VAL A O 1
ATOM 3116 N N . LYS A 1 391 ? -2.653 2.864 26.030 1.00 95.06 391 LYS A N 1
ATOM 3117 C CA . LYS A 1 391 ? -1.605 3.873 25.850 1.00 95.06 391 LYS A CA 1
ATOM 3118 C C . LYS A 1 391 ? -1.364 4.107 24.365 1.00 95.06 391 LYS A C 1
ATOM 3120 O O . LYS A 1 391 ? -1.132 3.157 23.615 1.00 95.06 391 LYS A O 1
ATOM 3125 N N . LYS A 1 392 ? -1.396 5.368 23.930 1.00 94.81 392 LYS A N 1
ATOM 3126 C CA . LYS A 1 392 ? -1.017 5.716 22.559 1.00 94.81 392 LYS A CA 1
ATOM 3127 C C . LYS A 1 392 ? 0.490 5.518 22.399 1.00 94.81 392 LYS A C 1
ATOM 3129 O O . LYS A 1 392 ? 1.248 6.085 23.186 1.00 94.81 392 LYS A O 1
ATOM 3134 N N . PRO A 1 393 ? 0.946 4.738 21.412 1.00 93.88 393 PRO A N 1
ATOM 3135 C CA . PRO A 1 393 ? 2.368 4.507 21.256 1.00 93.88 393 PRO A CA 1
ATOM 3136 C C . PRO A 1 393 ? 3.065 5.746 20.677 1.00 93.88 393 PRO A C 1
ATOM 3138 O O . PRO A 1 393 ? 2.480 6.502 19.899 1.00 93.88 393 PRO A O 1
ATOM 3141 N N . LEU A 1 394 ? 4.330 5.944 21.059 1.00 90.44 394 LEU A N 1
ATOM 3142 C CA . LEU A 1 394 ? 5.174 7.019 20.521 1.00 90.44 394 LEU A CA 1
ATOM 3143 C C . LEU A 1 394 ? 5.560 6.759 19.058 1.00 90.44 394 LEU A C 1
ATOM 3145 O O . LEU A 1 394 ? 5.638 7.696 18.266 1.00 90.44 394 LEU A O 1
ATOM 3149 N N . ASP A 1 395 ? 5.756 5.487 18.703 1.00 92.12 395 ASP A N 1
ATOM 3150 C CA . ASP A 1 395 ? 5.989 5.009 17.344 1.00 92.12 395 ASP A CA 1
ATOM 3151 C C . ASP A 1 395 ? 5.286 3.662 17.102 1.00 92.12 395 ASP A C 1
ATOM 3153 O O . ASP A 1 395 ? 4.842 2.992 18.029 1.00 92.12 395 ASP A O 1
ATOM 3157 N N . PHE A 1 396 ? 5.172 3.261 15.838 1.00 95.12 396 PHE A N 1
ATOM 3158 C CA . PHE A 1 396 ? 4.455 2.046 15.437 1.00 95.12 396 PHE A CA 1
ATOM 3159 C C . PHE A 1 396 ? 5.393 0.887 15.062 1.00 95.12 396 PHE A C 1
ATOM 3161 O O . PHE A 1 396 ? 4.934 -0.141 14.566 1.00 95.12 396 PHE A O 1
ATOM 3168 N N . ASN A 1 397 ? 6.704 1.013 15.296 1.00 92.00 397 ASN A N 1
ATOM 3169 C CA . ASN A 1 397 ? 7.700 0.074 14.765 1.00 92.00 397 ASN A CA 1
ATOM 3170 C C . ASN A 1 397 ? 7.576 -1.334 15.363 1.00 92.00 397 ASN A C 1
ATOM 3172 O O . ASN A 1 397 ? 7.881 -2.321 14.699 1.00 92.00 397 ASN A O 1
ATOM 3176 N N . ASN A 1 398 ? 7.086 -1.437 16.599 1.00 90.69 398 ASN A N 1
ATOM 3177 C CA . ASN A 1 398 ? 6.952 -2.718 17.293 1.00 90.69 398 ASN A CA 1
ATOM 3178 C C . ASN A 1 398 ? 5.670 -3.484 16.925 1.00 90.69 398 ASN A C 1
ATOM 3180 O O . ASN A 1 398 ? 5.534 -4.652 17.298 1.00 90.69 398 ASN A O 1
ATOM 3184 N N . GLY A 1 399 ? 4.718 -2.845 16.231 1.00 92.00 399 GLY A N 1
ATOM 3185 C CA . GLY A 1 399 ? 3.419 -3.444 15.901 1.00 92.00 399 GLY A CA 1
ATOM 3186 C C . GLY A 1 399 ? 2.609 -3.872 17.134 1.00 92.00 399 GLY A C 1
ATOM 3187 O O . GLY A 1 399 ? 1.849 -4.838 17.070 1.00 92.00 399 GLY A O 1
ATOM 3188 N N . ILE A 1 400 ? 2.819 -3.207 18.275 1.00 94.25 400 ILE A N 1
ATOM 3189 C CA . ILE A 1 400 ? 2.197 -3.513 19.569 1.00 94.25 400 ILE A CA 1
ATOM 3190 C C . ILE A 1 400 ? 1.639 -2.225 20.183 1.00 94.25 400 ILE A C 1
ATOM 3192 O O . ILE A 1 400 ? 2.259 -1.166 20.088 1.00 94.25 400 ILE A O 1
ATOM 3196 N N . VAL A 1 401 ? 0.500 -2.346 20.862 1.00 94.56 401 VAL A N 1
ATOM 3197 C CA . VAL A 1 401 ? -0.075 -1.347 21.768 1.00 94.56 401 VAL A CA 1
ATOM 3198 C C . VAL A 1 401 ? 0.030 -1.864 23.199 1.00 94.56 401 VAL A C 1
ATOM 3200 O O . VAL A 1 401 ? -0.338 -3.007 23.481 1.00 94.56 401 VAL A O 1
ATOM 3203 N N . ILE A 1 402 ? 0.511 -1.020 24.112 1.00 94.31 402 ILE A N 1
ATOM 3204 C CA . ILE A 1 402 ? 0.538 -1.335 25.542 1.00 94.31 402 ILE A CA 1
ATOM 3205 C C . ILE A 1 402 ? -0.790 -0.916 26.166 1.00 94.31 402 ILE A C 1
ATOM 3207 O O . ILE A 1 402 ? -1.215 0.234 26.035 1.00 94.31 402 ILE A O 1
ATOM 3211 N N . CYS A 1 403 ? -1.438 -1.845 26.861 1.00 93.94 403 CYS A N 1
ATOM 3212 C CA . CYS A 1 403 ? -2.653 -1.572 27.620 1.00 93.94 403 CYS A CA 1
ATOM 3213 C C . CYS A 1 403 ? -2.443 -1.931 29.093 1.00 93.94 403 CYS A C 1
ATOM 3215 O O . CYS A 1 403 ? -1.865 -2.971 29.383 1.00 93.94 403 CYS A O 1
ATOM 3217 N N . THR A 1 404 ? -2.938 -1.123 30.028 1.00 92.62 404 THR A N 1
ATOM 3218 C CA . THR A 1 404 ? -2.895 -1.434 31.468 1.00 92.62 404 THR A CA 1
ATOM 3219 C C . THR A 1 404 ? -4.286 -1.828 31.956 1.00 92.62 404 THR A C 1
ATOM 3221 O O . THR A 1 404 ? -5.264 -1.117 31.712 1.00 92.62 404 THR A O 1
ATOM 3224 N N . VAL A 1 405 ? -4.398 -2.971 32.636 1.00 89.31 405 VAL A N 1
ATOM 3225 C CA . VAL A 1 405 ? -5.682 -3.517 33.103 1.00 89.31 405 VAL A CA 1
ATOM 3226 C C . VAL A 1 405 ? -5.884 -3.225 34.591 1.00 89.31 405 VAL A C 1
ATOM 3228 O O . VAL A 1 405 ? -5.102 -3.651 35.443 1.00 89.31 405 VAL A O 1
ATOM 3231 N N . HIS A 1 406 ? -6.979 -2.539 34.925 1.00 87.00 406 HIS A N 1
ATOM 3232 C CA . HIS A 1 406 ? -7.326 -2.163 36.294 1.00 87.00 406 HIS A CA 1
ATOM 3233 C C . HIS A 1 406 ? -8.537 -2.953 36.804 1.00 87.00 406 HIS A C 1
ATOM 3235 O O . HIS A 1 406 ? -9.658 -2.812 36.302 1.00 87.00 406 HIS A O 1
ATOM 3241 N N . ASN A 1 407 ? -8.316 -3.748 37.857 1.00 81.69 407 ASN A N 1
ATOM 3242 C CA . ASN A 1 407 ? -9.366 -4.457 38.586 1.00 81.69 407 ASN A CA 1
ATOM 3243 C C . ASN A 1 407 ? -9.758 -3.676 39.853 1.00 81.69 407 ASN A C 1
ATOM 3245 O O . ASN A 1 407 ? -8.917 -3.382 40.697 1.00 81.69 407 ASN A O 1
ATOM 3249 N N . ARG A 1 408 ? -11.049 -3.356 40.004 1.00 75.56 408 ARG A N 1
ATOM 3250 C CA . ARG A 1 408 ? -11.578 -2.561 41.127 1.00 75.56 408 ARG A CA 1
ATOM 3251 C C . ARG A 1 408 ? -11.490 -3.279 42.483 1.00 75.56 408 ARG A C 1
ATOM 3253 O O . ARG A 1 408 ? -11.575 -2.613 43.509 1.00 75.56 408 ARG A O 1
ATOM 3260 N N . GLN A 1 409 ? -11.364 -4.608 42.499 1.00 74.81 409 GLN A N 1
ATOM 3261 C CA . GLN A 1 409 ? -11.442 -5.406 43.730 1.00 74.81 409 GLN A CA 1
ATOM 3262 C C . GLN A 1 409 ? -10.088 -5.679 44.398 1.00 74.81 409 GLN A C 1
ATOM 3264 O O . GLN A 1 409 ? -10.057 -6.068 45.564 1.00 74.81 409 GLN A O 1
ATOM 3269 N N . VAL A 1 410 ? -8.969 -5.445 43.709 1.00 70.31 410 VAL A N 1
ATOM 3270 C CA . VAL A 1 410 ? -7.634 -5.721 44.250 1.00 70.31 410 VAL A CA 1
ATOM 3271 C C . VAL A 1 410 ? -6.994 -4.399 44.659 1.00 70.31 410 VAL A C 1
ATOM 3273 O O . VAL A 1 410 ? -6.776 -3.530 43.817 1.00 70.31 410 VAL A O 1
ATOM 3276 N N . LYS A 1 411 ? -6.708 -4.222 45.957 1.00 70.62 411 LYS A N 1
ATOM 3277 C CA . LYS A 1 411 ? -5.876 -3.102 46.424 1.00 70.62 411 LYS A CA 1
ATOM 3278 C C . LYS A 1 411 ? -4.510 -3.239 45.755 1.00 70.62 411 LYS A C 1
ATOM 3280 O O . LYS A 1 411 ? -3.772 -4.173 46.056 1.00 70.62 411 LYS A O 1
ATOM 3285 N N . PHE A 1 412 ? -4.227 -2.351 44.807 1.00 60.97 412 PHE A N 1
ATOM 3286 C CA . PHE A 1 412 ? -2.995 -2.383 44.034 1.00 60.97 412 PHE A CA 1
ATOM 3287 C C . PHE A 1 412 ? -1.802 -2.113 44.946 1.00 60.97 412 PHE A C 1
ATOM 3289 O O . PHE A 1 412 ? -1.763 -1.111 45.656 1.00 60.97 412 PHE A O 1
ATOM 3296 N N . ASN A 1 413 ? -0.832 -3.020 44.903 1.00 71.50 413 ASN A N 1
ATOM 3297 C CA . ASN A 1 413 ? 0.525 -2.719 45.319 1.00 71.50 413 ASN A CA 1
ATOM 3298 C C . ASN A 1 413 ? 1.164 -1.984 44.133 1.00 71.50 413 ASN A C 1
ATOM 3300 O O . ASN A 1 413 ? 1.142 -2.521 43.025 1.00 71.50 413 ASN A O 1
ATOM 3304 N N . GLU A 1 414 ? 1.686 -0.775 44.341 1.00 71.00 414 GLU A N 1
ATOM 3305 C CA . GLU A 1 414 ? 2.144 0.140 43.272 1.00 71.00 414 GLU A CA 1
ATOM 3306 C C . GLU A 1 414 ? 3.234 -0.449 42.351 1.00 71.00 414 GLU A C 1
ATOM 3308 O O . GLU A 1 414 ? 3.507 0.100 41.291 1.00 71.00 414 GLU A O 1
ATOM 3313 N N . ASN A 1 415 ? 3.808 -1.603 42.706 1.00 73.88 415 ASN A N 1
ATOM 3314 C CA . ASN A 1 415 ? 4.905 -2.238 41.977 1.00 73.88 415 ASN A CA 1
ATOM 3315 C C . ASN A 1 415 ? 4.495 -3.325 40.966 1.00 73.88 415 ASN A C 1
ATOM 3317 O O . ASN A 1 415 ? 5.366 -3.812 40.248 1.00 73.88 415 ASN A O 1
ATOM 3321 N N . ASN A 1 416 ? 3.221 -3.728 40.886 1.00 73.19 416 ASN A N 1
ATOM 3322 C CA . ASN A 1 416 ? 2.785 -4.717 39.891 1.00 73.19 416 ASN A CA 1
ATOM 3323 C C . ASN A 1 416 ? 2.136 -4.015 38.695 1.00 73.19 416 ASN A C 1
ATOM 3325 O O . ASN A 1 416 ? 0.945 -3.697 38.715 1.00 73.19 416 ASN A O 1
ATOM 3329 N N . ASP A 1 417 ? 2.932 -3.779 37.653 1.00 73.81 417 ASP A N 1
ATOM 3330 C CA . ASP A 1 417 ? 2.446 -3.240 36.386 1.00 73.81 417 ASP A CA 1
ATOM 3331 C C . ASP A 1 417 ? 1.626 -4.315 35.653 1.00 73.81 417 ASP A C 1
ATOM 3333 O O . ASP A 1 417 ? 2.170 -5.238 35.049 1.00 73.81 417 ASP A O 1
ATOM 3337 N N . ASN A 1 418 ? 0.296 -4.222 35.733 1.00 86.44 418 ASN A N 1
ATOM 3338 C CA . ASN A 1 418 ? -0.637 -5.099 35.015 1.00 86.44 418 ASN A CA 1
ATOM 3339 C C . ASN A 1 418 ? -0.751 -4.676 33.540 1.00 86.44 418 ASN A C 1
ATOM 3341 O O . ASN A 1 418 ? -1.852 -4.421 33.032 1.00 86.44 418 ASN A O 1
ATOM 3345 N N . SER A 1 419 ? 0.391 -4.537 32.871 1.00 90.44 419 SER A N 1
ATOM 3346 C CA . SER A 1 419 ? 0.465 -4.170 31.467 1.00 90.44 419 SER A CA 1
ATOM 3347 C C . SER A 1 419 ? 0.408 -5.408 30.571 1.00 90.44 419 SER A C 1
ATOM 3349 O O . SER A 1 419 ? 1.018 -6.448 30.827 1.00 90.44 419 SER A O 1
ATOM 3351 N N . 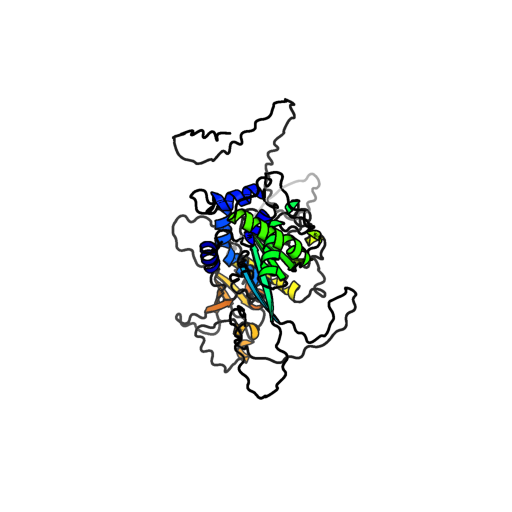ILE A 1 420 ? -0.365 -5.292 29.495 1.00 90.94 420 ILE A N 1
ATOM 3352 C CA . ILE A 1 420 ? -0.459 -6.270 28.421 1.00 90.94 420 ILE A CA 1
ATOM 3353 C C . ILE A 1 420 ? 0.019 -5.654 27.116 1.00 90.94 420 ILE A C 1
ATOM 3355 O O . ILE A 1 420 ? -0.243 -4.487 26.818 1.00 90.94 420 ILE A O 1
ATOM 3359 N N . SER A 1 421 ? 0.716 -6.466 26.330 1.00 91.62 421 SER A N 1
ATOM 3360 C CA . SER A 1 421 ? 1.127 -6.123 24.972 1.00 91.62 421 SER A CA 1
ATOM 3361 C C . SER A 1 421 ? 0.145 -6.735 23.984 1.00 91.62 421 SER A C 1
ATOM 3363 O O . SER A 1 421 ? 0.024 -7.958 23.925 1.00 91.62 421 SER A O 1
ATOM 3365 N N . VAL A 1 422 ? -0.546 -5.895 23.214 1.00 92.94 422 VAL A N 1
ATOM 3366 C CA . VAL A 1 422 ? -1.554 -6.329 22.239 1.00 92.94 422 VAL A CA 1
ATOM 3367 C C . VAL A 1 422 ? -1.090 -5.993 20.827 1.00 92.94 422 VAL A C 1
ATOM 3369 O O . VAL A 1 422 ? -0.714 -4.857 20.545 1.00 92.94 422 VAL A O 1
ATOM 3372 N N . ARG A 1 423 ? -1.106 -6.977 19.926 1.00 94.88 423 ARG A N 1
ATOM 3373 C CA . ARG A 1 423 ? -0.768 -6.791 18.507 1.00 94.88 423 ARG A CA 1
ATOM 3374 C C . ARG A 1 423 ? -1.925 -6.139 17.757 1.00 94.88 423 ARG A C 1
ATOM 3376 O O . ARG A 1 423 ? -3.075 -6.452 18.036 1.00 94.88 423 ARG A O 1
ATOM 3383 N N . TYR A 1 424 ? -1.643 -5.299 16.762 1.00 94.50 424 TYR A N 1
ATOM 3384 C CA . TYR A 1 424 ? -2.701 -4.611 16.007 1.00 94.50 424 TYR A CA 1
ATOM 3385 C C . TYR A 1 424 ? -3.664 -5.557 15.288 1.00 94.50 424 TYR A C 1
ATOM 3387 O O . TYR A 1 424 ? -4.856 -5.275 15.250 1.00 94.50 424 TYR A O 1
ATOM 3395 N N . PHE A 1 425 ? -3.185 -6.701 14.791 1.00 92.44 425 PHE A N 1
ATOM 3396 C CA . PHE A 1 425 ? -4.045 -7.695 14.145 1.00 92.44 425 PHE A CA 1
ATOM 3397 C C . PHE A 1 425 ? -5.048 -8.368 15.102 1.00 92.44 425 PHE A C 1
ATOM 3399 O O . PHE A 1 425 ? -5.968 -9.035 14.629 1.00 92.44 425 PHE A O 1
ATOM 3406 N N . GLU A 1 426 ? -4.946 -8.163 16.425 1.00 92.44 426 GLU A N 1
ATOM 3407 C CA . GLU A 1 426 ? -5.945 -8.589 17.422 1.00 92.44 426 GLU A CA 1
ATOM 3408 C C . GLU A 1 426 ? -7.195 -7.694 17.371 1.00 92.44 426 GLU A C 1
ATOM 3410 O O . GLU A 1 426 ? -7.642 -7.097 18.353 1.00 92.44 426 GLU A O 1
ATOM 3415 N N . ARG A 1 427 ? -7.787 -7.594 16.180 1.00 93.00 427 ARG A N 1
ATOM 3416 C CA . ARG A 1 427 ? -8.913 -6.720 15.840 1.00 93.00 427 ARG A CA 1
ATOM 3417 C C . ARG A 1 427 ? -10.095 -6.864 16.800 1.00 93.00 427 ARG A C 1
ATOM 3419 O O . ARG A 1 427 ? -10.751 -5.877 17.140 1.00 93.00 427 ARG A O 1
ATOM 3426 N N . LEU A 1 428 ? -10.373 -8.088 17.248 1.00 90.81 428 LEU A N 1
ATOM 3427 C CA . LEU A 1 428 ? -11.479 -8.373 18.166 1.00 90.81 428 LEU A CA 1
ATOM 3428 C C . LEU A 1 428 ? -11.284 -7.725 19.541 1.00 90.81 428 LEU A C 1
ATOM 3430 O O . LEU A 1 428 ? -12.266 -7.282 20.129 1.00 90.81 428 LEU A O 1
ATOM 3434 N N . PHE A 1 429 ? -10.041 -7.617 20.023 1.00 92.25 429 PHE A N 1
ATOM 3435 C CA . PHE A 1 429 ? -9.744 -6.925 21.276 1.00 92.25 429 PHE A CA 1
ATOM 3436 C C . PHE A 1 429 ? -10.071 -5.436 21.158 1.00 92.25 429 PHE A C 1
ATOM 3438 O O . PHE A 1 429 ? -10.833 -4.903 21.956 1.00 92.25 429 PHE A O 1
ATOM 3445 N N . PHE A 1 430 ? -9.556 -4.753 20.134 1.00 93.81 430 PHE A N 1
ATOM 3446 C CA . PHE A 1 430 ? -9.783 -3.312 19.993 1.00 93.81 430 PHE A CA 1
ATOM 3447 C C . PHE A 1 430 ? -11.254 -2.978 19.738 1.00 93.81 430 PHE A C 1
ATOM 3449 O O . PHE A 1 430 ? -11.777 -2.021 20.305 1.00 93.81 430 PHE A O 1
ATOM 3456 N N . THR A 1 431 ? -11.946 -3.791 18.936 1.00 92.69 431 THR A N 1
ATOM 3457 C CA . THR A 1 431 ? -13.373 -3.581 18.651 1.00 92.69 431 THR A CA 1
ATOM 3458 C C . THR A 1 431 ? -14.289 -3.867 19.842 1.00 92.69 431 THR A C 1
ATOM 3460 O O . THR A 1 431 ? -15.415 -3.373 19.843 1.00 92.69 431 THR A O 1
ATOM 3463 N N . SER A 1 432 ? -13.831 -4.600 20.867 1.00 92.12 432 SER A N 1
ATOM 3464 C CA . SER A 1 432 ? -14.592 -4.819 22.107 1.00 92.12 432 SER A CA 1
ATOM 3465 C C . SER A 1 432 ? -14.402 -3.722 23.157 1.00 92.12 432 SER A C 1
ATOM 3467 O O . SER A 1 432 ? -15.098 -3.737 24.178 1.00 92.12 432 SER A O 1
ATOM 3469 N N . LEU A 1 433 ? -13.468 -2.790 22.939 1.00 93.69 433 LEU A N 1
ATOM 3470 C CA . LEU A 1 433 ? -13.216 -1.670 23.838 1.00 93.69 433 LEU A CA 1
ATOM 3471 C C . LEU A 1 433 ? -14.164 -0.508 23.543 1.00 93.69 433 LEU A C 1
ATOM 3473 O O . LEU A 1 433 ? -14.236 0.000 22.423 1.00 93.69 433 LEU A O 1
ATOM 3477 N N . LEU A 1 434 ? -14.836 -0.039 24.591 1.00 93.69 434 LEU A N 1
ATOM 3478 C CA . LEU A 1 434 ? -15.612 1.191 24.579 1.00 93.69 434 LEU A CA 1
ATOM 3479 C C . LEU A 1 434 ? -14.953 2.246 25.457 1.00 93.69 434 LEU A C 1
ATOM 3481 O O . LEU A 1 434 ? -14.731 1.967 26.638 1.00 93.69 434 LEU A O 1
ATOM 3485 N N . PRO A 1 435 ? -14.713 3.466 24.956 1.00 95.06 435 PRO A N 1
ATOM 3486 C CA . PRO A 1 435 ? -14.232 4.553 25.792 1.00 95.06 435 PRO A CA 1
ATOM 3487 C C . PRO A 1 435 ? -15.150 4.774 26.988 1.00 95.06 435 PRO A C 1
ATOM 3489 O O . PRO A 1 435 ? -16.375 4.837 26.859 1.00 95.06 435 PRO A O 1
ATOM 3492 N N . LEU A 1 436 ? -14.550 4.936 28.161 1.00 93.69 436 LEU A N 1
ATOM 3493 C CA . LEU A 1 436 ? -15.241 5.563 29.269 1.00 93.69 436 LEU A CA 1
ATOM 3494 C C . LEU A 1 436 ? -15.401 7.023 28.869 1.00 93.69 436 LEU A C 1
ATOM 3496 O O . LEU A 1 436 ? -14.407 7.736 28.756 1.00 93.69 436 LEU A O 1
ATOM 3500 N N . THR A 1 437 ? -16.638 7.464 28.630 1.00 85.62 437 THR A N 1
ATOM 3501 C CA . THR A 1 437 ? -16.931 8.895 28.563 1.00 85.62 437 THR A CA 1
ATOM 3502 C C . THR A 1 437 ? -16.317 9.507 29.807 1.00 85.62 437 THR A C 1
ATOM 3504 O O . THR A 1 437 ? -16.726 9.155 30.920 1.00 85.62 437 THR A O 1
ATOM 3507 N N . THR A 1 438 ? -15.309 10.363 29.627 1.00 64.69 438 THR A N 1
ATOM 3508 C CA . THR A 1 438 ? -14.879 11.281 30.670 1.00 64.69 438 THR A CA 1
ATOM 3509 C C . THR A 1 438 ? -16.167 11.924 31.132 1.00 64.69 438 THR A C 1
ATOM 3511 O O . THR A 1 438 ? -16.833 12.606 30.354 1.00 64.69 438 THR A O 1
ATOM 3514 N N . GLN A 1 439 ? -16.607 11.590 32.348 1.00 53.19 439 GLN A N 1
ATOM 3515 C CA . GLN A 1 439 ? -17.656 12.361 32.981 1.00 53.19 439 GLN A CA 1
ATOM 3516 C C . GLN A 1 439 ? -17.080 13.765 32.974 1.00 53.19 439 GLN A C 1
ATOM 3518 O O . GLN A 1 439 ? -16.116 14.027 33.692 1.00 53.19 439 GLN A O 1
ATOM 3523 N N . SER A 1 440 ? -17.565 14.605 32.052 1.00 45.19 440 SER A N 1
ATOM 3524 C CA . SER A 1 440 ? -17.267 16.026 32.068 1.00 45.19 440 SER A CA 1
ATOM 3525 C C . SER A 1 440 ? -17.480 16.414 33.520 1.00 45.19 440 SER A C 1
ATOM 3527 O O . SER A 1 440 ? -18.566 16.092 34.013 1.00 45.19 440 SER A O 1
ATOM 3529 N N . PRO A 1 441 ? -16.468 16.944 34.232 1.00 46.56 441 PRO A N 1
ATOM 3530 C CA . PRO A 1 441 ? -16.628 17.285 35.634 1.00 46.56 441 PRO A CA 1
ATOM 3531 C C . PRO A 1 441 ? -17.874 18.151 35.693 1.00 46.56 441 PRO A C 1
ATOM 3533 O O . PRO A 1 441 ? -17.915 19.232 35.102 1.00 46.56 441 PRO A O 1
ATOM 3536 N N . ALA A 1 442 ? -18.949 17.584 36.239 1.00 44.06 442 ALA A N 1
ATOM 3537 C CA . ALA A 1 442 ? -20.207 18.279 36.310 1.00 44.06 442 ALA A CA 1
ATOM 3538 C C . ALA A 1 442 ? -19.893 19.498 37.164 1.00 44.06 442 ALA A C 1
ATOM 3540 O O . ALA A 1 442 ? -19.450 19.361 38.303 1.00 44.06 442 ALA A O 1
ATOM 3541 N N . LEU A 1 443 ? -20.032 20.684 36.576 1.00 43.75 443 LEU A N 1
ATOM 3542 C CA . LEU A 1 443 ? -20.146 21.916 37.329 1.00 43.75 443 LEU A CA 1
ATOM 3543 C C . LEU A 1 443 ? -21.358 21.732 38.249 1.00 43.75 443 LEU A C 1
ATOM 3545 O O . LEU A 1 443 ? -22.486 22.038 37.866 1.00 43.75 443 LEU A O 1
ATOM 3549 N N . GLU A 1 444 ? -21.138 21.190 39.446 1.00 41.75 444 GLU A N 1
ATOM 3550 C CA . GLU A 1 444 ? -22.033 21.348 40.585 1.00 41.75 444 GLU A CA 1
ATOM 3551 C C . GLU A 1 444 ? -22.000 22.832 40.958 1.00 41.75 444 GLU A C 1
ATOM 3553 O O . GLU A 1 444 ? -21.315 23.277 41.877 1.00 41.75 444 GLU A O 1
ATOM 3558 N N . ALA A 1 445 ? -22.711 23.636 40.171 1.00 42.00 445 ALA A N 1
ATOM 3559 C CA . ALA A 1 445 ? -23.084 24.976 40.557 1.00 42.00 445 ALA A CA 1
ATOM 3560 C C . ALA A 1 445 ? -24.086 24.844 41.709 1.00 42.00 445 ALA A C 1
ATOM 3562 O O . ALA A 1 445 ? -25.277 24.609 41.505 1.00 42.00 445 ALA A O 1
ATOM 3563 N N . VAL A 1 446 ? -23.582 24.970 42.935 1.00 47.53 446 VAL A N 1
ATOM 3564 C CA . VAL A 1 446 ? -24.391 25.227 44.126 1.00 47.53 446 VAL A CA 1
ATOM 3565 C C . VAL A 1 446 ? -25.101 26.564 43.907 1.00 47.53 446 VAL A C 1
ATOM 3567 O O . VAL A 1 446 ? -24.486 27.624 43.996 1.00 47.53 446 VAL A O 1
ATOM 3570 N N . ALA A 1 447 ? -26.390 26.523 43.577 1.00 41.78 447 ALA A N 1
ATOM 3571 C CA . ALA A 1 447 ? -27.234 27.710 43.558 1.00 41.78 447 ALA A CA 1
ATOM 3572 C C . ALA A 1 447 ? -27.543 28.132 45.009 1.00 41.78 447 ALA A C 1
ATOM 3574 O O . ALA A 1 447 ? -28.078 27.316 45.764 1.00 41.78 447 ALA A O 1
ATOM 3575 N N . PRO A 1 448 ? -27.251 29.375 45.433 1.00 46.53 448 PRO A N 1
ATOM 3576 C CA . PRO A 1 448 ? -27.736 29.875 46.706 1.00 46.53 448 PRO A CA 1
ATOM 3577 C C . PRO A 1 448 ? -29.199 30.307 46.564 1.00 46.53 448 PRO A C 1
ATOM 3579 O O . PRO A 1 448 ? -29.553 31.181 45.774 1.00 46.53 448 PRO A O 1
ATOM 3582 N N . SER A 1 449 ? -30.051 29.668 47.354 1.00 47.25 449 SER A N 1
ATOM 3583 C CA . SER A 1 449 ? -31.445 30.025 47.577 1.00 47.25 449 SER A CA 1
ATOM 3584 C C . SER A 1 449 ? -31.554 31.286 48.439 1.00 47.25 449 SER A C 1
ATOM 3586 O O . SER A 1 449 ? -31.263 31.224 49.634 1.00 47.25 449 SER A O 1
ATOM 3588 N N . THR A 1 450 ? -32.059 32.385 47.876 1.00 43.09 450 THR A N 1
ATOM 3589 C CA . THR A 1 450 ? -32.627 33.487 48.667 1.00 43.09 450 THR A CA 1
ATOM 3590 C C . THR A 1 450 ? -33.818 34.086 47.923 1.00 43.09 450 THR A C 1
ATOM 3592 O O . THR A 1 450 ? -33.648 34.770 46.920 1.00 43.09 450 THR A O 1
ATOM 3595 N N . VAL A 1 451 ? -35.028 33.824 48.423 1.00 43.25 451 VAL A N 1
ATOM 3596 C CA . VAL A 1 451 ? -36.259 34.537 48.057 1.00 43.25 451 VAL A CA 1
ATOM 3597 C C . VAL A 1 451 ? -36.795 35.180 49.334 1.00 43.25 451 VAL A C 1
ATOM 3599 O O . VAL A 1 451 ? -37.093 34.484 50.303 1.00 43.25 451 VAL A O 1
ATOM 3602 N N . MET A 1 452 ? -36.883 36.507 49.321 1.00 41.94 452 MET A N 1
ATOM 3603 C CA . MET A 1 452 ? -37.707 37.328 50.206 1.00 41.94 452 MET A CA 1
ATOM 3604 C C . MET A 1 452 ? -38.540 38.228 49.287 1.00 41.94 452 MET A C 1
ATOM 3606 O O . MET A 1 452 ? -37.987 39.035 48.546 1.00 41.94 452 MET A O 1
ATOM 3610 N N . ASP A 1 453 ? -39.851 38.028 49.337 1.00 46.44 453 ASP A N 1
ATOM 3611 C CA . ASP A 1 453 ? -40.925 38.908 48.854 1.00 46.44 453 ASP A CA 1
ATOM 3612 C C . ASP A 1 453 ? -41.404 39.792 50.031 1.00 46.44 453 ASP A C 1
ATOM 3614 O O . ASP A 1 453 ? -41.054 39.489 51.178 1.00 46.44 453 ASP A O 1
ATOM 3618 N N . PRO A 1 454 ? -42.355 40.737 49.868 1.00 64.81 454 PRO A N 1
ATOM 3619 C CA . PRO A 1 454 ? -42.716 41.582 48.716 1.00 64.81 454 PRO A CA 1
ATOM 3620 C C . PRO A 1 454 ? -42.915 43.066 49.151 1.00 64.81 454 PRO A C 1
ATOM 3622 O O . PRO A 1 454 ? -42.809 43.365 50.338 1.00 64.81 454 PRO A O 1
ATOM 3625 N N . LEU A 1 455 ? -43.250 43.989 48.226 1.00 41.75 455 LEU A N 1
ATOM 3626 C CA . LEU A 1 455 ? -44.299 45.028 48.400 1.00 41.75 455 LEU A CA 1
ATOM 3627 C C . LEU A 1 455 ? -44.383 46.051 47.235 1.00 41.75 455 LEU A C 1
ATOM 3629 O O . LEU A 1 455 ? -43.450 46.801 46.977 1.00 41.75 455 LEU A O 1
ATOM 3633 N N . ASN A 1 456 ? -45.601 46.114 46.685 1.00 38.41 456 ASN A N 1
ATOM 3634 C CA . ASN A 1 456 ? -46.440 47.278 46.350 1.00 38.41 456 ASN A CA 1
ATOM 3635 C C . ASN A 1 456 ? -46.341 48.129 45.061 1.00 38.41 456 ASN A C 1
ATOM 3637 O O . ASN A 1 456 ? -45.300 48.645 44.677 1.00 38.41 456 ASN A O 1
ATOM 3641 N N . ASP A 1 457 ? -47.574 48.371 44.581 1.00 37.47 457 ASP A N 1
ATOM 3642 C CA . ASP A 1 457 ? -48.175 49.501 43.852 1.00 37.47 457 ASP A CA 1
ATOM 3643 C C . ASP A 1 457 ? -47.927 49.703 42.345 1.00 37.47 457 ASP A C 1
ATOM 3645 O O . ASP A 1 457 ? -46.923 50.251 41.913 1.00 37.47 457 ASP A O 1
ATOM 3649 N N . GLY A 1 458 ? -48.966 49.386 41.556 1.00 39.78 458 GLY A N 1
ATOM 3650 C CA . GLY A 1 458 ? -49.988 50.401 41.253 1.00 39.78 458 GLY A CA 1
ATOM 3651 C C . GLY A 1 458 ? -49.984 51.055 39.859 1.00 39.78 458 GLY A C 1
ATOM 3652 O O . GLY A 1 458 ? -49.077 51.804 39.521 1.00 39.78 458 GLY A O 1
ATOM 3653 N N . CYS A 1 459 ? -51.124 50.885 39.173 1.00 38.56 459 CYS A N 1
ATOM 3654 C CA . CYS A 1 459 ? -51.771 51.783 38.195 1.00 38.56 459 CYS A CA 1
ATOM 3655 C C . CYS A 1 459 ? -51.512 51.633 36.671 1.00 38.56 459 CYS A C 1
ATOM 3657 O O . CYS A 1 459 ? -50.456 51.955 36.141 1.00 38.56 459 CYS A O 1
ATOM 3659 N N . ASP A 1 460 ? -52.618 51.249 36.015 1.00 36.59 460 ASP A N 1
ATOM 3660 C CA . ASP A 1 460 ? -53.307 51.897 34.883 1.00 36.59 460 ASP A CA 1
ATOM 3661 C C . ASP A 1 460 ? -52.888 51.718 33.400 1.00 36.59 460 ASP A C 1
ATOM 3663 O O . ASP A 1 460 ? -51.934 52.293 32.889 1.00 36.59 460 ASP A O 1
ATOM 3667 N N . ASP A 1 461 ? -53.824 51.034 32.721 1.00 43.28 461 ASP A N 1
ATOM 3668 C CA . ASP A 1 461 ? -54.480 51.292 31.422 1.00 43.28 461 ASP A CA 1
ATOM 3669 C C . ASP A 1 461 ? -53.868 50.818 30.071 1.00 43.28 461 ASP A C 1
ATOM 3671 O O . ASP A 1 461 ? -52.651 50.799 29.882 1.00 43.28 461 ASP A O 1
ATOM 3675 N N . PRO A 1 462 ? -54.719 50.384 29.101 1.00 55.66 462 PRO A N 1
ATOM 3676 C CA . PRO A 1 462 ? -54.354 49.464 28.032 1.00 55.66 462 PRO A CA 1
ATOM 3677 C C . PRO A 1 462 ? -54.304 50.123 26.645 1.00 55.66 462 PRO A C 1
ATOM 3679 O O . PRO A 1 462 ? -55.076 51.023 26.326 1.00 55.66 462 PRO A O 1
ATOM 3682 N N . SER A 1 463 ? -53.500 49.573 25.730 1.00 36.47 463 SER A N 1
ATOM 3683 C CA . SER A 1 463 ? -53.834 49.594 24.298 1.00 36.47 463 SER A CA 1
ATOM 3684 C C . SER A 1 463 ? -53.010 48.593 23.472 1.00 36.47 463 SER A C 1
ATOM 3686 O O . SER A 1 463 ? -51.821 48.398 23.683 1.00 36.47 463 SER A O 1
ATOM 3688 N N . SER A 1 464 ? -53.703 47.987 22.498 1.00 37.56 464 SER A N 1
ATOM 3689 C CA . SER A 1 464 ? -53.226 47.279 21.289 1.00 37.56 464 SER A CA 1
ATOM 3690 C C . SER A 1 464 ? -52.432 45.958 21.400 1.00 37.56 464 SER A C 1
ATOM 3692 O O . SER A 1 464 ? -51.216 45.960 21.485 1.00 37.56 464 SER A O 1
ATOM 3694 N N . ARG A 1 465 ? -53.172 44.834 21.293 1.00 38.31 465 ARG A N 1
ATOM 3695 C CA . ARG A 1 465 ? -53.204 43.808 20.200 1.00 38.31 465 ARG A CA 1
ATOM 3696 C C . ARG A 1 465 ? -51.895 43.316 19.517 1.00 38.31 465 ARG A C 1
ATOM 3698 O O . ARG A 1 465 ? -50.963 44.080 19.342 1.00 38.31 465 ARG A O 1
ATOM 3705 N N . PRO A 1 466 ? -51.874 42.061 19.007 1.00 43.44 466 PRO A N 1
ATOM 3706 C CA . PRO A 1 466 ? -51.058 40.996 19.585 1.00 43.44 466 PRO A CA 1
ATOM 3707 C C . PRO A 1 466 ? -49.877 40.558 18.704 1.00 43.44 466 PRO A C 1
ATOM 3709 O O . PRO A 1 466 ? -50.024 40.359 17.499 1.00 43.44 466 PRO A O 1
ATOM 3712 N N . GLU A 1 467 ? -48.750 40.269 19.350 1.00 35.19 467 GLU A N 1
ATOM 3713 C CA . GLU A 1 467 ? -47.735 39.345 18.846 1.00 35.19 467 GLU A CA 1
ATOM 3714 C C . GLU A 1 467 ? -48.046 37.938 19.371 1.00 35.19 467 GLU A C 1
ATOM 3716 O O . GLU A 1 467 ? -48.309 37.744 20.558 1.00 35.19 467 GLU A O 1
ATOM 3721 N N . THR A 1 468 ? -48.024 36.944 18.480 1.00 40.66 468 THR A N 1
ATOM 3722 C CA . THR A 1 468 ? -47.902 35.537 18.875 1.00 40.66 468 THR A CA 1
ATOM 3723 C C . THR A 1 468 ? -46.504 35.072 18.516 1.00 40.66 468 THR A C 1
ATOM 3725 O O . THR A 1 468 ? -46.136 34.927 17.354 1.00 40.66 468 THR A O 1
ATOM 3728 N N . VAL A 1 469 ? -45.736 34.881 19.578 1.00 33.59 469 VAL A N 1
ATOM 3729 C CA . VAL A 1 469 ? -44.504 34.115 19.642 1.00 33.59 469 VAL A CA 1
ATOM 3730 C C . VAL A 1 469 ? -44.853 32.633 19.507 1.00 33.59 469 VAL A C 1
ATOM 3732 O O . VAL A 1 469 ? -45.795 32.154 20.136 1.00 33.59 469 VAL A O 1
ATOM 3735 N N . ASN A 1 470 ? -44.054 31.892 18.744 1.00 33.12 470 ASN A N 1
ATOM 3736 C CA . ASN A 1 470 ? -43.658 30.563 19.186 1.00 33.12 470 ASN A CA 1
ATOM 3737 C C . ASN A 1 470 ? -42.154 30.408 18.949 1.00 33.12 470 ASN A C 1
ATOM 3739 O O . ASN A 1 470 ? -41.676 30.351 17.816 1.00 33.12 470 ASN A O 1
ATOM 3743 N N . GLU A 1 471 ? -41.431 30.412 20.063 1.00 33.72 471 GLU A N 1
ATOM 3744 C CA . GLU A 1 471 ? -40.028 30.057 20.198 1.00 33.72 471 GLU A CA 1
ATOM 3745 C C . GLU A 1 471 ? -39.840 28.556 19.951 1.00 33.72 471 GLU A C 1
ATOM 3747 O O . GLU A 1 471 ? -40.589 27.737 20.478 1.00 33.72 471 GLU A O 1
ATOM 3752 N N . CYS A 1 472 ? -38.757 28.181 19.268 1.00 27.36 472 CYS A N 1
ATOM 3753 C CA . CYS A 1 472 ? -37.859 27.180 19.839 1.00 27.36 472 CYS A CA 1
ATOM 3754 C C . CYS A 1 472 ? -36.441 27.296 19.257 1.00 27.36 472 CYS A C 1
ATOM 3756 O O . CYS A 1 472 ? -36.194 27.008 18.091 1.00 27.36 472 CYS A O 1
ATOM 3758 N N . SER A 1 473 ? -35.541 27.704 20.152 1.00 28.14 473 SER A N 1
ATOM 3759 C CA . SER A 1 473 ? -34.120 27.368 20.283 1.00 28.14 473 SER A CA 1
ATOM 3760 C C . SER A 1 473 ? -33.139 27.650 19.134 1.00 28.14 473 SER A C 1
ATOM 3762 O O . SER A 1 473 ? -32.975 26.906 18.171 1.00 28.14 473 SER A O 1
ATOM 3764 N N . GLN A 1 474 ? -32.381 28.721 19.363 1.00 28.48 474 GLN A N 1
ATOM 3765 C CA . GLN A 1 474 ? -31.103 29.055 18.753 1.00 28.48 474 GLN A CA 1
ATOM 3766 C C . GLN A 1 474 ? -29.981 28.118 19.234 1.00 28.48 474 GLN A C 1
ATOM 3768 O O . GLN A 1 474 ? -29.815 27.912 20.435 1.00 28.48 474 GLN A O 1
ATOM 3773 N N . ARG A 1 475 ? -29.120 27.693 18.302 1.00 25.66 475 ARG A N 1
ATOM 3774 C CA . ARG A 1 475 ? -27.649 27.797 18.399 1.00 25.66 475 ARG A CA 1
ATOM 3775 C C . ARG A 1 475 ? -27.045 27.477 17.028 1.00 25.66 475 ARG A C 1
ATOM 3777 O O . ARG A 1 475 ? -26.835 26.323 16.677 1.00 25.66 475 ARG A O 1
ATOM 3784 N N . SER A 1 476 ? -26.768 28.527 16.261 1.00 25.14 476 SER A N 1
ATOM 3785 C CA . SER A 1 476 ? -25.993 28.477 15.020 1.00 25.14 476 SER A CA 1
ATOM 3786 C C . SER A 1 476 ? -24.679 29.215 15.258 1.00 25.14 476 SER A C 1
ATOM 3788 O O . SER A 1 476 ? -24.701 30.399 15.588 1.00 25.14 476 SER A O 1
ATOM 3790 N N . PHE A 1 477 ? -23.541 28.548 15.065 1.00 23.11 477 PHE A N 1
ATOM 3791 C CA . PHE A 1 477 ? -22.293 29.239 14.751 1.00 23.11 477 PHE A CA 1
ATOM 3792 C C . PHE A 1 477 ? -22.223 29.370 13.228 1.00 23.11 477 PHE A C 1
ATOM 3794 O O . PHE A 1 477 ? -22.087 28.377 12.519 1.00 23.11 477 PHE A O 1
ATOM 3801 N N . TYR A 1 478 ? -22.360 30.596 12.727 1.00 22.31 478 TYR A N 1
ATOM 3802 C CA . TYR A 1 478 ? -22.023 30.942 11.351 1.00 22.31 478 TYR A CA 1
ATOM 3803 C C . TYR A 1 478 ? -20.551 31.355 11.315 1.00 22.31 478 TYR A C 1
ATOM 3805 O O . TYR A 1 478 ? -20.178 32.323 11.974 1.00 22.31 478 TYR A O 1
ATOM 3813 N N . PHE A 1 479 ? -19.733 30.672 10.515 1.00 24.03 479 PHE A N 1
ATOM 3814 C CA . PHE A 1 479 ? -18.490 31.253 10.012 1.00 24.03 479 PHE A CA 1
ATOM 3815 C C . PHE A 1 479 ? -18.702 31.684 8.563 1.00 24.03 479 PHE A C 1
ATOM 3817 O O . PHE A 1 479 ? -19.054 30.890 7.691 1.00 24.03 479 PHE A O 1
ATOM 3824 N N . ILE A 1 480 ? -18.515 32.983 8.338 1.00 22.62 480 ILE A N 1
ATOM 3825 C CA . ILE A 1 480 ? -18.458 33.618 7.026 1.00 22.62 480 ILE A CA 1
ATOM 3826 C C . ILE A 1 480 ? -17.163 33.144 6.363 1.00 22.62 480 ILE A C 1
ATOM 3828 O O . ILE A 1 480 ? -16.074 33.524 6.782 1.00 22.62 480 ILE A O 1
ATOM 3832 N N . ASN A 1 481 ? -17.280 32.311 5.330 1.00 24.64 481 ASN A N 1
ATOM 3833 C CA . ASN A 1 481 ? -16.174 32.033 4.422 1.00 24.64 481 ASN A CA 1
ATOM 3834 C C . ASN A 1 481 ? -16.102 33.175 3.400 1.00 24.64 481 ASN A C 1
ATOM 3836 O O . ASN A 1 481 ? -16.920 33.252 2.481 1.00 24.64 481 ASN A O 1
ATOM 3840 N N . GLU A 1 482 ? -15.122 34.067 3.550 1.00 23.66 482 GLU A N 1
ATOM 3841 C CA . GLU A 1 482 ? -14.737 34.996 2.488 1.00 23.66 482 GLU A CA 1
ATOM 3842 C C . GLU A 1 482 ? -14.101 34.214 1.331 1.00 23.66 482 GLU A C 1
ATOM 3844 O O . GLU A 1 482 ? -12.894 33.987 1.259 1.00 23.66 482 GLU A O 1
ATOM 3849 N N . THR A 1 483 ? -14.925 33.815 0.367 1.00 26.86 483 THR A N 1
ATOM 3850 C CA . THR A 1 483 ? -14.447 33.443 -0.963 1.00 26.86 483 THR A CA 1
ATOM 3851 C C . THR A 1 483 ? -13.971 34.698 -1.693 1.00 26.86 483 THR A C 1
ATOM 3853 O O . THR A 1 483 ? -14.781 35.439 -2.257 1.00 26.86 483 THR A O 1
ATOM 3856 N N . LYS A 1 484 ? -12.654 34.925 -1.751 1.00 25.48 484 LYS A N 1
ATOM 3857 C CA . LYS A 1 484 ? -12.070 35.821 -2.759 1.00 25.48 484 LYS A CA 1
ATOM 3858 C C . LYS A 1 484 ? -12.222 35.179 -4.140 1.00 25.48 484 LYS A C 1
ATOM 3860 O O . LYS A 1 484 ? -11.417 34.354 -4.563 1.00 25.48 484 LYS A O 1
ATOM 3865 N N . ARG A 1 485 ? -13.284 35.575 -4.848 1.00 27.88 485 ARG A N 1
ATOM 3866 C CA . ARG A 1 485 ? -13.423 35.412 -6.300 1.00 27.88 485 ARG A CA 1
ATOM 3867 C C . ARG A 1 485 ? -12.315 36.210 -6.989 1.00 27.88 485 ARG A C 1
ATOM 3869 O O . ARG A 1 485 ? -12.326 37.437 -6.942 1.00 27.88 485 ARG A O 1
ATOM 3876 N N . PHE A 1 486 ? -11.392 35.524 -7.656 1.00 24.95 486 PHE A N 1
ATOM 3877 C CA . PHE A 1 486 ? -10.542 36.150 -8.665 1.00 24.95 486 PHE A CA 1
ATOM 3878 C C . PHE A 1 486 ? -11.298 36.175 -9.996 1.00 24.95 486 PHE A C 1
ATOM 3880 O O . PHE A 1 486 ? -11.469 35.155 -10.663 1.00 24.95 486 PHE A O 1
ATOM 3887 N N . ASP A 1 487 ? -11.773 37.362 -10.354 1.00 29.61 487 ASP A N 1
ATOM 3888 C CA . ASP A 1 487 ? -12.445 37.660 -11.613 1.00 29.61 487 ASP A CA 1
ATOM 3889 C C . ASP A 1 487 ? -11.387 37.793 -12.728 1.00 29.61 487 ASP A C 1
ATOM 3891 O O . ASP A 1 487 ? -10.719 38.822 -12.865 1.00 29.61 487 ASP A O 1
ATOM 3895 N N . LYS A 1 488 ? -11.174 36.739 -13.527 1.00 29.36 488 LYS A N 1
ATOM 3896 C CA . LYS A 1 488 ? -10.287 36.796 -14.703 1.00 29.36 488 LYS A CA 1
ATOM 3897 C C . LYS A 1 488 ? -11.072 37.322 -15.907 1.00 29.36 488 LYS A C 1
ATOM 3899 O O . LYS A 1 488 ? -11.647 36.567 -16.690 1.00 29.36 488 LYS A O 1
ATOM 3904 N N . ARG A 1 489 ? -11.065 38.647 -16.079 1.00 27.77 489 ARG A N 1
ATOM 3905 C CA . ARG A 1 489 ? -11.455 39.292 -17.341 1.00 27.77 489 ARG A CA 1
ATOM 3906 C C . ARG A 1 489 ? -10.517 38.841 -18.463 1.00 27.77 489 ARG A C 1
ATOM 3908 O O . ARG A 1 489 ? -9.308 39.047 -18.398 1.00 27.77 489 ARG A O 1
ATOM 3915 N N . ARG A 1 490 ? -11.102 38.269 -19.518 1.00 34.44 490 ARG A N 1
ATOM 3916 C CA . ARG A 1 490 ? -10.455 38.010 -20.810 1.00 34.44 490 ARG A CA 1
ATOM 3917 C C . ARG A 1 490 ? -9.946 39.325 -21.410 1.00 34.44 490 ARG A C 1
ATOM 3919 O O . ARG A 1 490 ? -10.740 40.208 -21.726 1.00 34.44 490 ARG A O 1
ATOM 3926 N N . ARG A 1 491 ? -8.636 39.417 -21.634 1.00 27.70 491 ARG A N 1
ATOM 3927 C CA . ARG A 1 491 ? -8.046 40.236 -22.698 1.00 27.70 491 ARG A CA 1
ATOM 3928 C C . ARG A 1 491 ? -7.153 39.334 -23.539 1.00 27.70 491 ARG A C 1
ATOM 3930 O O . ARG A 1 491 ? -6.259 38.676 -23.026 1.00 27.70 491 ARG A O 1
ATOM 3937 N N . SER A 1 492 ? -7.482 39.276 -24.819 1.00 34.00 492 SER A N 1
ATOM 3938 C CA . SER A 1 492 ? -6.725 38.644 -25.888 1.00 34.00 492 SER A CA 1
ATOM 3939 C C . SER A 1 492 ? -5.458 39.449 -26.175 1.00 34.00 492 SER A C 1
ATOM 3941 O O . SER A 1 492 ? -5.572 40.587 -26.624 1.00 34.00 492 SER A O 1
ATOM 3943 N N . CYS A 1 493 ? -4.289 38.846 -25.970 1.00 26.19 493 CYS A N 1
ATOM 3944 C CA . CYS A 1 493 ? -3.040 39.238 -26.618 1.00 26.19 493 CYS A CA 1
ATOM 3945 C C . CYS A 1 493 ? -2.276 37.960 -26.984 1.00 26.19 493 CYS A C 1
ATOM 3947 O O . CYS A 1 493 ? -1.993 37.131 -26.124 1.00 26.19 493 CYS A O 1
ATOM 3949 N N . SER A 1 494 ? -1.991 37.806 -28.272 1.00 39.12 494 SER A N 1
ATOM 3950 C CA . SER A 1 494 ? -1.036 36.859 -28.845 1.00 39.12 494 SER A CA 1
ATOM 3951 C C . SER A 1 494 ? 0.384 37.188 -28.381 1.00 39.12 494 SER A C 1
ATOM 3953 O O . SER A 1 494 ? 0.744 38.356 -28.491 1.00 39.12 494 SER A O 1
ATOM 3955 N N . ILE A 1 495 ? 1.177 36.201 -27.946 1.00 28.08 495 ILE A N 1
ATOM 3956 C CA . ILE A 1 495 ? 2.654 36.210 -27.959 1.00 28.08 495 ILE A CA 1
ATOM 3957 C C . ILE A 1 495 ? 3.172 34.756 -27.912 1.00 28.08 495 ILE A C 1
ATOM 3959 O O . ILE A 1 495 ? 2.496 33.858 -27.417 1.00 28.08 495 ILE A O 1
ATOM 3963 N N . SER A 1 496 ? 4.339 34.606 -28.532 1.00 31.64 496 SER A N 1
ATOM 3964 C CA . SER A 1 496 ? 5.117 33.462 -29.008 1.00 31.64 496 SER A CA 1
ATOM 3965 C C . SER A 1 496 ? 5.721 32.518 -27.961 1.00 31.64 496 SER A C 1
ATOM 3967 O O . SER A 1 496 ? 5.789 32.832 -26.776 1.00 31.64 496 SER A O 1
ATOM 3969 N N . ASP A 1 497 ? 6.210 31.386 -28.480 1.00 40.75 497 ASP A N 1
ATOM 3970 C CA . ASP A 1 497 ? 7.022 30.359 -27.825 1.00 40.75 497 ASP A CA 1
ATOM 3971 C C . ASP A 1 497 ? 8.235 30.944 -27.086 1.00 40.75 497 ASP A C 1
ATOM 3973 O O . ASP A 1 497 ? 9.132 31.507 -27.705 1.00 40.75 497 ASP A O 1
ATOM 3977 N N . ASP A 1 498 ? 8.186 30.859 -25.756 1.00 33.75 498 ASP A N 1
ATOM 3978 C CA . ASP A 1 498 ? 9.283 30.580 -24.816 1.00 33.75 498 ASP A CA 1
ATOM 3979 C C . ASP A 1 498 ? 8.769 30.893 -23.402 1.00 33.75 498 ASP A C 1
ATOM 3981 O O . ASP A 1 498 ? 8.598 32.046 -23.009 1.00 33.75 498 ASP A O 1
ATOM 3985 N N . SER A 1 499 ? 8.452 29.855 -22.622 1.00 26.39 499 SER A N 1
ATOM 3986 C CA . SER A 1 499 ? 7.976 30.003 -21.239 1.00 26.39 499 SER A CA 1
ATOM 3987 C C . SER A 1 499 ? 9.019 29.478 -20.256 1.00 26.39 499 SER A C 1
ATOM 3989 O O . SER A 1 499 ? 9.231 28.273 -20.147 1.00 26.39 499 SER A O 1
ATOM 3991 N N . VAL A 1 500 ? 9.636 30.395 -19.511 1.00 30.56 500 VAL A N 1
ATOM 3992 C CA . VAL A 1 500 ? 10.458 30.116 -18.325 1.00 30.56 500 VAL A CA 1
ATOM 3993 C C . VAL A 1 500 ? 9.529 29.914 -17.125 1.00 30.56 500 VAL A C 1
ATOM 3995 O O . VAL A 1 500 ? 8.688 30.766 -16.839 1.00 30.56 500 VAL A O 1
ATOM 3998 N N . ILE A 1 501 ? 9.675 28.798 -16.406 1.00 28.17 501 ILE A N 1
ATOM 3999 C CA . ILE A 1 501 ? 8.980 28.566 -15.133 1.00 28.17 501 ILE A CA 1
ATOM 4000 C C . ILE A 1 501 ? 9.818 29.202 -14.020 1.00 28.17 501 ILE A C 1
ATOM 4002 O O . ILE A 1 501 ? 10.910 28.733 -13.713 1.00 28.17 501 ILE A O 1
ATOM 4006 N N . ILE A 1 502 ? 9.301 30.273 -13.419 1.00 27.34 502 ILE A N 1
ATOM 4007 C CA . ILE A 1 502 ? 9.847 30.870 -12.197 1.00 27.34 502 ILE A CA 1
ATOM 4008 C C . ILE A 1 502 ? 9.198 30.150 -11.013 1.00 27.34 502 ILE A C 1
ATOM 4010 O O . ILE A 1 502 ? 7.974 30.155 -10.886 1.00 27.34 502 ILE A O 1
ATOM 4014 N N . ILE A 1 503 ? 10.007 29.530 -10.156 1.00 27.72 503 ILE A N 1
ATOM 4015 C CA . ILE A 1 503 ? 9.562 29.015 -8.858 1.00 27.72 503 ILE A CA 1
ATOM 4016 C C . ILE A 1 503 ? 10.010 30.029 -7.805 1.00 27.72 503 ILE A C 1
ATOM 4018 O O . ILE A 1 503 ? 11.204 30.176 -7.550 1.00 27.72 503 ILE A O 1
ATOM 4022 N N . GLU A 1 504 ? 9.057 30.750 -7.217 1.00 24.70 504 GLU A N 1
ATOM 4023 C CA . GLU A 1 504 ? 9.298 31.558 -6.022 1.00 24.70 504 GLU A CA 1
ATOM 4024 C C . GLU A 1 504 ? 9.410 30.630 -4.808 1.00 24.70 504 GLU A C 1
ATOM 4026 O O . GLU A 1 504 ? 8.479 29.893 -4.494 1.00 24.70 504 GLU A O 1
ATOM 4031 N N . ASN A 1 505 ? 10.548 30.677 -4.116 1.00 28.92 505 ASN A N 1
ATOM 4032 C CA . ASN A 1 505 ? 10.671 30.146 -2.763 1.00 28.92 505 ASN A CA 1
ATOM 4033 C C . ASN A 1 505 ? 10.655 31.328 -1.793 1.00 28.92 505 ASN A C 1
ATOM 4035 O O . ASN A 1 505 ? 11.608 32.107 -1.737 1.00 28.92 505 ASN A O 1
ATOM 4039 N N . GLU A 1 506 ? 9.585 31.449 -1.012 1.00 29.03 506 GLU A N 1
ATOM 4040 C CA . GLU A 1 506 ? 9.580 32.316 0.160 1.00 29.03 506 GLU A CA 1
ATOM 4041 C C . GLU A 1 506 ? 10.450 31.678 1.250 1.00 29.03 506 GLU A C 1
ATOM 4043 O O . GLU A 1 506 ? 10.104 30.648 1.827 1.00 29.03 506 GLU A O 1
ATOM 4048 N N . SER A 1 507 ? 11.590 32.302 1.554 1.00 31.95 507 SER A N 1
ATOM 4049 C CA . SER A 1 507 ? 12.264 32.109 2.834 1.00 31.95 507 SER A CA 1
ATOM 4050 C C . SER A 1 507 ? 12.518 33.466 3.487 1.00 31.95 507 SER A C 1
ATOM 4052 O O . SER A 1 507 ? 13.096 34.401 2.923 1.00 31.95 507 SER A O 1
ATOM 4054 N N . THR A 1 508 ? 12.006 33.598 4.704 1.00 39.72 508 THR A N 1
ATOM 4055 C CA . THR A 1 508 ? 12.194 34.751 5.572 1.00 39.72 508 THR A CA 1
ATOM 4056 C C . THR A 1 508 ? 13.574 34.681 6.222 1.00 39.72 508 THR A C 1
ATOM 4058 O O . THR A 1 508 ? 13.736 33.971 7.207 1.00 39.72 508 THR A O 1
ATOM 4061 N N . SER A 1 509 ? 14.559 35.419 5.695 1.00 40.78 509 SER A N 1
ATOM 4062 C CA . SER A 1 509 ? 15.545 36.212 6.465 1.00 40.78 509 SER A CA 1
ATOM 4063 C C . SER A 1 509 ? 16.752 36.636 5.604 1.00 40.78 509 SER A C 1
ATOM 4065 O O . SER A 1 509 ? 17.586 35.832 5.217 1.00 40.78 509 SER A O 1
ATOM 4067 N N . ARG A 1 510 ? 16.830 37.951 5.353 1.00 39.09 510 ARG A N 1
ATOM 4068 C CA . ARG A 1 510 ? 18.009 38.806 5.076 1.00 39.09 510 ARG A CA 1
ATOM 4069 C C . ARG A 1 510 ? 19.123 38.324 4.109 1.00 39.09 510 ARG A C 1
ATOM 4071 O O . ARG A 1 510 ? 20.119 37.748 4.512 1.00 39.09 510 ARG A O 1
ATOM 4078 N N . ARG A 1 511 ? 19.031 38.887 2.891 1.00 39.38 511 ARG A N 1
ATOM 4079 C CA . ARG A 1 511 ? 20.073 39.557 2.066 1.00 39.38 511 ARG A CA 1
ATOM 4080 C C . ARG A 1 511 ? 21.378 38.802 1.733 1.00 39.38 511 ARG A C 1
ATOM 4082 O O . ARG A 1 511 ? 22.430 39.130 2.271 1.00 39.38 511 ARG A O 1
ATOM 4089 N N . SER A 1 512 ? 21.336 38.047 0.637 1.00 30.14 512 SER A N 1
ATOM 4090 C CA . SER A 1 512 ? 22.136 38.296 -0.579 1.00 30.14 512 SER A CA 1
ATOM 4091 C C . SER A 1 512 ? 21.554 37.476 -1.739 1.00 30.14 512 SER A C 1
ATOM 4093 O O . SER A 1 512 ? 21.225 36.307 -1.578 1.00 30.14 512 SER A O 1
ATOM 4095 N N . VAL A 1 513 ? 21.357 38.108 -2.898 1.00 29.27 513 VAL A N 1
ATOM 4096 C CA . VAL A 1 513 ? 20.913 37.441 -4.131 1.00 29.27 513 VAL A CA 1
ATOM 4097 C C . VAL A 1 513 ? 22.151 37.246 -4.995 1.00 29.27 513 VAL A C 1
ATOM 4099 O O . VAL A 1 513 ? 22.704 38.223 -5.496 1.00 29.27 513 VAL A O 1
ATOM 4102 N N . SER A 1 514 ? 22.596 36.004 -5.159 1.00 28.12 514 SER A N 1
ATOM 4103 C CA . SER A 1 514 ? 23.500 35.612 -6.241 1.00 28.12 514 SER A CA 1
ATOM 4104 C C . SER A 1 514 ? 22.679 34.876 -7.293 1.00 28.12 514 SER A C 1
ATOM 4106 O O . SER A 1 514 ? 22.123 33.814 -7.023 1.00 28.12 514 SER A O 1
ATOM 4108 N N . ILE A 1 515 ? 22.567 35.480 -8.475 1.00 27.92 515 ILE A N 1
ATOM 4109 C CA . ILE A 1 515 ? 21.962 34.870 -9.660 1.00 27.92 515 ILE A CA 1
ATOM 4110 C C . ILE A 1 515 ? 23.082 34.126 -10.378 1.00 27.92 515 ILE A C 1
ATOM 4112 O O . ILE A 1 515 ? 23.997 34.763 -10.896 1.00 27.92 515 ILE A O 1
ATOM 4116 N N . GLU A 1 516 ? 23.006 32.800 -10.424 1.00 25.62 516 GLU A N 1
ATOM 4117 C CA . GLU A 1 516 ? 23.858 31.992 -11.291 1.00 25.62 516 GLU A CA 1
ATOM 4118 C C . GLU A 1 516 ? 22.998 31.457 -12.439 1.00 25.62 516 GLU A C 1
ATOM 4120 O O . GLU A 1 516 ? 22.115 30.618 -12.258 1.00 25.62 516 GLU A O 1
ATOM 4125 N N . VAL A 1 517 ? 23.203 32.022 -13.629 1.00 27.45 517 VAL A N 1
ATOM 4126 C CA . VAL A 1 517 ? 22.563 31.569 -14.865 1.00 27.45 517 VAL A CA 1
ATOM 4127 C C . VAL A 1 517 ? 23.411 30.433 -15.424 1.00 27.45 517 VAL A C 1
ATOM 4129 O O . VAL A 1 517 ? 24.444 30.681 -16.037 1.00 27.45 517 VAL A O 1
ATOM 4132 N N . CYS A 1 518 ? 22.980 29.188 -15.237 1.00 26.34 518 CYS A N 1
ATOM 4133 C CA . CYS A 1 518 ? 23.531 28.070 -15.998 1.00 26.34 518 CYS A CA 1
ATOM 4134 C C . CYS A 1 518 ? 22.729 27.895 -17.292 1.00 26.34 518 CYS A C 1
ATOM 4136 O O . CYS A 1 518 ? 21.642 27.319 -17.300 1.00 26.34 518 CYS A O 1
ATOM 4138 N N . THR A 1 519 ? 23.269 28.399 -18.400 1.00 29.98 519 THR A N 1
ATOM 4139 C CA . THR A 1 519 ? 22.865 27.971 -19.742 1.00 29.98 519 THR A CA 1
ATOM 4140 C C . THR A 1 519 ? 23.397 26.560 -19.982 1.00 29.98 519 THR A C 1
ATOM 4142 O O . THR A 1 519 ? 24.612 26.373 -20.048 1.00 29.98 519 THR A O 1
ATOM 4145 N N . LEU A 1 520 ? 22.515 25.571 -20.133 1.00 28.48 520 LEU A N 1
ATOM 4146 C CA . LEU A 1 520 ? 22.906 24.285 -20.713 1.00 28.48 520 LEU A CA 1
ATOM 4147 C C . LEU A 1 520 ? 23.126 24.490 -22.217 1.00 28.48 520 LEU A C 1
ATOM 4149 O O . LEU A 1 520 ? 22.248 24.994 -22.917 1.00 28.48 520 LEU A O 1
ATOM 4153 N N . SER A 1 521 ? 24.330 24.161 -22.683 1.00 31.25 521 SER A N 1
ATOM 4154 C CA . SER A 1 521 ? 24.691 24.160 -24.100 1.00 31.25 521 SER A CA 1
ATOM 4155 C C . SER A 1 521 ? 23.915 23.082 -24.861 1.00 31.25 521 SER A C 1
ATOM 4157 O O . SER A 1 521 ? 23.649 22.019 -24.304 1.00 31.25 521 SER A O 1
ATOM 4159 N N . GLN A 1 522 ? 23.587 23.422 -26.110 1.00 35.75 522 GLN A N 1
ATOM 4160 C CA . GLN A 1 522 ? 22.776 22.696 -27.098 1.00 35.75 522 GLN A CA 1
ATOM 4161 C C . GLN A 1 522 ? 23.027 21.194 -27.215 1.00 35.75 522 GLN A C 1
ATOM 4163 O O . GLN A 1 522 ? 24.210 20.785 -27.176 1.00 35.75 522 GLN A O 1
#